Protein AF-A0A6J8CDI7-F1 (afdb_monomer)

Radius of gyration: 42.08 Å; Cα contacts (8 Å, |Δi|>4): 344; chains: 1; bounding box: 109×89×130 Å

Secondary structure (DSSP, 8-state):
--HHHHHHHHHHHHHHHHHHHHHHHHHHHHHHHHHHHHHHHHHHHHHHHHHHHHHHHHHHHHHHHHHHHHHHHHHHHHHHHHHHHHHHHHHHHS--EEEEE----TT--HHHHHHHHHHHHS---S---EEEEEE-S---TTS--PPEEEEEES-HHHHHHHHHTGGGGGG-TT-EEEE---HHHHHHHHHHHHHHHHHHHTT--EEEETTEEEETTEE--GGG--S---PPPP---HHHHHHHHHTEEEESS--TT-TTPPPSBTTTB----EEEEHHHHTTEEEEEEPPP-TTT-SSBPPEEEEE---------TT---------PPEEPPP-GGGHHHHHHTS-HHHHHHHHHHHHT--TTS--HHHHHHHHHHHHHHHHHHHHHHH-EE-TT-S------TTS-----TTS-HHHHHHHHHHHHHHHHHHHHS--S-S-----S----------------S--S---------------

Solvent-accessible surface area (backbone atoms only — not comparable to full-atom values): 29794 Å² total; per-residue (Å²): 129,72,74,71,54,57,63,52,52,54,51,52,52,54,49,52,53,51,51,53,54,50,51,54,51,49,53,55,48,52,57,49,49,55,52,49,55,54,49,53,52,53,50,53,51,52,52,54,49,52,60,51,50,53,54,50,52,53,52,51,53,54,52,53,57,51,51,53,51,51,52,52,51,52,53,51,54,51,54,50,52,53,48,51,51,48,52,50,47,51,60,62,46,62,40,42,34,35,36,35,40,47,86,76,63,87,94,63,60,56,62,60,52,49,53,49,44,39,36,69,68,54,63,45,93,62,94,77,63,63,60,68,57,44,70,51,76,81,90,58,90,84,69,87,62,58,52,35,33,39,40,27,38,70,46,64,69,58,47,50,56,55,58,72,36,47,71,66,40,71,86,38,84,79,48,46,79,42,77,52,63,54,70,72,45,50,52,49,37,59,71,44,46,62,60,52,54,50,42,49,72,71,71,45,58,72,47,73,57,88,68,44,44,28,50,74,87,39,76,63,69,81,88,79,65,74,91,83,78,76,70,80,76,75,79,71,68,61,65,62,57,48,25,68,76,69,57,38,42,77,44,37,23,49,63,85,90,45,85,80,45,53,49,19,21,79,87,75,40,66,82,52,67,46,80,35,44,66,75,54,54,76,32,48,77,44,51,40,45,47,76,73,39,81,90,83,28,95,54,45,22,52,76,47,73,41,70,59,76,79,79,73,78,69,88,51,93,85,65,68,78,82,76,78,79,67,83,72,69,38,65,49,77,90,54,81,94,46,48,68,61,31,61,71,46,48,56,61,68,58,51,53,51,50,51,56,52,54,75,67,53,50,90,93,67,76,45,73,65,60,52,52,49,52,54,46,54,56,48,49,41,54,52,50,14,45,36,71,64,56,32,66,46,49,87,86,69,61,66,88,69,69,83,66,93,77,74,76,82,76,77,50,82,91,63,45,72,64,55,51,49,50,54,51,48,52,55,51,50,53,52,50,46,63,69,70,69,61,69,98,78,86,79,83,89,76,86,87,80,91,80,94,79,78,98,75,89,89,87,84,86,83,88,78,84,86,81,87,77,92,83,80,94,76,85,85,77,81,77,84,82,78,131

Foldseek 3Di:
DPVVVVVVVVVVVVVVVVVVVVVVVVVVVVVVVVVVVVVVVVVVVVVVVVVVVVVVVVVVVVVVVVVVVVVVVVVVVVVVVVVVVVVVCVVVQVFLKKWKFDADDPPDDQVVVVVCCCCPQLVDPDDFDWDDWDFPDDDDPPPPGGTTIIIGGPDPVVSVSSVVSVVSCPVPVSMDMDRDGPPVQVVLVVVCVVVQVVLVVVVWDWDCDRNWIATNNRTDDPPPDDPPDDPDPDDDPVVVVVCVVVQKDWQQADDDPPPPADAQWPRPHSPDTDIHHPVQSVQWPGWHFADDDPLVDPTGTDIDIDGHDPPPPPPPPPDDPDDDPPQPWAFDDDDPVLVVQLVVQQPVVLVVVLVVVVVPDDPVRDDPVNVVVSVVSVVVSNVRSRCVRRNTDGPVPPDPPDPPVPDDPPPPVVCDPVVVVVVVVSVVVSVVCVVVPDDPPPPPPDDDDDDDDDPDDDDDDDPPPPDDDPDDDDDPDDDDDDD

Structure (mmCIF, N/CA/C/O backbone):
data_AF-A0A6J8CDI7-F1
#
_entry.id   AF-A0A6J8CDI7-F1
#
loop_
_atom_site.group_PDB
_atom_site.id
_atom_site.type_symbol
_atom_site.label_atom_id
_atom_site.label_alt_id
_atom_site.label_comp_id
_atom_site.label_asym_id
_atom_site.label_entity_id
_atom_site.label_seq_id
_atom_site.pdbx_PDB_ins_code
_atom_site.Cartn_x
_atom_site.Cartn_y
_atom_site.Cartn_z
_atom_site.occupancy
_atom_site.B_iso_or_equiv
_atom_site.auth_seq_id
_atom_site.auth_comp_id
_atom_site.auth_asym_id
_atom_site.auth_atom_id
_atom_site.pdbx_PDB_model_num
ATOM 1 N N . MET A 1 1 ? 77.351 10.343 -91.181 1.00 50.97 1 MET A N 1
ATOM 2 C CA . MET A 1 1 ? 76.082 9.613 -91.411 1.00 50.97 1 MET A CA 1
ATOM 3 C C . MET A 1 1 ? 75.791 8.520 -90.376 1.00 50.97 1 MET A C 1
ATOM 5 O O . MET A 1 1 ? 74.641 8.120 -90.310 1.00 50.97 1 MET A O 1
ATOM 9 N N . MET A 1 2 ? 76.751 8.050 -89.556 1.00 51.91 2 MET A N 1
ATOM 10 C CA . MET A 1 2 ? 76.480 6.999 -88.550 1.00 51.91 2 MET A CA 1
ATOM 11 C C . MET A 1 2 ? 76.106 7.506 -87.141 1.00 51.91 2 MET A C 1
ATOM 13 O O . MET A 1 2 ? 75.402 6.800 -86.432 1.00 51.91 2 MET A O 1
ATOM 17 N N . GLU A 1 3 ? 76.472 8.730 -86.744 1.00 52.03 3 GLU A N 1
ATOM 18 C CA . GLU A 1 3 ? 76.122 9.268 -85.409 1.00 52.03 3 GLU A CA 1
ATOM 19 C C . GLU A 1 3 ? 74.661 9.743 -85.290 1.00 52.03 3 GLU A C 1
ATOM 21 O O . GLU A 1 3 ? 74.098 9.758 -84.201 1.00 52.03 3 GLU A O 1
ATOM 26 N N . SER A 1 4 ? 74.002 10.060 -86.408 1.00 54.38 4 SER A N 1
ATOM 27 C CA . SER A 1 4 ? 72.602 10.512 -86.441 1.00 54.38 4 SER A CA 1
ATOM 28 C C . SER A 1 4 ? 71.570 9.387 -86.274 1.00 54.38 4 SER A C 1
ATOM 30 O O . SER A 1 4 ? 70.402 9.677 -86.047 1.00 54.38 4 SER A O 1
ATOM 32 N N . ASN A 1 5 ? 71.973 8.116 -86.392 1.00 56.28 5 ASN A N 1
ATOM 33 C CA . ASN A 1 5 ? 71.054 6.970 -86.336 1.00 56.28 5 ASN A CA 1
ATOM 34 C C . ASN A 1 5 ? 70.902 6.403 -84.910 1.00 56.28 5 ASN A C 1
ATOM 36 O O . ASN A 1 5 ? 69.813 5.999 -84.521 1.00 56.28 5 ASN A O 1
ATOM 40 N N . ALA A 1 6 ? 71.967 6.448 -84.100 1.00 58.56 6 ALA A N 1
ATOM 41 C CA . ALA A 1 6 ? 71.952 5.963 -82.715 1.00 58.56 6 ALA A CA 1
ATOM 42 C C . ALA A 1 6 ? 71.130 6.865 -81.772 1.00 58.56 6 ALA A C 1
ATOM 44 O O . ALA A 1 6 ? 70.426 6.371 -80.897 1.00 58.56 6 ALA A O 1
ATOM 45 N N . GLY A 1 7 ? 71.157 8.188 -81.982 1.00 61.22 7 GLY A N 1
ATOM 46 C CA . GLY A 1 7 ? 70.318 9.124 -81.222 1.00 61.22 7 GLY A CA 1
ATOM 47 C C . GLY A 1 7 ? 68.819 8.977 -81.512 1.00 61.22 7 GLY A C 1
ATOM 48 O O . GLY A 1 7 ? 68.003 9.245 -80.637 1.00 61.22 7 GLY A O 1
ATOM 49 N N . ASN A 1 8 ? 68.458 8.510 -82.713 1.00 60.94 8 ASN A N 1
ATOM 50 C CA . ASN A 1 8 ? 67.066 8.284 -83.103 1.00 60.94 8 ASN A CA 1
ATOM 51 C C . ASN A 1 8 ? 66.527 6.952 -82.545 1.00 60.94 8 ASN A C 1
ATOM 53 O O . ASN A 1 8 ? 65.378 6.892 -82.127 1.00 60.94 8 ASN A O 1
ATOM 57 N N . GLN A 1 9 ? 67.377 5.919 -82.456 1.00 63.31 9 GLN A N 1
ATOM 58 C CA . GLN A 1 9 ? 67.030 4.632 -81.834 1.00 63.31 9 GLN A CA 1
ATOM 59 C C . GLN A 1 9 ? 66.838 4.740 -80.312 1.00 63.31 9 GLN A C 1
ATOM 61 O O . GLN A 1 9 ? 65.856 4.219 -79.796 1.00 63.31 9 GLN A O 1
ATOM 66 N N . ASN A 1 10 ? 67.695 5.487 -79.602 1.00 73.44 10 ASN A N 1
ATOM 67 C CA . ASN A 1 10 ? 67.511 5.717 -78.161 1.00 73.44 10 ASN A CA 1
ATOM 68 C C . ASN A 1 10 ? 66.222 6.503 -77.854 1.00 73.44 10 ASN A C 1
ATOM 70 O O . ASN A 1 10 ? 65.548 6.230 -76.867 1.00 73.44 10 ASN A O 1
ATOM 74 N N . MET A 1 11 ? 65.850 7.460 -78.713 1.00 81.62 11 MET A N 1
ATOM 75 C CA . MET A 1 11 ? 64.615 8.231 -78.542 1.00 81.62 11 MET A CA 1
ATOM 76 C C . MET A 1 11 ? 63.361 7.374 -78.782 1.00 81.62 11 MET A C 1
ATOM 78 O O . MET A 1 11 ? 62.358 7.553 -78.094 1.00 81.62 11 MET A O 1
ATOM 82 N N . GLU A 1 12 ? 63.401 6.443 -79.739 1.00 82.31 12 GLU A N 1
ATOM 83 C CA . GLU A 1 12 ? 62.307 5.490 -79.969 1.00 82.31 12 GLU A CA 1
ATOM 84 C C . GLU A 1 12 ? 62.134 4.519 -78.790 1.00 82.31 12 GLU A C 1
ATOM 86 O O . GLU A 1 12 ? 60.999 4.280 -78.373 1.00 82.31 12 GLU A O 1
ATOM 91 N N . GLU A 1 13 ? 63.226 4.016 -78.204 1.00 83.69 13 GLU A N 1
ATOM 92 C CA . GLU A 1 13 ? 63.175 3.156 -77.011 1.00 83.69 13 GLU A CA 1
ATOM 93 C C . GLU A 1 13 ? 62.582 3.885 -75.792 1.00 83.69 13 GLU A C 1
ATOM 95 O O . GLU A 1 13 ? 61.677 3.351 -75.143 1.00 83.69 13 GLU A O 1
ATOM 100 N N . ASP A 1 14 ? 62.988 5.135 -75.540 1.00 88.75 14 ASP A N 1
ATOM 101 C CA . ASP A 1 14 ? 62.441 5.965 -74.455 1.00 88.75 14 ASP A CA 1
ATOM 102 C C . ASP A 1 14 ? 60.930 6.235 -74.628 1.00 88.75 14 ASP A C 1
ATOM 104 O O . ASP A 1 14 ? 60.162 6.234 -73.657 1.00 88.75 14 ASP A O 1
ATOM 108 N N . ILE A 1 15 ? 60.472 6.449 -75.870 1.00 90.50 15 ILE A N 1
ATOM 109 C CA . ILE A 1 15 ? 59.048 6.646 -76.188 1.00 90.50 15 ILE A CA 1
ATOM 110 C C . ILE A 1 15 ? 58.254 5.363 -75.929 1.00 90.50 15 ILE A C 1
ATOM 112 O O . ILE A 1 15 ? 57.169 5.424 -75.344 1.00 90.50 15 ILE A O 1
ATOM 116 N N . VAL A 1 16 ? 58.776 4.203 -76.332 1.00 90.19 16 VAL A N 1
ATOM 117 C CA . VAL A 1 16 ? 58.123 2.910 -76.083 1.00 90.19 16 VAL A CA 1
ATOM 118 C C . VAL A 1 16 ? 58.043 2.628 -74.581 1.00 90.19 16 VAL A C 1
ATOM 120 O O . VAL A 1 16 ? 56.983 2.233 -74.089 1.00 90.19 16 VAL A O 1
ATOM 123 N N . GLU A 1 17 ? 59.101 2.907 -73.816 1.00 91.62 17 GLU A N 1
ATOM 124 C CA . GLU A 1 17 ? 59.072 2.760 -72.358 1.00 91.62 17 GLU A CA 1
ATOM 125 C C . GLU A 1 17 ? 58.017 3.682 -71.716 1.00 91.62 17 GLU A C 1
ATOM 127 O O . GLU A 1 17 ? 57.247 3.254 -70.851 1.00 91.62 17 GLU A O 1
ATOM 132 N N . LEU A 1 18 ? 57.906 4.934 -72.167 1.00 93.88 18 LEU A N 1
ATOM 133 C CA . LEU A 1 18 ? 56.864 5.856 -71.705 1.00 93.88 18 LEU A CA 1
ATOM 134 C C . LEU A 1 18 ? 55.450 5.369 -72.049 1.00 93.88 18 LEU A C 1
ATOM 136 O O . LEU A 1 18 ? 54.564 5.450 -71.196 1.00 93.88 18 LEU A O 1
ATOM 140 N N . LEU A 1 19 ? 55.235 4.836 -73.254 1.00 92.88 19 LEU A N 1
ATOM 141 C CA . LEU A 1 19 ? 53.941 4.292 -73.673 1.00 92.88 19 LEU A CA 1
ATOM 142 C C . LEU A 1 19 ? 53.528 3.096 -72.811 1.00 92.88 19 LEU A C 1
ATOM 144 O O . LEU A 1 19 ? 52.390 3.055 -72.353 1.00 92.88 19 LEU A O 1
ATOM 148 N N . THR A 1 20 ? 54.451 2.182 -72.495 1.00 92.44 20 THR A N 1
ATOM 149 C CA . THR A 1 20 ? 54.148 1.047 -71.599 1.00 92.44 20 THR A CA 1
ATOM 150 C C . THR A 1 20 ? 53.803 1.498 -70.175 1.00 92.44 20 THR A C 1
ATOM 152 O O . THR A 1 20 ? 52.880 0.964 -69.559 1.00 92.44 20 THR A O 1
ATOM 155 N N . LYS A 1 21 ? 54.477 2.534 -69.651 1.00 95.12 21 LYS A N 1
ATOM 156 C CA . LYS A 1 21 ? 54.138 3.135 -68.348 1.00 95.12 21 LYS A CA 1
ATOM 157 C C . LYS A 1 21 ? 52.765 3.805 -68.362 1.00 95.12 21 LYS A C 1
ATOM 159 O O . LYS A 1 21 ? 52.055 3.743 -67.358 1.00 95.12 21 LYS A O 1
ATOM 164 N N . ILE A 1 22 ? 52.394 4.464 -69.461 1.00 95.56 22 ILE A N 1
ATOM 165 C CA . ILE A 1 22 ? 51.066 5.072 -69.623 1.00 95.56 22 ILE A CA 1
ATOM 166 C C . ILE A 1 22 ? 49.993 3.985 -69.673 1.00 95.56 22 ILE A C 1
ATOM 168 O O . ILE A 1 22 ? 49.009 4.099 -68.951 1.00 95.56 22 ILE A O 1
ATOM 172 N N . ASP A 1 23 ? 50.211 2.921 -70.441 1.00 94.75 23 ASP A N 1
ATOM 173 C CA . ASP A 1 23 ? 49.263 1.813 -70.590 1.00 94.75 23 ASP A CA 1
ATOM 174 C C . ASP A 1 23 ? 49.019 1.089 -69.256 1.00 94.75 23 ASP A C 1
ATOM 176 O O . ASP A 1 23 ? 47.881 0.892 -68.830 1.00 94.75 23 ASP A O 1
ATOM 180 N N . HIS A 1 24 ? 50.089 0.831 -68.493 1.00 94.44 24 HIS A N 1
ATOM 181 C CA . HIS A 1 24 ? 49.964 0.287 -67.141 1.00 94.44 24 HIS A CA 1
ATOM 182 C C . HIS A 1 24 ? 49.160 1.212 -66.213 1.00 94.44 24 HIS A C 1
ATOM 184 O O . HIS A 1 24 ? 48.306 0.756 -65.452 1.00 94.44 24 HIS A O 1
ATOM 190 N N . ARG A 1 25 ? 49.398 2.529 -66.278 1.00 96.06 25 ARG A N 1
ATOM 191 C CA . ARG A 1 25 ? 48.635 3.501 -65.481 1.00 96.06 25 ARG A CA 1
ATOM 192 C C . ARG A 1 25 ? 47.171 3.584 -65.907 1.00 96.06 25 ARG A C 1
ATOM 194 O O . ARG A 1 25 ? 46.335 3.784 -65.031 1.00 96.06 25 ARG A O 1
ATOM 201 N N . LEU A 1 26 ? 46.863 3.444 -67.198 1.00 95.75 26 LEU A N 1
ATOM 202 C CA . LEU A 1 26 ? 45.490 3.397 -67.704 1.00 95.75 26 LEU A CA 1
ATOM 203 C C . LEU A 1 26 ? 44.756 2.169 -67.164 1.00 95.75 26 LEU A C 1
ATOM 205 O O . LEU A 1 26 ? 43.685 2.327 -66.588 1.00 95.75 26 LEU A O 1
ATOM 209 N N . SER A 1 27 ? 45.388 0.994 -67.203 1.00 95.00 27 SER A N 1
ATOM 210 C CA . SER A 1 27 ? 44.822 -0.233 -66.629 1.00 95.00 27 SER A CA 1
ATOM 211 C C . SER A 1 27 ? 44.499 -0.091 -65.133 1.00 95.00 27 SER A C 1
ATOM 213 O O . SER A 1 27 ? 43.411 -0.454 -64.688 1.00 95.00 27 SER A O 1
ATOM 215 N N . VAL A 1 28 ? 45.393 0.522 -64.347 1.00 95.69 28 VAL A N 1
ATOM 216 C CA . VAL A 1 28 ? 45.138 0.784 -62.917 1.00 95.69 28 VAL A CA 1
ATOM 217 C C . VAL A 1 28 ? 43.999 1.796 -62.707 1.00 95.69 28 VAL A C 1
ATOM 219 O O . VAL A 1 28 ? 43.281 1.722 -61.709 1.00 95.69 28 VAL A O 1
ATOM 222 N N . ILE A 1 29 ? 43.831 2.772 -63.604 1.00 95.06 29 ILE A N 1
ATOM 223 C CA . ILE A 1 29 ? 42.730 3.747 -63.532 1.00 95.06 29 ILE A CA 1
ATOM 224 C C . ILE A 1 29 ? 41.390 3.078 -63.842 1.00 95.06 29 ILE A C 1
ATOM 226 O O . ILE A 1 29 ? 40.414 3.363 -63.148 1.00 95.06 29 ILE A O 1
ATOM 230 N N . GLU A 1 30 ? 41.341 2.179 -64.823 1.00 95.00 30 GLU A N 1
ATOM 231 C CA . GLU A 1 30 ? 40.136 1.411 -65.157 1.00 95.00 30 GLU A CA 1
ATOM 232 C C . GLU A 1 30 ? 39.682 0.565 -63.961 1.00 95.00 30 GLU A C 1
ATOM 234 O O . GLU A 1 30 ? 38.553 0.719 -63.499 1.00 95.00 30 GLU A O 1
ATOM 239 N N . GLU A 1 31 ? 40.594 -0.195 -63.342 1.00 95.50 31 GLU A N 1
ATOM 240 C CA . GLU A 1 31 ? 40.284 -0.993 -62.143 1.00 95.50 31 GLU A CA 1
ATOM 241 C C . GLU A 1 31 ? 39.768 -0.124 -60.981 1.00 95.50 31 GLU A C 1
ATOM 243 O O . GLU A 1 31 ? 38.843 -0.486 -60.248 1.00 95.50 31 GLU A O 1
ATOM 248 N N . ARG A 1 32 ? 40.354 1.062 -60.783 1.00 95.75 32 ARG A N 1
ATOM 249 C CA . ARG A 1 32 ? 39.883 1.999 -59.753 1.00 95.75 32 ARG A CA 1
ATOM 250 C C . ARG A 1 32 ? 38.505 2.567 -60.079 1.00 95.75 32 ARG A C 1
ATOM 252 O O . ARG A 1 32 ? 37.731 2.780 -59.150 1.00 95.75 32 ARG A O 1
ATOM 259 N N . THR A 1 33 ? 38.201 2.797 -61.352 1.00 95.44 33 THR A N 1
ATOM 260 C CA . THR A 1 33 ? 36.890 3.289 -61.802 1.00 95.44 33 THR A CA 1
ATOM 261 C C . THR A 1 33 ? 35.795 2.269 -61.495 1.00 95.44 33 THR A C 1
ATOM 263 O O . THR A 1 33 ? 34.798 2.627 -60.871 1.00 95.44 33 THR A O 1
ATOM 266 N N . ASP A 1 34 ? 36.031 0.988 -61.785 1.00 94.19 34 ASP A N 1
ATOM 267 C CA . ASP A 1 34 ? 35.085 -0.095 -61.472 1.00 94.19 34 ASP A CA 1
ATOM 268 C C . ASP A 1 34 ? 34.825 -0.222 -59.962 1.00 94.19 34 ASP A C 1
ATOM 270 O O . ASP A 1 34 ? 33.692 -0.410 -59.502 1.00 94.19 34 ASP A O 1
ATOM 274 N N . ASN A 1 35 ? 35.881 -0.073 -59.158 1.00 95.94 35 ASN A N 1
ATOM 275 C CA . ASN A 1 35 ? 35.759 -0.069 -57.704 1.00 95.94 35 ASN A CA 1
ATOM 276 C C . ASN A 1 35 ? 34.934 1.126 -57.196 1.00 95.94 35 ASN A C 1
ATOM 278 O O . ASN A 1 35 ? 34.130 0.958 -56.278 1.00 95.94 35 ASN A O 1
ATOM 282 N N . ILE A 1 36 ? 35.098 2.312 -57.792 1.00 96.00 36 ILE A N 1
ATOM 283 C CA . ILE A 1 36 ? 34.303 3.503 -57.460 1.00 96.00 36 ILE A CA 1
ATOM 284 C C . ILE A 1 36 ? 32.825 3.269 -57.791 1.00 96.00 36 ILE A C 1
ATOM 286 O O . ILE A 1 36 ? 31.976 3.523 -56.939 1.00 96.00 36 ILE A O 1
ATOM 290 N N . GLU A 1 37 ? 32.504 2.700 -58.956 1.00 95.44 37 GLU A N 1
ATOM 291 C CA . GLU A 1 37 ? 31.113 2.380 -59.310 1.00 95.44 37 GLU A CA 1
ATOM 292 C C . GLU A 1 37 ? 30.473 1.380 -58.335 1.00 95.44 37 GLU A C 1
ATOM 294 O O . GLU A 1 37 ? 29.302 1.505 -57.967 1.00 95.44 37 GLU A O 1
ATOM 299 N N . SER A 1 38 ? 31.241 0.384 -57.885 1.00 96.12 38 SER A N 1
ATOM 300 C CA . SER A 1 38 ? 30.793 -0.581 -56.874 1.00 96.12 38 SER A CA 1
ATOM 301 C C . SER A 1 38 ? 30.499 0.091 -55.527 1.00 96.12 38 SER A C 1
ATOM 303 O O . SER A 1 38 ? 29.491 -0.214 -54.881 1.00 96.12 38 SER A O 1
ATOM 305 N N . ILE A 1 39 ? 31.347 1.036 -55.110 1.00 95.50 39 ILE A N 1
ATOM 306 C CA . ILE A 1 39 ? 31.150 1.823 -53.887 1.00 95.50 39 ILE A CA 1
ATOM 307 C C . ILE A 1 39 ? 29.906 2.710 -54.007 1.00 95.50 39 ILE A C 1
ATOM 309 O O . ILE A 1 39 ? 29.101 2.729 -53.077 1.00 95.50 39 ILE A O 1
ATOM 313 N N . ASP A 1 40 ? 29.695 3.372 -55.145 1.00 95.62 40 ASP A N 1
ATOM 314 C CA . ASP A 1 40 ? 28.524 4.227 -55.377 1.00 95.62 40 ASP A CA 1
ATOM 315 C C . ASP A 1 40 ? 27.203 3.451 -55.279 1.00 95.62 40 ASP A C 1
ATOM 317 O O . ASP A 1 40 ? 26.233 3.936 -54.688 1.00 95.62 40 ASP A O 1
ATOM 321 N N . ARG A 1 41 ? 27.162 2.204 -55.771 1.00 95.50 41 ARG A N 1
ATOM 322 C CA . ARG A 1 41 ? 25.983 1.332 -55.610 1.00 95.50 41 ARG A CA 1
ATOM 323 C C . ARG A 1 41 ? 25.692 1.037 -54.140 1.00 95.50 41 ARG A C 1
ATOM 325 O O . ARG A 1 41 ? 24.551 1.190 -53.707 1.00 95.50 41 ARG A O 1
ATOM 332 N N . LYS A 1 42 ? 26.720 0.675 -53.366 1.00 96.38 42 LYS A N 1
ATOM 333 C CA . LYS A 1 42 ? 26.585 0.422 -51.920 1.00 96.38 42 LYS A CA 1
ATOM 334 C C . LYS A 1 42 ? 26.171 1.680 -51.157 1.00 96.38 42 LYS A C 1
ATOM 336 O O . LYS A 1 42 ? 25.357 1.599 -50.244 1.00 96.38 42 LYS A O 1
ATOM 341 N N . LEU A 1 43 ? 26.695 2.846 -51.537 1.00 95.50 43 LEU A N 1
ATOM 342 C CA . LEU A 1 43 ? 26.300 4.126 -50.947 1.00 95.50 43 LEU A CA 1
ATOM 343 C C . LEU A 1 43 ? 24.830 4.448 -51.221 1.00 95.50 43 LEU A C 1
ATOM 345 O O . LEU A 1 43 ? 24.132 4.911 -50.319 1.00 95.50 43 LEU A O 1
ATOM 349 N N . SER A 1 44 ? 24.336 4.177 -52.431 1.00 94.75 44 SER A N 1
ATOM 350 C CA . SER A 1 44 ? 22.922 4.368 -52.767 1.00 94.75 44 SER A CA 1
ATOM 351 C C . SER A 1 44 ? 22.004 3.457 -51.943 1.00 94.75 44 SER A C 1
ATOM 353 O O . SER A 1 44 ? 20.992 3.925 -51.416 1.00 94.75 44 SER A O 1
ATOM 355 N N . GLU A 1 45 ? 22.389 2.191 -51.761 1.00 96.44 45 GLU A N 1
ATOM 356 C CA . GLU A 1 45 ? 21.656 1.225 -50.935 1.00 96.44 45 GLU A CA 1
ATOM 357 C C . GLU A 1 45 ? 21.614 1.660 -49.464 1.00 96.44 45 GLU A C 1
ATOM 359 O O . GLU A 1 45 ? 20.524 1.831 -48.912 1.00 96.44 45 GLU A O 1
ATOM 364 N N . LEU A 1 46 ? 22.768 1.985 -48.870 1.00 95.00 46 LEU A N 1
ATOM 365 C CA . LEU A 1 46 ? 22.850 2.509 -47.501 1.00 95.00 46 LEU A CA 1
ATOM 366 C C . LEU A 1 46 ? 22.026 3.789 -47.322 1.00 95.00 46 LEU A C 1
ATOM 368 O O . LEU A 1 46 ? 21.349 3.960 -46.311 1.00 95.00 46 LEU A O 1
ATOM 372 N N . THR A 1 47 ? 22.034 4.684 -48.314 1.00 95.44 47 THR A N 1
ATOM 373 C CA . THR A 1 47 ? 21.216 5.906 -48.274 1.00 95.44 47 THR A CA 1
ATOM 374 C C . THR A 1 47 ? 19.728 5.560 -48.202 1.00 95.44 47 THR A C 1
ATOM 376 O O . THR A 1 47 ? 18.987 6.162 -47.425 1.00 95.44 47 THR A O 1
ATOM 379 N N . SER A 1 48 ? 19.278 4.560 -48.964 1.00 95.69 48 SER A N 1
ATOM 380 C CA . SER A 1 48 ? 17.883 4.119 -48.929 1.00 95.69 48 SER A CA 1
ATOM 381 C C . SER A 1 48 ? 17.492 3.523 -47.570 1.00 95.69 48 SER A C 1
ATOM 383 O O . SER A 1 48 ? 16.436 3.871 -47.033 1.00 95.69 48 SER A O 1
ATOM 385 N N . GLU A 1 49 ? 18.367 2.721 -46.959 1.00 97.00 49 GLU A N 1
ATOM 386 C CA . GLU A 1 49 ? 18.144 2.139 -45.633 1.00 97.00 49 GLU A CA 1
ATOM 387 C C . GLU A 1 49 ? 18.057 3.216 -44.549 1.00 97.00 49 GLU A C 1
ATOM 389 O O . GLU A 1 49 ? 17.114 3.211 -43.754 1.00 97.00 49 GLU A O 1
ATOM 394 N N . VAL A 1 50 ? 18.969 4.195 -44.563 1.00 96.75 50 VAL A N 1
ATOM 395 C CA . VAL A 1 50 ? 18.955 5.324 -43.620 1.00 96.75 50 VAL A CA 1
ATOM 396 C C . VAL A 1 50 ? 17.630 6.082 -43.701 1.00 96.75 50 VAL A C 1
ATOM 398 O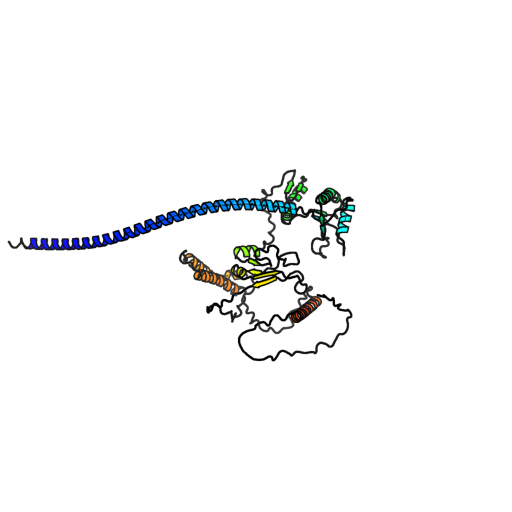 O . VAL A 1 50 ? 16.998 6.311 -42.670 1.00 96.75 50 VAL A O 1
ATOM 401 N N . THR A 1 51 ? 17.129 6.379 -44.906 1.00 95.94 51 THR A N 1
ATOM 402 C CA . THR A 1 51 ? 15.826 7.061 -45.049 1.00 95.94 51 THR A CA 1
ATOM 403 C C . THR A 1 51 ? 14.642 6.221 -44.557 1.00 95.94 51 THR A C 1
ATOM 405 O O . THR A 1 51 ? 13.613 6.769 -44.151 1.00 95.94 51 THR A O 1
ATOM 408 N N . SER A 1 52 ? 14.750 4.889 -44.595 1.00 96.81 52 SER A N 1
ATOM 409 C CA . SER A 1 52 ? 13.735 3.993 -44.033 1.00 96.81 52 SER A CA 1
ATOM 410 C C . SER A 1 52 ? 13.767 4.025 -42.505 1.00 96.81 52 SER A C 1
ATOM 412 O O . SER A 1 52 ? 12.724 4.205 -41.872 1.00 96.81 52 SER A O 1
ATOM 414 N N . ILE A 1 53 ? 14.961 3.941 -41.913 1.00 96.00 53 ILE A N 1
ATOM 415 C CA . ILE A 1 53 ? 15.165 4.015 -40.461 1.00 96.00 53 ILE A CA 1
ATOM 416 C C . ILE A 1 53 ? 14.671 5.358 -39.913 1.00 96.00 53 ILE A C 1
ATOM 418 O O . ILE A 1 53 ? 13.972 5.387 -38.902 1.00 96.00 53 ILE A O 1
ATOM 422 N N . GLU A 1 54 ? 14.946 6.471 -40.597 1.00 95.75 54 GLU A N 1
ATOM 423 C CA . GLU A 1 54 ? 14.456 7.799 -40.203 1.00 95.75 54 GLU A CA 1
ATOM 424 C C . GLU A 1 54 ? 12.922 7.845 -40.089 1.00 95.75 54 GLU A C 1
ATOM 426 O O . GLU A 1 54 ? 12.378 8.383 -39.119 1.00 95.75 54 GLU A O 1
ATOM 431 N N . LYS A 1 55 ? 12.203 7.210 -41.025 1.00 96.12 55 LYS A N 1
ATOM 432 C CA . LYS A 1 55 ? 10.733 7.114 -40.976 1.00 96.12 55 LYS A CA 1
ATOM 433 C C . LYS A 1 55 ? 10.246 6.268 -39.802 1.00 96.12 55 LYS A C 1
ATOM 435 O O . LYS A 1 55 ? 9.228 6.600 -39.186 1.00 96.12 55 LYS A O 1
ATOM 440 N N . GLU A 1 56 ? 10.938 5.176 -39.489 1.00 96.75 56 GLU A N 1
ATOM 441 C CA . GLU A 1 56 ? 10.603 4.340 -38.335 1.00 96.75 56 GLU A CA 1
ATOM 442 C C . GLU A 1 56 ? 10.832 5.082 -37.017 1.00 96.75 56 GLU A C 1
ATOM 444 O O . GLU A 1 56 ? 9.953 5.066 -36.151 1.00 96.75 56 GLU A O 1
ATOM 449 N N . VAL A 1 57 ? 11.946 5.807 -36.893 1.00 96.56 57 VAL A N 1
ATOM 450 C CA . VAL A 1 57 ? 12.254 6.652 -35.730 1.00 96.56 57 VAL A CA 1
ATOM 451 C C . VAL A 1 57 ? 11.165 7.706 -35.518 1.00 96.56 57 VAL A C 1
ATOM 453 O O . VAL A 1 57 ? 10.675 7.869 -34.396 1.00 96.56 57 VAL A O 1
ATOM 456 N N . ASP A 1 58 ? 10.707 8.367 -36.581 1.00 96.06 58 ASP A N 1
ATOM 457 C CA . ASP A 1 58 ? 9.609 9.336 -36.505 1.00 96.06 58 ASP A CA 1
ATOM 458 C C . ASP A 1 58 ? 8.286 8.703 -36.051 1.00 96.06 58 ASP A C 1
ATOM 460 O O . ASP A 1 58 ? 7.538 9.286 -35.254 1.00 96.06 58 ASP A O 1
ATOM 464 N N . ASN A 1 59 ? 7.984 7.490 -36.518 1.00 96.06 59 ASN A N 1
ATOM 465 C CA . ASN A 1 59 ? 6.802 6.750 -36.082 1.00 96.06 59 ASN A CA 1
ATOM 466 C C . ASN A 1 59 ? 6.892 6.326 -34.611 1.00 96.06 59 ASN A C 1
ATOM 468 O O . ASN A 1 59 ? 5.911 6.467 -33.872 1.00 96.06 59 ASN A O 1
ATOM 472 N N . VAL A 1 60 ? 8.054 5.846 -34.162 1.00 95.75 60 VAL A N 1
ATOM 473 C CA . VAL A 1 60 ? 8.298 5.507 -32.753 1.00 95.75 60 VAL A CA 1
ATOM 474 C C . VAL A 1 60 ? 8.130 6.749 -31.881 1.00 95.75 60 VAL A C 1
ATOM 476 O O . VAL A 1 60 ? 7.383 6.711 -30.906 1.00 95.75 60 VAL A O 1
ATOM 479 N N . LYS A 1 61 ? 8.706 7.886 -32.282 1.00 96.75 61 LYS A N 1
ATOM 480 C CA . LYS A 1 61 ? 8.597 9.160 -31.556 1.00 96.75 61 LYS A CA 1
ATOM 481 C C . LYS A 1 61 ? 7.146 9.615 -31.380 1.00 96.75 61 LYS A C 1
ATOM 483 O O . LYS A 1 61 ? 6.757 10.044 -30.292 1.00 96.75 61 LYS A O 1
ATOM 488 N N . LYS A 1 62 ? 6.311 9.474 -32.417 1.00 96.06 62 LYS A N 1
ATOM 489 C CA . LYS A 1 62 ? 4.866 9.764 -32.329 1.00 96.06 62 LYS A CA 1
ATOM 490 C C . LYS A 1 62 ? 4.163 8.863 -31.312 1.00 96.06 62 LYS A C 1
ATOM 492 O O . LYS A 1 62 ? 3.369 9.363 -30.518 1.00 96.06 62 LYS A O 1
ATOM 497 N N . ARG A 1 63 ? 4.463 7.559 -31.307 1.00 95.94 63 ARG A N 1
ATOM 498 C CA . ARG A 1 63 ? 3.875 6.598 -30.356 1.00 95.94 63 ARG A CA 1
ATOM 499 C C . ARG A 1 63 ? 4.287 6.900 -28.915 1.00 95.94 63 ARG A C 1
ATOM 501 O O . ARG A 1 63 ? 3.423 6.882 -28.042 1.00 95.94 63 ARG A O 1
ATOM 508 N N . THR A 1 64 ? 5.555 7.234 -28.676 1.00 93.50 64 THR A N 1
ATOM 509 C CA . THR A 1 64 ? 6.059 7.607 -27.344 1.00 93.50 64 THR A CA 1
ATOM 510 C C . THR A 1 64 ? 5.322 8.826 -26.790 1.00 93.50 64 THR A C 1
ATOM 512 O O . THR A 1 64 ? 4.816 8.775 -25.672 1.00 93.50 64 THR A O 1
ATOM 515 N N . ASN A 1 65 ? 5.138 9.874 -27.600 1.00 95.06 65 ASN A N 1
ATOM 516 C CA . ASN A 1 65 ? 4.402 11.073 -27.183 1.00 95.06 65 ASN A CA 1
ATOM 517 C C . ASN A 1 65 ? 2.935 10.787 -26.813 1.00 95.06 65 ASN A C 1
ATOM 519 O O . ASN A 1 65 ? 2.386 11.424 -25.914 1.00 95.06 65 ASN A O 1
ATOM 523 N N . THR A 1 66 ? 2.273 9.857 -27.507 1.00 95.38 66 THR A N 1
ATOM 524 C CA . THR A 1 66 ? 0.901 9.451 -27.161 1.00 95.38 66 THR A CA 1
ATOM 525 C C . THR A 1 66 ? 0.870 8.681 -25.842 1.00 95.38 66 THR A C 1
ATOM 527 O O . THR A 1 66 ? 0.074 9.010 -24.967 1.00 95.38 66 THR A O 1
ATOM 530 N N . LEU A 1 67 ? 1.787 7.727 -25.652 1.00 93.00 67 LEU A N 1
ATOM 531 C CA . LEU A 1 67 ? 1.883 6.957 -24.408 1.00 93.00 67 LEU A CA 1
ATOM 532 C C . LEU A 1 67 ? 2.170 7.844 -23.190 1.00 93.00 67 LEU A C 1
ATOM 534 O O . LEU A 1 67 ? 1.614 7.613 -22.117 1.00 93.00 67 LEU A O 1
ATOM 538 N N . GLU A 1 68 ? 2.993 8.883 -23.343 1.00 95.69 68 GLU A N 1
ATOM 539 C CA . GLU A 1 68 ? 3.254 9.854 -22.274 1.00 95.69 68 GLU A CA 1
ATOM 540 C C . GLU A 1 68 ? 1.994 10.629 -21.864 1.00 95.69 68 GLU A C 1
ATOM 542 O O . GLU A 1 68 ? 1.760 10.853 -20.670 1.00 95.69 68 GLU A O 1
ATOM 547 N N . LYS A 1 69 ? 1.146 11.005 -22.832 1.00 94.75 69 LYS A N 1
ATOM 548 C CA . LYS A 1 69 ? -0.144 11.656 -22.552 1.00 94.75 69 LYS A CA 1
ATOM 549 C C . LYS A 1 69 ? -1.079 10.721 -21.790 1.00 94.75 69 LYS A C 1
ATOM 551 O O . LYS A 1 69 ? -1.601 11.119 -20.746 1.00 94.75 69 LYS A O 1
ATOM 556 N N . ASP A 1 70 ? -1.216 9.481 -22.252 1.00 94.44 70 ASP A N 1
ATOM 557 C CA . ASP A 1 70 ? -2.069 8.473 -21.616 1.00 94.44 70 ASP A CA 1
ATOM 558 C C . ASP A 1 70 ? -1.601 8.174 -20.184 1.00 94.44 70 ASP A C 1
ATOM 560 O O . ASP A 1 70 ? -2.401 8.150 -19.245 1.00 94.44 70 ASP A O 1
ATOM 564 N N . ALA A 1 71 ? -0.289 8.034 -19.972 1.00 92.75 71 ALA A N 1
ATOM 565 C CA . ALA A 1 71 ? 0.294 7.864 -18.643 1.00 92.75 71 ALA A CA 1
ATOM 566 C C . ALA A 1 71 ? -0.027 9.051 -17.715 1.00 92.75 71 ALA A C 1
ATOM 568 O O . ALA A 1 71 ? -0.338 8.862 -16.532 1.00 92.75 71 ALA A O 1
ATOM 569 N N . GLY A 1 72 ? -0.006 10.277 -18.247 1.00 93.31 72 GLY A N 1
ATOM 570 C CA . GLY A 1 72 ? -0.423 11.483 -17.534 1.00 93.31 72 GLY A CA 1
ATOM 571 C C . GLY A 1 72 ? -1.896 11.453 -17.113 1.00 93.31 72 GLY A C 1
ATOM 572 O O . GLY A 1 72 ? -2.221 11.789 -15.969 1.00 93.31 72 GLY A O 1
ATOM 573 N N . GLU A 1 73 ? -2.791 11.011 -17.996 1.00 95.31 73 GLU A N 1
ATOM 574 C CA . GLU A 1 73 ? -4.217 10.861 -17.690 1.00 95.31 73 GLU A CA 1
ATOM 575 C C . GLU A 1 73 ? -4.485 9.759 -16.662 1.00 95.31 73 GLU A C 1
ATOM 577 O O . GLU A 1 73 ? -5.224 9.980 -15.696 1.00 95.31 73 GLU A O 1
ATOM 582 N N . PHE A 1 74 ? -3.842 8.597 -16.802 1.00 92.75 74 PHE A N 1
ATOM 583 C CA . PHE A 1 74 ? -3.959 7.513 -15.827 1.00 92.75 74 PHE A CA 1
ATOM 584 C C . PHE A 1 74 ? -3.475 7.941 -14.443 1.00 92.75 74 PHE A C 1
ATOM 586 O O . PHE A 1 74 ? -4.108 7.608 -13.439 1.00 92.75 74 PHE A O 1
ATOM 593 N N . LYS A 1 75 ? -2.406 8.742 -14.365 1.00 94.06 75 LYS A N 1
ATOM 594 C CA . LYS A 1 75 ? -1.920 9.290 -13.094 1.00 94.06 75 LYS A CA 1
ATOM 595 C C . LYS A 1 75 ? -2.961 10.191 -12.421 1.00 94.06 75 LYS A C 1
ATOM 597 O O . LYS A 1 75 ? -3.147 10.074 -11.209 1.00 94.06 75 LYS A O 1
ATOM 602 N N . LYS A 1 76 ? -3.668 11.037 -13.182 1.00 94.12 76 LYS A N 1
ATOM 603 C CA . LYS A 1 76 ? -4.763 11.878 -12.656 1.00 94.12 76 LYS A CA 1
ATOM 604 C C . LYS A 1 76 ? -5.921 11.027 -12.132 1.00 94.12 76 LYS A C 1
ATOM 606 O O . LYS A 1 76 ? -6.280 11.151 -10.959 1.00 94.12 76 LYS A O 1
ATOM 611 N N . LYS A 1 77 ? -6.406 10.075 -12.937 1.00 94.06 77 LYS A N 1
ATOM 612 C CA . LYS A 1 77 ? -7.471 9.139 -12.529 1.00 94.06 77 LYS A CA 1
ATOM 613 C C . LYS A 1 77 ? -7.087 8.344 -11.278 1.00 94.06 77 LYS A C 1
ATOM 615 O O . LYS A 1 77 ? -7.904 8.158 -10.383 1.00 94.06 77 LYS A O 1
ATOM 620 N N . LEU A 1 78 ? -5.823 7.929 -11.159 1.00 88.56 78 LEU A N 1
ATOM 621 C CA . LEU A 1 78 ? -5.325 7.229 -9.974 1.00 88.56 78 LEU A CA 1
ATOM 622 C C . LEU A 1 78 ? -5.356 8.115 -8.720 1.00 88.56 78 LEU A C 1
ATOM 624 O O . LEU A 1 78 ? -5.661 7.626 -7.631 1.00 88.56 78 LEU A O 1
ATOM 628 N N . THR A 1 79 ? -5.024 9.403 -8.839 1.00 89.25 79 THR A N 1
ATOM 629 C CA . THR A 1 79 ? -5.110 10.334 -7.703 1.00 89.25 79 THR A CA 1
ATOM 630 C C . THR A 1 79 ? -6.549 10.600 -7.272 1.00 89.25 79 THR A C 1
ATOM 632 O O . THR A 1 79 ? -6.817 10.634 -6.071 1.00 89.25 79 THR A O 1
ATOM 635 N N . GLU A 1 80 ? -7.473 10.704 -8.226 1.00 91.94 80 GLU A N 1
ATOM 636 C CA . GLU A 1 80 ? -8.907 10.866 -7.967 1.00 91.94 80 GLU A CA 1
ATOM 637 C C . GLU A 1 80 ? -9.487 9.620 -7.296 1.00 91.94 80 GLU A C 1
ATOM 639 O O . GLU A 1 80 ? -10.026 9.717 -6.197 1.00 91.94 80 GLU A O 1
ATOM 644 N N . ALA A 1 81 ? -9.242 8.430 -7.850 1.00 84.81 81 ALA A N 1
ATOM 645 C CA . ALA A 1 81 ? -9.694 7.172 -7.257 1.00 84.81 81 ALA A CA 1
ATOM 646 C C . ALA A 1 81 ? -9.134 6.955 -5.840 1.00 84.81 81 ALA A C 1
ATOM 648 O O . ALA A 1 81 ? -9.837 6.484 -4.948 1.00 84.81 81 ALA A O 1
ATOM 649 N N . LYS A 1 82 ? -7.871 7.333 -5.583 1.00 85.88 82 LYS A N 1
ATOM 650 C CA . LYS A 1 82 ? -7.290 7.292 -4.227 1.00 85.88 82 LYS A CA 1
ATOM 651 C C . LYS A 1 82 ? -8.000 8.241 -3.263 1.00 85.88 82 LYS A C 1
ATOM 653 O O . LYS A 1 82 ? -8.161 7.894 -2.091 1.00 85.88 82 LYS A O 1
ATOM 658 N N . ARG A 1 83 ? -8.394 9.429 -3.727 1.00 81.75 83 ARG A N 1
ATOM 659 C CA . ARG A 1 83 ? -9.172 10.385 -2.933 1.00 81.75 83 ARG A CA 1
ATOM 660 C C . ARG A 1 83 ? -10.549 9.808 -2.615 1.00 81.75 83 ARG A C 1
ATOM 662 O O . ARG A 1 83 ? -10.901 9.761 -1.443 1.00 81.75 83 ARG A O 1
ATOM 669 N N . ASP A 1 84 ? -11.248 9.271 -3.608 1.00 78.00 84 ASP A N 1
ATOM 670 C CA . ASP A 1 84 ? -12.589 8.707 -3.440 1.00 78.00 84 ASP A CA 1
ATOM 671 C C . ASP A 1 84 ? -12.574 7.472 -2.522 1.00 78.00 84 ASP A C 1
ATOM 673 O O . ASP A 1 84 ? -13.401 7.355 -1.621 1.00 78.00 84 ASP A O 1
ATOM 677 N N . ILE A 1 85 ? -11.570 6.591 -2.645 1.00 76.06 85 ILE A N 1
ATOM 678 C CA . ILE A 1 85 ? -11.363 5.472 -1.710 1.00 76.06 85 ILE A CA 1
ATOM 679 C C . ILE A 1 85 ? -11.148 5.985 -0.286 1.00 76.06 85 ILE A C 1
ATOM 681 O O . ILE A 1 85 ? -11.667 5.391 0.657 1.00 76.06 85 ILE A O 1
ATOM 685 N N . ASN A 1 86 ? -10.379 7.060 -0.099 1.00 70.62 86 ASN A N 1
ATOM 686 C CA . ASN A 1 86 ? -10.184 7.642 1.225 1.00 70.62 86 ASN A CA 1
ATOM 687 C C . ASN A 1 86 ? -11.472 8.266 1.762 1.00 70.62 86 ASN A C 1
ATOM 689 O O . ASN A 1 86 ? -11.772 8.050 2.928 1.00 70.62 86 ASN A O 1
ATOM 693 N N . GLU A 1 87 ? -12.253 8.960 0.935 1.00 72.12 87 GLU A N 1
ATOM 694 C CA . GLU A 1 87 ? -13.558 9.517 1.312 1.00 72.12 87 GLU A CA 1
ATOM 695 C C . GLU A 1 87 ? -14.557 8.405 1.684 1.00 72.12 87 GLU A C 1
ATOM 697 O O . GLU A 1 87 ? -15.200 8.471 2.734 1.00 72.12 87 GLU A O 1
ATOM 702 N N . MET A 1 88 ? -14.621 7.322 0.903 1.00 68.44 88 MET A N 1
ATOM 703 C CA . MET A 1 88 ? -15.441 6.143 1.200 1.00 68.44 88 MET A CA 1
ATOM 704 C C . MET A 1 88 ? -14.974 5.414 2.459 1.00 68.44 88 MET A C 1
ATOM 706 O O . MET A 1 88 ? -15.790 5.057 3.307 1.00 68.44 88 MET A O 1
ATOM 710 N N . LYS A 1 89 ? -13.661 5.214 2.626 1.00 64.75 89 LYS A N 1
ATOM 711 C CA . LYS A 1 89 ? -13.088 4.665 3.862 1.00 64.75 89 LYS A CA 1
ATOM 712 C C . LYS A 1 89 ? -13.403 5.565 5.037 1.00 64.75 89 LYS A C 1
ATOM 714 O O . LYS A 1 89 ? -13.702 5.060 6.104 1.00 64.75 89 LYS A O 1
ATOM 719 N N . ASP A 1 90 ? -13.361 6.873 4.862 1.00 59.56 90 ASP A N 1
ATOM 720 C CA . ASP A 1 90 ? -13.672 7.843 5.896 1.00 59.56 90 ASP A CA 1
ATOM 721 C C . ASP A 1 90 ? -15.158 7.840 6.272 1.00 59.56 90 ASP A C 1
ATOM 723 O O . ASP A 1 90 ? -15.468 8.036 7.448 1.00 59.56 90 ASP A O 1
ATOM 727 N N . ALA A 1 91 ? -16.055 7.563 5.322 1.00 59.56 91 ALA A N 1
ATOM 728 C CA . ALA A 1 91 ? -17.484 7.368 5.552 1.00 59.56 91 ALA A CA 1
ATOM 729 C C . ALA A 1 91 ? -17.796 6.006 6.206 1.00 59.56 91 ALA A C 1
ATOM 731 O O . ALA A 1 91 ? -18.578 5.941 7.151 1.00 59.56 91 ALA A O 1
ATOM 732 N N . CYS A 1 92 ? -17.142 4.922 5.776 1.00 53.06 92 CYS A N 1
ATOM 733 C CA . CYS A 1 92 ? -17.289 3.589 6.374 1.00 53.06 92 CYS A CA 1
ATOM 734 C C . CYS A 1 92 ? -16.617 3.470 7.750 1.00 53.06 92 CYS A C 1
ATOM 736 O O . CYS A 1 92 ? -17.131 2.784 8.635 1.00 53.06 92 CYS A O 1
ATOM 738 N N . ASN A 1 93 ? -15.469 4.129 7.931 1.00 52.66 93 ASN A N 1
ATOM 739 C CA . ASN A 1 93 ? -14.683 4.153 9.165 1.00 52.66 93 ASN A CA 1
ATOM 740 C C . ASN A 1 93 ? -15.026 5.318 10.092 1.00 52.66 93 ASN A C 1
ATOM 742 O O . ASN A 1 93 ? -14.578 5.306 11.238 1.00 52.66 93 ASN A O 1
ATOM 746 N N . ALA A 1 94 ? -15.970 6.185 9.718 1.00 54.34 94 ALA A N 1
ATOM 747 C CA . ALA A 1 94 ? -16.949 6.711 10.674 1.00 54.34 94 ALA A CA 1
ATOM 748 C C . ALA A 1 94 ? -17.844 5.570 11.218 1.00 54.34 94 ALA A C 1
ATOM 750 O O . ALA A 1 94 ? -19.039 5.727 11.456 1.00 54.34 94 ALA A O 1
ATOM 751 N N . ALA A 1 95 ? -17.243 4.390 11.399 1.00 57.41 95 ALA A N 1
ATOM 752 C CA . ALA A 1 95 ? -17.786 3.239 12.047 1.00 57.41 95 ALA A CA 1
ATOM 753 C C . ALA A 1 95 ? -18.169 3.731 13.421 1.00 57.41 95 ALA A C 1
ATOM 755 O O . ALA A 1 95 ? -17.347 4.292 14.142 1.00 57.41 95 ALA A O 1
ATOM 756 N N . ASN A 1 96 ? -19.439 3.538 13.725 1.00 66.81 96 ASN A N 1
ATOM 757 C CA . ASN A 1 96 ? -20.077 3.962 14.940 1.00 66.81 96 ASN A CA 1
ATOM 758 C C . ASN A 1 96 ? -19.474 3.260 16.173 1.00 66.81 96 ASN A C 1
ATOM 760 O O . ASN A 1 96 ? -20.171 2.514 16.841 1.00 66.81 96 ASN A O 1
ATOM 764 N N . LYS A 1 97 ? -18.174 3.358 16.431 1.00 80.31 97 LYS A N 1
ATOM 765 C CA . LYS A 1 97 ? -17.442 2.538 17.386 1.00 80.31 97 LYS A CA 1
ATOM 766 C C . LYS A 1 97 ? -16.798 3.423 18.428 1.00 80.31 97 LYS A C 1
ATOM 768 O O . LYS A 1 97 ? -16.093 4.383 18.112 1.00 80.31 97 LYS A O 1
ATOM 773 N N . VAL A 1 98 ? -17.034 3.061 19.677 1.00 82.25 98 VAL A N 1
ATOM 774 C CA . VAL A 1 98 ? -16.470 3.745 20.833 1.00 82.25 98 VAL A CA 1
ATOM 775 C C . VAL A 1 98 ? -15.710 2.742 21.669 1.00 82.25 98 VAL A C 1
ATOM 777 O O . VAL A 1 98 ? -16.215 1.657 21.953 1.00 82.25 98 VAL A O 1
ATOM 780 N N . ASN A 1 99 ? -14.512 3.147 22.069 1.00 81.69 99 ASN A N 1
ATOM 781 C CA . ASN A 1 99 ? -13.711 2.475 23.070 1.00 81.69 99 ASN A CA 1
ATOM 782 C C . ASN A 1 99 ? -14.068 3.050 24.438 1.00 81.69 99 ASN A C 1
ATOM 784 O O . ASN A 1 99 ? -13.888 4.251 24.656 1.00 81.69 99 ASN A O 1
ATOM 788 N N . VAL A 1 100 ? -14.538 2.198 25.346 1.00 84.44 100 VAL A N 1
ATOM 789 C CA . VAL A 1 100 ? -14.851 2.565 26.730 1.00 84.44 100 VAL A CA 1
ATOM 790 C C . VAL A 1 100 ? -13.945 1.794 27.687 1.00 84.44 100 VAL A C 1
ATOM 792 O O . VAL A 1 100 ? -13.843 0.570 27.611 1.00 84.44 100 VAL A O 1
ATOM 795 N N . GLY A 1 101 ? -13.263 2.505 28.580 1.00 84.50 101 GLY A N 1
ATOM 796 C CA . GLY A 1 101 ? -12.509 1.912 29.683 1.00 84.50 101 GLY A CA 1
ATOM 797 C C . GLY A 1 101 ? -13.432 1.632 30.861 1.00 84.50 101 GLY A C 1
ATOM 798 O O . GLY A 1 101 ? -13.860 2.574 31.516 1.00 84.50 101 GLY A O 1
ATOM 799 N N . ILE A 1 102 ? -13.743 0.358 31.104 1.00 85.94 102 ILE A N 1
ATOM 800 C CA . ILE A 1 102 ? -14.532 -0.131 32.247 1.00 85.94 102 ILE A CA 1
ATOM 801 C C . ILE A 1 102 ? -13.760 -1.294 32.871 1.00 85.94 102 ILE A C 1
ATOM 803 O O . ILE A 1 102 ? -13.069 -2.009 32.148 1.00 85.94 102 ILE A O 1
ATOM 807 N N . GLU A 1 103 ? -13.854 -1.509 34.181 1.00 85.56 103 GLU A N 1
ATOM 808 C CA . GLU A 1 103 ? -13.244 -2.673 34.837 1.00 85.56 103 GLU A CA 1
ATOM 809 C C . GLU A 1 103 ? -13.752 -3.998 34.255 1.00 85.56 103 GLU A C 1
ATOM 811 O O . GLU A 1 103 ? -14.889 -4.091 33.790 1.00 85.56 103 GLU A O 1
ATOM 816 N N . GLU A 1 104 ? -12.886 -5.010 34.224 1.00 85.75 104 GLU A N 1
ATOM 817 C CA . GLU A 1 104 ? -13.160 -6.313 33.612 1.00 85.75 104 GLU A CA 1
ATOM 818 C C . GLU A 1 104 ? -13.565 -7.330 34.678 1.00 85.75 104 GLU A C 1
ATOM 820 O O . GLU A 1 104 ? -12.854 -7.506 35.668 1.00 85.75 104 GLU A O 1
ATOM 825 N N . LYS A 1 105 ? -14.700 -8.002 34.467 1.00 82.62 105 LYS A N 1
ATOM 826 C CA . LYS A 1 105 ? -15.183 -9.083 35.331 1.00 82.62 105 LYS A CA 1
ATOM 827 C C . LYS A 1 105 ? -15.141 -10.424 34.583 1.00 82.62 105 LYS A C 1
ATOM 829 O O . LYS A 1 105 ? -15.335 -10.444 33.367 1.00 82.62 105 LYS A O 1
ATOM 834 N N . PRO A 1 106 ? -14.882 -11.550 35.273 1.00 78.12 106 PRO A N 1
ATOM 835 C CA . PRO A 1 106 ? -15.038 -12.875 34.678 1.00 78.12 106 PRO A CA 1
ATOM 836 C C . PRO A 1 106 ? -16.477 -13.073 34.182 1.00 78.12 106 PRO A C 1
ATOM 838 O O . PRO A 1 106 ? -17.408 -12.661 34.868 1.00 78.12 106 PRO A O 1
ATOM 841 N N . GLU A 1 107 ? -16.636 -13.689 33.006 1.00 81.50 107 GLU A N 1
ATOM 842 C CA . GLU A 1 107 ? -17.945 -14.059 32.425 1.00 81.50 107 GLU A CA 1
ATOM 843 C C . GLU A 1 107 ? -18.953 -12.902 32.332 1.00 81.50 107 GLU A C 1
ATOM 845 O O . GLU A 1 107 ? -20.145 -13.037 32.592 1.00 81.50 107 GLU A O 1
ATOM 850 N N . GLU A 1 108 ? -18.465 -11.726 31.953 1.00 85.25 108 GLU A N 1
ATOM 851 C CA . GLU A 1 108 ? -19.301 -10.541 31.843 1.00 85.25 108 GLU A CA 1
ATOM 852 C C . GLU A 1 108 ? -20.110 -10.458 30.541 1.00 85.25 108 GLU A C 1
ATOM 854 O O . GLU A 1 108 ? -19.624 -10.749 29.444 1.00 85.25 108 GLU A O 1
ATOM 859 N N . ASP A 1 109 ? -21.326 -9.922 30.649 1.00 89.81 109 ASP A N 1
ATOM 860 C CA . ASP A 1 109 ? -22.075 -9.446 29.492 1.00 89.81 109 ASP A CA 1
ATOM 861 C C . ASP A 1 109 ? -21.716 -7.982 29.198 1.00 89.81 109 ASP A C 1
ATOM 863 O O . ASP A 1 109 ? -22.208 -7.031 29.820 1.00 89.81 109 ASP A O 1
ATOM 867 N N . THR A 1 110 ? -20.848 -7.801 28.202 1.00 90.81 110 THR A N 1
ATOM 868 C CA . THR A 1 110 ? -20.405 -6.474 27.751 1.00 90.81 110 THR A CA 1
ATOM 869 C C . THR A 1 110 ? -21.551 -5.570 27.286 1.00 90.81 110 THR A C 1
ATOM 871 O O . THR A 1 110 ? -21.430 -4.346 27.395 1.00 90.81 110 THR A O 1
ATOM 874 N N . LYS A 1 111 ? -22.670 -6.130 26.802 1.00 90.81 111 LYS A N 1
ATOM 875 C CA . LYS A 1 111 ? -23.829 -5.351 26.350 1.00 90.81 111 LYS A CA 1
ATOM 876 C C . LYS A 1 111 ? -24.531 -4.699 27.532 1.00 90.81 111 LYS A C 1
ATOM 878 O O . LYS A 1 111 ? -24.746 -3.487 27.508 1.00 90.81 111 LYS A O 1
ATOM 883 N N . ILE A 1 112 ? -24.812 -5.477 28.576 1.00 90.75 112 ILE A N 1
ATOM 884 C CA . ILE A 1 112 ? -25.440 -4.983 29.808 1.00 90.75 112 ILE A CA 1
ATOM 885 C C . ILE A 1 112 ? -24.543 -3.934 30.469 1.00 90.75 112 ILE A C 1
ATOM 887 O O . ILE A 1 112 ? -25.016 -2.872 30.870 1.00 90.75 112 ILE A O 1
ATOM 891 N N . ILE A 1 113 ? -23.232 -4.186 30.524 1.00 92.06 113 ILE A N 1
ATOM 892 C CA . ILE A 1 113 ? -22.263 -3.237 31.087 1.00 92.06 113 ILE A CA 1
ATOM 893 C C . ILE A 1 113 ? -22.316 -1.890 30.359 1.00 92.06 113 ILE A C 1
ATOM 895 O O . ILE A 1 113 ? -22.393 -0.848 31.010 1.00 92.06 113 ILE A O 1
ATOM 899 N N . ILE A 1 114 ? -22.303 -1.891 29.023 1.00 91.50 114 ILE A N 1
ATOM 900 C CA . ILE A 1 114 ? -22.354 -0.654 28.232 1.00 91.50 114 ILE A CA 1
ATOM 901 C C . ILE A 1 114 ? -23.702 0.059 28.370 1.00 91.50 114 ILE A C 1
ATOM 903 O O . ILE A 1 114 ? -23.725 1.284 28.493 1.00 91.50 114 ILE A O 1
ATOM 907 N N . GLN A 1 115 ? -24.817 -0.673 28.393 1.00 92.00 115 GLN A N 1
ATOM 908 C CA . GLN A 1 115 ? -26.144 -0.085 28.599 1.00 92.00 115 GLN A CA 1
ATOM 909 C C . GLN A 1 115 ? -26.268 0.572 29.980 1.00 92.00 115 GLN A C 1
ATOM 911 O O . GLN A 1 115 ? -26.744 1.707 30.082 1.00 92.00 115 GLN A O 1
ATOM 916 N N . ASN A 1 116 ? -25.770 -0.089 31.027 1.00 91.31 116 ASN A N 1
ATOM 917 C CA . ASN A 1 116 ? -25.736 0.459 32.382 1.00 91.31 116 ASN A CA 1
ATOM 918 C C . ASN A 1 116 ? -24.821 1.679 32.464 1.00 91.31 116 ASN A C 1
ATOM 920 O O . ASN A 1 116 ? -25.199 2.692 33.043 1.00 91.31 116 ASN A O 1
ATOM 924 N N . PHE A 1 117 ? -23.645 1.616 31.839 1.00 91.62 117 PHE A N 1
ATOM 925 C CA . PHE A 1 117 ? -22.721 2.741 31.770 1.00 91.62 117 PHE A CA 1
ATOM 926 C C . PHE A 1 117 ? -23.369 3.967 31.107 1.00 91.62 117 PHE A C 1
ATOM 928 O O . PHE A 1 117 ? -23.336 5.062 31.659 1.00 91.62 117 PHE A O 1
ATOM 935 N N . ILE A 1 118 ? -24.023 3.799 29.956 1.00 91.31 118 ILE A N 1
ATOM 936 C CA . ILE A 1 118 ? -24.687 4.908 29.254 1.00 91.31 118 ILE A CA 1
ATOM 937 C C . ILE A 1 118 ? -25.865 5.468 30.070 1.00 91.31 118 ILE A C 1
ATOM 939 O O . ILE A 1 118 ? -26.042 6.686 30.155 1.00 91.31 118 ILE A O 1
ATOM 943 N N . SER A 1 119 ? -26.647 4.600 30.708 1.00 92.44 119 SER A N 1
ATOM 944 C CA . SER A 1 119 ? -27.798 5.015 31.516 1.00 92.44 119 SER A CA 1
ATOM 945 C C . SER A 1 119 ? -27.372 5.760 32.783 1.00 92.44 119 SER A C 1
ATOM 947 O O . SER A 1 119 ? -27.898 6.835 33.069 1.00 92.44 119 SER A O 1
ATOM 949 N N . ASN A 1 120 ? -26.393 5.221 33.513 1.00 90.25 120 ASN A N 1
ATOM 950 C CA . ASN A 1 120 ? -26.001 5.703 34.838 1.00 90.25 120 ASN A CA 1
ATOM 951 C C . ASN A 1 120 ? -24.963 6.825 34.758 1.00 90.25 120 ASN A C 1
ATOM 953 O O . ASN A 1 120 ? -25.114 7.861 35.404 1.00 90.25 120 ASN A O 1
ATOM 957 N N . GLU A 1 121 ? -23.926 6.653 33.936 1.00 89.81 121 GLU A N 1
ATOM 958 C CA . GLU A 1 121 ? -22.798 7.588 33.886 1.00 89.81 121 GLU A CA 1
ATOM 959 C C . GLU A 1 121 ? -23.057 8.766 32.944 1.00 89.81 121 GLU A C 1
ATOM 961 O O . GLU A 1 121 ? -22.619 9.881 33.227 1.00 89.81 121 GLU A O 1
ATOM 966 N N . LEU A 1 122 ? -23.793 8.548 31.846 1.00 88.94 122 LEU A N 1
ATOM 967 C CA . LEU A 1 122 ? -24.107 9.600 30.866 1.00 88.94 122 LEU A CA 1
ATOM 968 C C . LEU A 1 122 ? -25.521 10.177 31.021 1.00 88.94 122 LEU A C 1
ATOM 970 O O . LEU A 1 122 ? -25.830 11.211 30.416 1.00 88.94 122 LEU A O 1
ATOM 974 N N . SER A 1 123 ? -26.363 9.561 31.859 1.00 89.94 123 SER A N 1
ATOM 975 C CA . SER A 1 123 ? -27.767 9.937 32.088 1.00 89.94 123 SER A CA 1
ATOM 976 C C . SER A 1 123 ? -28.643 9.856 30.829 1.00 89.94 123 SER A C 1
ATOM 978 O O . SER A 1 123 ? -29.587 10.633 30.676 1.00 89.94 123 SER A O 1
ATOM 980 N N . ILE A 1 124 ? -28.331 8.947 29.902 1.00 89.88 124 ILE A N 1
ATOM 981 C CA . ILE A 1 124 ? -29.092 8.773 28.659 1.00 89.88 124 ILE A CA 1
ATOM 982 C C . ILE A 1 124 ? -30.077 7.618 28.856 1.00 89.88 124 ILE A C 1
ATOM 984 O O . ILE A 1 124 ? -29.732 6.455 28.678 1.00 89.88 124 ILE A O 1
ATOM 988 N N . LYS A 1 125 ? -31.328 7.944 29.204 1.00 84.88 125 LYS A N 1
ATOM 989 C CA . LYS A 1 125 ? -32.432 6.977 29.366 1.00 84.88 125 LYS A CA 1
ATOM 990 C C . LYS A 1 125 ? -33.087 6.624 28.024 1.00 84.88 125 LYS A C 1
ATOM 992 O O . LYS A 1 125 ? -34.298 6.742 27.863 1.00 84.88 125 LYS A O 1
ATOM 997 N N . LYS A 1 126 ? -32.276 6.275 27.027 1.00 85.50 126 LYS A N 1
ATOM 998 C CA . LYS A 1 126 ? -32.740 5.834 25.707 1.00 85.50 126 LYS A CA 1
ATOM 999 C C . LYS A 1 126 ? -32.279 4.399 25.492 1.00 85.50 126 LYS A C 1
ATOM 1001 O O . LYS A 1 126 ? -31.118 4.101 25.753 1.00 85.50 126 LYS A O 1
ATOM 1006 N N . ASP A 1 127 ? -33.156 3.550 24.962 1.00 87.00 127 ASP A N 1
ATOM 1007 C CA . ASP A 1 127 ? -32.735 2.243 24.465 1.00 87.00 127 ASP A CA 1
ATOM 1008 C C . ASP A 1 127 ? -31.921 2.422 23.175 1.00 87.00 127 ASP A C 1
ATOM 1010 O O . ASP A 1 127 ? -32.423 2.905 22.153 1.00 87.00 127 ASP A O 1
ATOM 1014 N N . ILE A 1 128 ? -30.626 2.125 23.262 1.00 90.31 128 ILE A N 1
ATOM 1015 C CA . ILE A 1 128 ? -29.680 2.268 22.159 1.00 90.31 128 ILE A CA 1
ATOM 1016 C C . ILE A 1 128 ? -29.441 0.897 21.544 1.00 90.31 128 ILE A C 1
ATOM 1018 O O . ILE A 1 128 ? -29.053 -0.054 22.223 1.00 90.31 128 ILE A O 1
ATOM 1022 N N . GLN A 1 129 ? -29.608 0.831 20.225 1.00 89.00 129 GLN A N 1
ATOM 1023 C CA . GLN A 1 129 ? -29.338 -0.372 19.453 1.00 89.00 129 GLN A CA 1
ATOM 1024 C C . GLN A 1 129 ? -27.851 -0.474 19.116 1.00 89.00 129 GLN A C 1
ATOM 1026 O O . GLN A 1 129 ? -27.251 0.422 18.505 1.00 89.00 129 GLN A O 1
ATOM 1031 N N . PHE A 1 130 ? -27.271 -1.611 19.477 1.00 89.94 130 PHE A N 1
ATOM 1032 C CA . PHE A 1 130 ? -25.880 -1.939 19.205 1.00 89.94 130 PHE A CA 1
ATOM 1033 C C . PHE A 1 130 ? -25.786 -3.091 18.209 1.00 89.94 130 PHE A C 1
ATOM 1035 O O . PHE A 1 130 ? -26.613 -3.997 18.207 1.00 89.94 130 PHE A O 1
ATOM 1042 N N . GLY A 1 131 ? -24.754 -3.052 17.371 1.00 87.06 131 GLY A N 1
ATOM 1043 C CA . GLY A 1 131 ? -24.259 -4.229 16.671 1.00 87.06 131 GLY A CA 1
ATOM 1044 C C . GLY A 1 131 ? -23.337 -5.020 17.600 1.00 87.06 131 GLY A C 1
ATOM 1045 O O . GLY A 1 131 ? -23.695 -5.351 18.725 1.00 87.06 131 GLY A O 1
ATOM 1046 N N . ASN A 1 132 ? -22.109 -5.282 17.153 1.00 87.69 132 ASN A N 1
ATOM 1047 C CA . ASN A 1 132 ? -21.150 -6.048 17.949 1.00 87.69 132 ASN A CA 1
ATOM 1048 C C . ASN A 1 132 ? -20.577 -5.211 19.104 1.00 87.69 132 ASN A C 1
ATOM 1050 O O . ASN A 1 132 ? -20.033 -4.123 18.880 1.00 87.69 132 ASN A O 1
ATOM 1054 N N . ILE A 1 133 ? -20.621 -5.776 20.312 1.00 90.81 133 ILE A N 1
ATOM 1055 C CA . ILE A 1 133 ? -19.956 -5.270 21.517 1.00 90.81 133 ILE A CA 1
ATOM 1056 C C . ILE A 1 133 ? -19.034 -6.369 22.038 1.00 90.81 133 ILE A C 1
ATOM 1058 O O . ILE A 1 133 ? -19.437 -7.526 22.108 1.00 90.81 133 ILE A O 1
ATOM 1062 N N . HIS A 1 134 ? -17.782 -6.030 22.327 1.00 90.00 134 HIS A N 1
ATOM 1063 C CA . HIS A 1 134 ? -16.808 -6.986 22.854 1.00 90.00 134 HIS A CA 1
ATOM 1064 C C . HIS A 1 134 ? -15.633 -6.273 23.529 1.00 90.00 134 HIS A C 1
ATOM 1066 O O . HIS A 1 134 ? -15.356 -5.103 23.258 1.00 90.00 134 HIS A O 1
ATOM 1072 N N . ARG A 1 135 ? -14.896 -6.999 24.377 1.00 88.88 135 ARG A N 1
ATOM 1073 C CA . ARG A 1 135 ? -13.587 -6.559 24.882 1.00 88.88 135 ARG A CA 1
ATOM 1074 C C . ARG A 1 135 ? -12.544 -6.611 23.768 1.00 88.88 135 ARG A C 1
ATOM 1076 O O . ARG A 1 135 ? -12.427 -7.607 23.057 1.00 88.88 135 ARG A O 1
ATOM 1083 N N . PHE A 1 136 ? -11.760 -5.550 23.643 1.00 84.75 136 PHE A N 1
ATOM 1084 C CA . PHE A 1 136 ? -10.715 -5.409 22.638 1.00 84.75 136 PHE A CA 1
ATOM 1085 C C . PHE A 1 136 ? -9.378 -5.968 23.134 1.00 84.75 136 PHE A C 1
ATOM 1087 O O . PHE A 1 136 ? -8.861 -5.554 24.172 1.00 84.75 136 PHE A O 1
ATOM 1094 N N . GLY A 1 137 ? -8.794 -6.885 22.358 1.00 81.88 137 GLY A N 1
ATOM 1095 C CA . GLY A 1 137 ? -7.489 -7.491 22.634 1.00 81.88 137 GLY A CA 1
ATOM 1096 C C . GLY A 1 137 ? -7.528 -8.733 23.536 1.00 81.88 137 GLY A C 1
ATOM 1097 O O . GLY A 1 137 ? -8.572 -9.137 24.054 1.00 81.88 137 GLY A O 1
ATOM 1098 N N . ARG A 1 138 ? -6.360 -9.369 23.707 1.00 78.31 138 ARG A N 1
ATOM 1099 C CA . ARG A 1 138 ? -6.175 -10.550 24.572 1.00 78.31 138 ARG A CA 1
ATOM 1100 C C . ARG A 1 138 ? -6.094 -10.131 26.042 1.00 78.31 138 ARG A C 1
ATOM 1102 O O . ARG A 1 138 ? -5.524 -9.085 26.343 1.00 78.31 138 ARG A O 1
ATOM 1109 N N . ALA A 1 139 ? -6.651 -10.944 26.940 1.00 74.81 139 ALA A N 1
ATOM 1110 C CA . ALA A 1 139 ? -6.558 -10.709 28.378 1.00 74.81 139 ALA A CA 1
ATOM 1111 C C . ALA A 1 139 ? -5.095 -10.830 28.830 1.00 74.81 139 ALA A C 1
ATOM 1113 O O . ALA A 1 139 ? -4.474 -11.880 28.666 1.00 74.81 139 ALA A O 1
ATOM 1114 N N . ASP A 1 140 ? -4.544 -9.749 29.375 1.00 70.06 140 ASP A N 1
ATOM 1115 C CA . ASP A 1 140 ? -3.175 -9.703 29.882 1.00 70.06 140 ASP A CA 1
ATOM 1116 C C . ASP A 1 140 ? -3.224 -9.694 31.413 1.00 70.06 140 ASP A C 1
ATOM 1118 O O . ASP A 1 140 ? -3.419 -8.650 32.037 1.00 70.06 140 ASP A O 1
ATOM 1122 N N . LYS A 1 141 ? -3.068 -10.879 32.018 1.00 67.56 141 LYS A N 1
ATOM 1123 C CA . LYS A 1 141 ? -3.124 -11.062 33.479 1.00 67.56 141 LYS A CA 1
ATOM 1124 C C . LYS A 1 141 ? -2.036 -10.272 34.223 1.00 67.56 141 LYS A C 1
ATOM 1126 O O . LYS A 1 141 ? -2.165 -10.060 35.421 1.00 67.56 141 LYS A O 1
ATOM 1131 N N . ASN A 1 142 ? -0.998 -9.812 33.520 1.00 63.66 142 ASN A N 1
ATOM 1132 C CA . ASN A 1 142 ? 0.186 -9.204 34.123 1.00 63.66 142 ASN A CA 1
ATOM 1133 C C . ASN A 1 142 ? 0.164 -7.666 34.112 1.00 63.66 142 ASN A C 1
ATOM 1135 O O . ASN A 1 142 ? 0.968 -7.048 34.802 1.00 63.66 142 ASN A O 1
ATOM 1139 N N . LYS A 1 143 ? -0.721 -7.021 33.332 1.00 64.00 143 LYS A N 1
ATOM 1140 C CA . LYS A 1 143 ? -0.700 -5.553 33.142 1.00 64.00 143 LYS A CA 1
ATOM 1141 C C . LYS A 1 143 ? -1.594 -4.751 34.083 1.00 64.00 143 LYS A C 1
ATOM 1143 O O . LYS A 1 143 ? -1.509 -3.524 34.055 1.00 64.00 143 LYS A O 1
ATOM 1148 N N . GLY A 1 144 ? -2.455 -5.399 34.870 1.00 70.00 144 GLY A N 1
ATOM 1149 C CA . GLY A 1 144 ? -3.335 -4.742 35.851 1.00 70.00 144 GLY A CA 1
ATOM 1150 C C . GLY A 1 144 ? -4.307 -3.694 35.280 1.00 70.00 144 GLY A C 1
ATOM 1151 O O . GLY A 1 144 ? -5.001 -3.034 36.044 1.00 70.00 144 GLY A O 1
ATOM 1152 N N . LYS A 1 145 ? -4.365 -3.512 33.952 1.00 75.56 145 LYS A N 1
ATOM 1153 C CA . LYS A 1 145 ? -5.248 -2.558 33.271 1.00 75.56 145 LYS A CA 1
ATOM 1154 C C . LYS A 1 145 ? -6.357 -3.315 32.543 1.00 75.56 145 LYS A C 1
ATOM 1156 O O . LYS A 1 145 ? -6.033 -4.230 31.782 1.00 75.56 145 LYS A O 1
ATOM 1161 N N . PRO A 1 146 ? -7.630 -2.930 32.725 1.00 83.00 146 PRO A N 1
ATOM 1162 C CA . PRO A 1 146 ? -8.737 -3.605 32.065 1.00 83.00 146 PRO A CA 1
ATOM 1163 C C . PRO A 1 146 ? -8.704 -3.374 30.550 1.00 83.00 146 PRO A C 1
ATOM 1165 O O . PRO A 1 146 ? -8.274 -2.316 30.074 1.00 83.00 146 PRO A O 1
ATOM 1168 N N . ARG A 1 147 ? -9.177 -4.358 29.776 1.00 86.88 147 ARG A N 1
ATOM 1169 C CA . ARG A 1 147 ? -9.320 -4.213 28.321 1.00 86.88 147 ARG A CA 1
ATOM 1170 C C . ARG A 1 147 ? -10.426 -3.217 27.988 1.00 86.88 147 ARG A C 1
ATOM 1172 O O . ARG A 1 147 ? -11.457 -3.183 28.651 1.00 86.88 147 ARG A O 1
ATOM 1179 N N . LEU A 1 148 ? -10.255 -2.441 26.921 1.00 88.50 148 LEU A N 1
ATOM 1180 C CA . LEU A 1 148 ? -11.300 -1.525 26.453 1.00 88.50 148 LEU A CA 1
ATOM 1181 C C . LEU A 1 148 ? -12.490 -2.321 25.899 1.00 88.50 148 LEU A C 1
ATOM 1183 O O . LEU A 1 148 ? -12.291 -3.342 25.245 1.00 88.50 148 LEU A O 1
ATOM 1187 N N . ILE A 1 149 ? -13.715 -1.852 26.121 1.00 91.25 149 ILE A N 1
ATOM 1188 C CA . ILE A 1 149 ? -14.902 -2.360 25.425 1.00 91.25 149 ILE A CA 1
ATOM 1189 C C . ILE A 1 149 ? -15.068 -1.569 24.132 1.00 91.25 149 ILE A C 1
ATOM 1191 O O . ILE A 1 149 ? -15.118 -0.341 24.166 1.00 91.25 149 ILE A O 1
ATOM 1195 N N . VAL A 1 150 ? -15.177 -2.269 23.006 1.00 89.75 150 VAL A N 1
ATOM 1196 C CA . VAL A 1 150 ? -15.558 -1.693 21.713 1.00 89.75 150 VAL A CA 1
ATOM 1197 C C . VAL A 1 150 ? -17.051 -1.904 21.534 1.00 89.75 150 VAL A C 1
ATOM 1199 O O . VAL A 1 150 ? -17.499 -3.046 21.431 1.00 89.75 150 VAL A O 1
ATOM 1202 N N . ALA A 1 151 ? -17.816 -0.817 21.456 1.00 91.25 151 ALA A N 1
ATOM 1203 C CA . ALA A 1 151 ? -19.251 -0.860 21.187 1.00 91.25 151 ALA A CA 1
ATOM 1204 C C . ALA A 1 151 ? -19.561 -0.263 19.811 1.00 91.25 151 ALA A C 1
ATOM 1206 O O . ALA A 1 151 ? -19.277 0.913 19.583 1.00 91.25 151 ALA A O 1
ATOM 1207 N N . LYS A 1 152 ? -20.147 -1.058 18.901 1.00 89.19 152 LYS A N 1
ATOM 1208 C CA . LYS A 1 152 ? -20.645 -0.583 17.600 1.00 89.19 152 LYS A CA 1
ATOM 1209 C C . LYS A 1 152 ? -22.110 -0.145 17.720 1.00 89.19 152 LYS A C 1
ATOM 1211 O O . LYS A 1 152 ? -22.967 -0.990 17.944 1.00 89.19 152 LYS A O 1
ATOM 1216 N N . PHE A 1 153 ? -22.423 1.129 17.511 1.00 89.31 153 PHE A N 1
ATOM 1217 C CA . PHE A 1 153 ? -23.797 1.630 17.442 1.00 89.31 153 PHE A CA 1
ATOM 1218 C C . PHE A 1 153 ? -24.385 1.357 16.056 1.00 89.31 153 PHE A C 1
ATOM 1220 O O . PHE A 1 153 ? -23.707 1.487 15.033 1.00 89.31 153 PHE A O 1
ATOM 1227 N N . VAL A 1 154 ? -25.662 0.989 16.003 1.00 86.19 154 VAL A N 1
ATOM 1228 C CA . VAL A 1 154 ? -26.370 0.842 14.723 1.00 86.19 154 VAL A CA 1
ATOM 1229 C C . VAL A 1 154 ? -26.605 2.220 14.102 1.00 86.19 154 VAL A C 1
ATOM 1231 O O . VAL A 1 154 ? -26.310 2.430 12.928 1.00 86.19 154 VAL A O 1
ATOM 1234 N N . TYR A 1 155 ? -27.032 3.190 14.915 1.00 84.19 155 TYR A N 1
ATOM 1235 C CA . TYR A 1 155 ? -27.376 4.537 14.466 1.00 84.19 155 TYR A CA 1
ATOM 1236 C C . TYR A 1 155 ? -26.317 5.571 14.862 1.00 84.19 155 TYR A C 1
ATOM 1238 O O . TYR A 1 155 ? -25.986 5.733 16.038 1.00 84.19 155 TYR A O 1
ATOM 1246 N N . PHE A 1 156 ? -25.847 6.350 13.882 1.00 82.12 156 PHE A N 1
ATOM 1247 C CA . PHE A 1 156 ? -24.878 7.432 14.111 1.00 82.12 156 PHE A CA 1
ATOM 1248 C C . PHE A 1 156 ? -25.425 8.522 15.050 1.00 82.12 156 PHE A C 1
ATOM 1250 O O . PHE A 1 156 ? -24.682 9.109 15.834 1.00 82.12 156 PHE A O 1
ATOM 1257 N N . ALA A 1 157 ? -26.737 8.776 15.012 1.00 82.69 157 ALA A N 1
ATOM 1258 C CA . ALA A 1 157 ? -27.386 9.750 15.889 1.00 82.69 157 ALA A CA 1
ATOM 1259 C C . ALA A 1 157 ? -27.243 9.391 17.379 1.00 82.69 157 ALA A C 1
ATOM 1261 O O . ALA A 1 157 ? -27.069 10.283 18.209 1.00 82.69 157 ALA A O 1
ATOM 1262 N N . ASP A 1 158 ? -27.273 8.100 17.715 1.00 89.62 158 ASP A N 1
ATOM 1263 C CA . ASP A 1 158 ? -27.124 7.634 19.096 1.00 89.62 158 ASP A CA 1
ATOM 1264 C C . ASP A 1 158 ? -25.679 7.732 19.565 1.00 89.62 158 ASP A C 1
ATOM 1266 O O . ASP A 1 158 ? -25.420 8.214 20.668 1.00 89.62 158 ASP A O 1
ATOM 1270 N N . LEU A 1 159 ? -24.734 7.383 18.688 1.00 87.12 159 LEU A N 1
ATOM 1271 C CA . LEU A 1 159 ? -23.319 7.623 18.936 1.00 87.12 159 LEU A CA 1
ATOM 1272 C C . LEU A 1 159 ? -23.049 9.109 19.216 1.00 87.12 159 LEU A C 1
ATOM 1274 O O . LEU A 1 159 ? -22.374 9.440 20.188 1.00 87.12 159 LEU A O 1
ATOM 1278 N N . ARG A 1 160 ? -23.588 10.012 18.389 1.00 85.62 160 ARG A N 1
ATOM 1279 C CA . ARG A 1 160 ? -23.388 11.457 18.556 1.00 85.62 160 ARG A CA 1
ATOM 1280 C C . ARG A 1 160 ? -23.870 11.933 19.930 1.00 85.62 160 ARG A C 1
ATOM 1282 O O . ARG A 1 160 ? -23.110 12.597 20.626 1.00 85.62 160 ARG A O 1
ATOM 1289 N N . LYS A 1 161 ? -25.064 11.510 20.359 1.00 88.94 161 LYS A N 1
ATOM 1290 C CA . LYS A 1 161 ? -25.608 11.826 21.693 1.00 88.94 161 LYS A CA 1
ATOM 1291 C C . LYS A 1 161 ? -24.718 11.314 22.829 1.00 88.94 161 LYS A C 1
ATOM 1293 O O . LYS A 1 161 ? -24.493 12.026 23.804 1.00 88.94 161 LYS A O 1
ATOM 1298 N N . VAL A 1 162 ? -24.191 10.095 22.702 1.00 90.06 162 VAL A N 1
ATOM 1299 C CA . VAL A 1 162 ? -23.261 9.518 23.687 1.00 90.06 162 VAL A CA 1
ATOM 1300 C C . VAL A 1 162 ? -21.961 10.323 23.769 1.00 90.06 162 VAL A C 1
ATOM 1302 O O . VAL A 1 162 ? -21.489 10.608 24.869 1.00 90.06 162 VAL A O 1
ATOM 1305 N N . LEU A 1 163 ? -21.407 10.748 22.631 1.00 86.88 163 LEU A N 1
ATOM 1306 C CA . LEU A 1 163 ? -20.189 11.565 22.590 1.00 86.88 163 LEU A CA 1
ATOM 1307 C C . LEU A 1 163 ? -20.404 12.979 23.143 1.00 86.88 163 LEU A C 1
ATOM 1309 O O . LEU A 1 163 ? -19.540 13.489 23.854 1.00 86.88 163 LEU A O 1
ATOM 1313 N N . GLU A 1 164 ? -21.552 13.596 22.858 1.00 87.50 164 GLU A N 1
ATOM 1314 C CA . GLU A 1 164 ? -21.944 14.906 23.399 1.00 87.50 164 GLU A CA 1
ATOM 1315 C C . GLU A 1 164 ? -22.088 14.883 24.927 1.00 87.50 164 GLU A C 1
ATOM 1317 O O . GLU A 1 164 ? -21.785 15.875 25.587 1.00 87.50 164 GLU A O 1
ATOM 1322 N N . ALA A 1 165 ? -22.476 13.742 25.506 1.00 88.88 165 ALA A N 1
ATOM 1323 C CA . ALA A 1 165 ? -22.510 13.538 26.953 1.00 88.88 165 ALA A CA 1
ATOM 1324 C C . ALA A 1 165 ? -21.126 13.248 27.570 1.00 88.88 165 ALA A C 1
ATOM 1326 O O . ALA A 1 165 ? -20.971 13.321 28.790 1.00 88.88 165 ALA A O 1
ATOM 1327 N N . GLY A 1 166 ? -20.104 12.972 26.752 1.00 84.94 166 GLY A N 1
ATOM 1328 C CA . GLY A 1 166 ? -18.741 12.648 27.180 1.00 84.94 166 GLY A CA 1
ATOM 1329 C C . GLY A 1 166 ? -18.079 13.639 28.155 1.00 84.94 166 GLY A C 1
ATOM 1330 O O . GLY A 1 166 ? -17.372 13.181 29.052 1.00 84.94 166 GLY A O 1
ATOM 1331 N N . PRO A 1 167 ? -18.303 14.970 28.080 1.00 85.56 167 PRO A N 1
ATOM 1332 C CA . PRO A 1 167 ? -17.774 15.916 29.063 1.00 85.56 167 PRO A CA 1
ATOM 1333 C C . PRO A 1 167 ? -18.157 15.609 30.517 1.00 85.56 167 PRO A C 1
ATOM 1335 O O . PRO A 1 167 ? -17.377 15.948 31.404 1.00 85.56 167 PRO A O 1
ATOM 1338 N N . LYS A 1 168 ? -19.280 14.917 30.768 1.00 86.31 168 LYS A N 1
ATOM 1339 C CA . LYS A 1 168 ? -19.689 14.467 32.114 1.00 86.31 168 LYS A CA 1
ATOM 1340 C C . LYS A 1 168 ? -18.699 13.481 32.745 1.00 86.31 168 LYS A C 1
ATOM 1342 O O . LYS A 1 168 ? -18.658 13.337 33.960 1.00 86.31 168 LYS A O 1
ATOM 1347 N N . LEU A 1 169 ? -17.884 12.810 31.930 1.00 84.62 169 LEU A N 1
ATOM 1348 C CA . LEU A 1 169 ? -16.870 11.865 32.395 1.00 84.62 169 LEU A CA 1
ATOM 1349 C C . LEU A 1 169 ? -15.569 12.547 32.835 1.00 84.62 169 LEU A C 1
ATOM 1351 O O . LEU A 1 169 ? -14.709 11.881 33.399 1.00 84.62 169 LEU A O 1
ATOM 1355 N N . LYS A 1 170 ? -15.394 13.860 32.613 1.00 79.69 170 LYS A N 1
ATOM 1356 C CA . LYS A 1 170 ? -14.166 14.572 33.020 1.00 79.69 170 LYS A CA 1
ATOM 1357 C C . LYS A 1 170 ? -13.909 14.509 34.526 1.00 79.69 170 LYS A C 1
ATOM 1359 O O . LYS A 1 170 ? -12.754 14.497 34.933 1.00 79.69 170 LYS A O 1
ATOM 1364 N N . GLU A 1 171 ? -14.971 14.455 35.322 1.00 79.00 171 GLU A N 1
ATOM 1365 C CA . GLU A 1 171 ? -14.911 14.355 36.785 1.00 79.00 171 GLU A CA 1
ATOM 1366 C C . GLU A 1 171 ? -14.711 12.909 37.272 1.00 79.00 171 GLU A C 1
ATOM 1368 O O . GLU A 1 171 ? -14.506 12.677 38.460 1.00 79.00 171 GLU A O 1
ATOM 1373 N N . LYS A 1 172 ? -14.747 11.926 36.359 1.00 83.81 172 LYS A N 1
ATOM 1374 C CA . LYS A 1 172 ? -14.700 10.489 36.651 1.00 83.81 172 LYS A CA 1
ATOM 1375 C C . LYS A 1 172 ? -13.486 9.842 35.970 1.00 83.81 172 LYS A C 1
ATOM 1377 O O . LYS A 1 172 ? -13.630 9.226 34.911 1.00 83.81 172 LYS A O 1
ATOM 1382 N N . PRO A 1 173 ? -12.277 9.959 36.553 1.00 76.56 173 PRO A N 1
ATOM 1383 C CA . PRO A 1 173 ? -11.028 9.524 35.920 1.00 76.56 173 PRO A CA 1
ATOM 1384 C C . PRO A 1 173 ? -10.946 8.011 35.664 1.00 76.56 173 PRO A C 1
ATOM 1386 O O . PRO A 1 173 ? -10.114 7.572 34.872 1.00 76.56 173 PRO A O 1
ATOM 1389 N N . GLN A 1 174 ? -11.805 7.214 36.305 1.00 79.38 174 GLN A N 1
ATOM 1390 C CA . GLN A 1 174 ? -11.917 5.774 36.084 1.00 79.38 174 GLN A CA 1
ATOM 1391 C C . GLN A 1 174 ? -12.469 5.414 34.696 1.00 79.38 174 GLN A C 1
ATOM 1393 O O . GLN A 1 174 ? -12.236 4.304 34.218 1.00 79.38 174 GLN A O 1
ATOM 1398 N N . PHE A 1 175 ? -13.172 6.339 34.034 1.00 82.94 175 PHE A N 1
ATOM 1399 C CA . PHE A 1 175 ? -13.789 6.099 32.735 1.00 82.94 175 PHE A CA 1
ATOM 1400 C C . PHE A 1 175 ? -13.083 6.884 31.631 1.00 82.94 175 PHE A C 1
ATOM 1402 O O . PHE A 1 175 ? -12.890 8.095 31.705 1.00 82.94 175 PHE A O 1
ATOM 1409 N N . GLY A 1 176 ? -12.739 6.186 30.552 1.00 80.94 176 GLY A N 1
ATOM 1410 C CA . GLY A 1 176 ? -12.228 6.795 29.327 1.00 80.94 176 GLY A CA 1
ATOM 1411 C C . GLY A 1 176 ? -13.121 6.432 28.155 1.00 80.94 176 GLY A C 1
ATOM 1412 O O . GLY A 1 176 ? -13.377 5.252 27.943 1.00 80.94 176 GLY A O 1
ATOM 1413 N N . MET A 1 177 ? -13.570 7.423 27.385 1.00 85.81 177 MET A N 1
ATOM 1414 C CA . MET A 1 177 ? -14.380 7.204 26.187 1.00 85.81 177 MET A CA 1
ATOM 1415 C C . MET A 1 177 ? -13.723 7.871 24.983 1.00 85.81 177 MET A C 1
ATOM 1417 O O . MET A 1 177 ? -13.508 9.080 24.990 1.00 85.81 177 MET A O 1
ATOM 1421 N N . ASN A 1 178 ? -13.417 7.094 23.944 1.00 83.25 178 ASN A N 1
ATOM 1422 C CA . ASN A 1 178 ? -12.826 7.615 22.715 1.00 83.25 178 ASN A CA 1
ATOM 1423 C C . ASN A 1 178 ? -13.459 6.978 21.478 1.00 83.25 178 ASN A C 1
ATOM 1425 O O . ASN A 1 178 ? -13.709 5.776 21.446 1.00 83.25 178 ASN A O 1
ATOM 1429 N N . LEU A 1 179 ? -13.653 7.785 20.436 1.00 83.25 179 LEU A N 1
ATOM 1430 C CA . LEU A 1 179 ? -13.960 7.292 19.094 1.00 83.25 179 LEU A CA 1
ATOM 1431 C C . LEU A 1 179 ? -12.827 6.399 18.586 1.00 83.25 179 LEU A C 1
ATOM 1433 O O . LEU A 1 179 ? -11.653 6.760 18.713 1.00 83.25 179 LEU A O 1
ATOM 1437 N N . GLN A 1 180 ? -13.187 5.267 17.988 1.00 79.31 180 GLN A N 1
ATOM 1438 C CA . GLN A 1 180 ? -12.227 4.406 17.313 1.00 79.31 180 GLN A CA 1
ATOM 1439 C C . GLN A 1 180 ? -11.983 4.917 15.892 1.00 79.31 180 GLN A C 1
ATOM 1441 O O . GLN A 1 180 ? -12.929 5.165 15.148 1.00 79.31 180 GLN A O 1
ATOM 1446 N N . PHE A 1 181 ? -10.713 5.062 15.519 1.00 75.12 181 PHE A N 1
ATOM 1447 C CA . PHE A 1 181 ? -10.312 5.488 14.181 1.00 75.12 181 PHE A CA 1
ATOM 1448 C C . PHE A 1 181 ? -9.524 4.375 13.473 1.00 75.12 181 PHE A C 1
ATOM 1450 O O . PHE A 1 181 ? -8.952 3.513 14.142 1.00 75.12 181 PHE A O 1
ATOM 1457 N N . PRO A 1 182 ? -9.465 4.378 12.128 1.00 72.69 182 PRO A N 1
ATOM 1458 C CA . PRO A 1 182 ? -8.503 3.581 11.370 1.00 72.69 182 PRO A CA 1
ATOM 1459 C C . PRO A 1 182 ? -7.078 3.787 11.865 1.00 72.69 182 PRO A C 1
ATOM 1461 O O . PRO A 1 182 ? -6.721 4.885 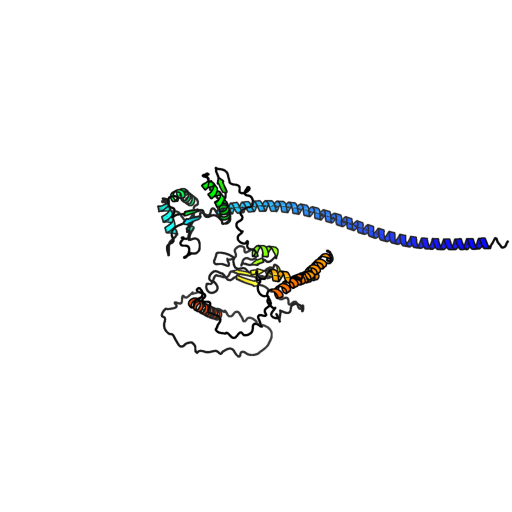12.308 1.00 72.69 182 PRO A O 1
ATOM 1464 N N . ILE A 1 183 ? -6.258 2.745 11.731 1.00 73.56 183 ILE A N 1
ATOM 1465 C CA . ILE A 1 183 ? -4.876 2.752 12.211 1.00 73.56 183 ILE A CA 1
ATOM 1466 C C . ILE A 1 183 ? -4.074 3.907 11.601 1.00 73.56 183 ILE A C 1
ATOM 1468 O O . ILE A 1 183 ? -3.317 4.567 12.307 1.00 73.56 183 ILE A O 1
ATOM 1472 N N . GLU A 1 184 ? -4.333 4.255 10.340 1.00 75.62 184 GLU A N 1
ATOM 1473 C CA . GLU A 1 184 ? -3.667 5.349 9.636 1.00 75.62 184 GLU A CA 1
ATOM 1474 C C . GLU A 1 184 ? -3.994 6.714 10.260 1.00 75.62 184 GLU A C 1
ATOM 1476 O O . GLU A 1 184 ? -3.142 7.602 10.314 1.00 75.62 184 GLU A O 1
ATOM 1481 N N . ILE A 1 185 ? -5.227 6.902 10.745 1.00 78.19 185 ILE A N 1
ATOM 1482 C CA . ILE A 1 185 ? -5.642 8.125 11.446 1.00 78.19 185 ILE A CA 1
ATOM 1483 C C . ILE A 1 185 ? -5.041 8.150 12.854 1.00 78.19 185 ILE A C 1
ATOM 1485 O O . ILE A 1 185 ? -4.543 9.192 13.287 1.00 78.19 185 ILE A O 1
ATOM 1489 N N . GLU A 1 186 ? -5.051 7.024 13.571 1.00 81.19 186 GLU A N 1
ATOM 1490 C CA . GLU A 1 186 ? -4.437 6.935 14.900 1.00 81.19 186 GLU A CA 1
ATOM 1491 C C . GLU A 1 186 ? -2.930 7.207 14.859 1.00 81.19 186 GLU A C 1
ATOM 1493 O O . GLU A 1 186 ? -2.405 7.905 15.727 1.00 81.19 186 GLU A O 1
ATOM 1498 N N . GLU A 1 187 ? -2.230 6.723 13.835 1.00 82.19 187 GLU A N 1
ATOM 1499 C CA . GLU A 1 187 ? -0.811 6.999 13.617 1.00 82.19 187 GLU A CA 1
ATOM 1500 C C . GLU A 1 187 ? -0.540 8.477 13.346 1.00 82.19 187 GLU A C 1
ATOM 1502 O O . GLU A 1 187 ? 0.381 9.048 13.937 1.00 82.19 187 GLU A O 1
ATOM 1507 N N . ARG A 1 188 ? -1.367 9.132 12.520 1.00 83.44 188 ARG A N 1
ATOM 1508 C CA . ARG A 1 188 ? -1.273 10.586 12.311 1.00 83.44 188 ARG A CA 1
ATOM 1509 C C . ARG A 1 188 ? -1.517 11.352 13.610 1.00 83.44 188 ARG A C 1
ATOM 1511 O O . ARG A 1 188 ? -0.721 12.219 13.962 1.00 83.44 188 ARG A O 1
ATOM 1518 N N . ARG A 1 189 ? -2.542 10.983 14.386 1.00 86.56 189 ARG A N 1
ATOM 1519 C CA . ARG A 1 189 ? -2.808 11.570 15.714 1.00 86.56 189 ARG A CA 1
ATOM 1520 C C . ARG A 1 189 ? -1.654 11.362 16.690 1.00 86.56 189 ARG A C 1
ATOM 1522 O O . ARG A 1 189 ? -1.333 12.277 17.446 1.00 86.56 189 ARG A O 1
ATOM 1529 N N . ARG A 1 190 ? -1.001 10.196 16.650 1.00 86.50 190 ARG A N 1
ATOM 1530 C CA . ARG A 1 190 ? 0.142 9.865 17.513 1.00 86.50 190 ARG A CA 1
ATOM 1531 C C . ARG A 1 190 ? 1.282 10.865 17.356 1.00 86.50 190 ARG A C 1
ATOM 1533 O O . ARG A 1 190 ? 1.842 11.289 18.362 1.00 86.50 190 ARG A O 1
ATOM 1540 N N . LYS A 1 191 ? 1.556 11.288 16.118 1.00 88.44 191 LYS A N 1
ATOM 1541 C CA . LYS A 1 191 ? 2.560 12.318 15.799 1.00 88.44 191 LYS A CA 1
ATOM 1542 C C . LYS A 1 191 ? 2.176 13.707 16.320 1.00 88.44 191 LYS A C 1
ATOM 1544 O O . LYS A 1 191 ? 3.048 14.505 16.632 1.00 88.44 191 LYS A O 1
ATOM 1549 N N . LEU A 1 192 ? 0.880 13.991 16.456 1.00 89.19 192 LEU A N 1
ATOM 1550 C CA . LEU A 1 192 ? 0.367 15.284 16.922 1.00 89.19 192 LEU A CA 1
ATOM 1551 C C . LEU A 1 192 ? 0.274 15.388 18.452 1.00 89.19 192 LEU A C 1
ATOM 1553 O O . LEU A 1 192 ? 0.202 16.495 18.983 1.00 89.19 192 LEU A O 1
ATOM 1557 N N . TYR A 1 193 ? 0.274 14.269 19.186 1.00 88.69 193 TYR A N 1
ATOM 1558 C CA . TYR A 1 193 ? 0.154 14.290 20.648 1.00 88.69 193 TYR A CA 1
ATOM 1559 C C . TYR A 1 193 ? 1.272 15.047 21.381 1.00 88.69 193 TYR A C 1
ATOM 1561 O O . TYR A 1 193 ? 0.928 15.748 22.336 1.00 88.69 193 TYR A O 1
ATOM 1569 N N . PRO A 1 194 ? 2.563 14.953 21.000 1.00 91.62 194 PRO A N 1
ATOM 1570 C CA . PRO A 1 194 ? 3.622 15.742 21.632 1.00 91.62 194 PRO A CA 1
ATOM 1571 C C . PRO A 1 194 ? 3.358 17.248 21.517 1.00 91.62 194 PRO A C 1
ATOM 1573 O O . PRO A 1 194 ? 3.259 17.929 22.538 1.00 91.62 194 PRO A O 1
ATOM 1576 N N . VAL A 1 195 ? 3.095 17.723 20.295 1.00 89.81 195 VAL A N 1
ATOM 1577 C CA . VAL A 1 195 ? 2.785 19.130 19.991 1.00 89.81 195 VAL A CA 1
ATOM 1578 C C . VAL A 1 195 ? 1.525 19.588 20.727 1.00 89.81 195 VAL A C 1
ATOM 1580 O O . VAL A 1 195 ? 1.488 20.656 21.332 1.00 89.81 195 VAL A O 1
ATOM 1583 N N . MET A 1 196 ? 0.484 18.752 20.749 1.00 90.62 196 MET A N 1
ATOM 1584 C CA . MET A 1 196 ? -0.753 19.032 21.480 1.00 90.62 196 MET A CA 1
ATOM 1585 C C . MET A 1 196 ? -0.506 19.189 22.988 1.00 90.62 196 MET A C 1
ATOM 1587 O O . MET A 1 196 ? -1.074 20.084 23.613 1.00 90.62 196 MET A O 1
ATOM 1591 N N . LYS A 1 197 ? 0.310 18.313 23.593 1.00 91.06 197 LYS A N 1
ATOM 1592 C CA . LYS A 1 197 ? 0.647 18.369 25.026 1.00 91.06 197 LYS A CA 1
ATOM 1593 C C . LYS A 1 197 ? 1.472 19.606 25.363 1.00 91.06 197 LYS A C 1
ATOM 1595 O O . LYS A 1 197 ? 1.285 20.183 26.427 1.00 91.06 197 LYS A O 1
ATOM 1600 N N . GLU A 1 198 ? 2.392 19.993 24.491 1.00 89.88 198 GLU A N 1
ATOM 1601 C CA . GLU A 1 198 ? 3.186 21.212 24.636 1.00 89.88 198 GLU A CA 1
ATOM 1602 C C . GLU A 1 198 ? 2.321 22.473 24.532 1.00 89.88 198 GLU A C 1
ATOM 1604 O O . GLU A 1 198 ? 2.322 23.294 25.443 1.00 89.88 198 GLU A O 1
ATOM 1609 N N . ALA A 1 199 ? 1.476 22.576 23.505 1.00 89.38 199 ALA A N 1
ATOM 1610 C CA . ALA A 1 199 ? 0.565 23.706 23.347 1.00 89.38 199 ALA A CA 1
ATOM 1611 C C . ALA A 1 199 ? -0.409 23.847 24.534 1.00 89.38 199 ALA A C 1
ATOM 1613 O O . ALA A 1 199 ? -0.674 24.962 24.978 1.00 89.38 199 ALA A O 1
ATOM 1614 N N . LYS A 1 200 ? -0.885 22.727 25.100 1.00 90.50 200 LYS A N 1
ATOM 1615 C CA . LYS A 1 200 ? -1.683 22.729 26.339 1.00 90.50 200 LYS A CA 1
ATOM 1616 C C . LYS A 1 200 ? -0.889 23.201 27.560 1.00 90.50 200 LYS A C 1
ATOM 1618 O O . LYS A 1 200 ? -1.438 23.951 28.359 1.00 90.50 200 LYS A O 1
ATOM 1623 N N . ARG A 1 201 ? 0.374 22.776 27.711 1.00 91.81 201 ARG A N 1
ATOM 1624 C CA . ARG A 1 201 ? 1.265 23.251 28.791 1.00 91.81 201 ARG A CA 1
ATOM 1625 C C . ARG A 1 201 ? 1.484 24.761 28.712 1.00 91.81 201 ARG A C 1
ATOM 1627 O O . ARG A 1 201 ? 1.495 25.420 29.741 1.00 91.81 201 ARG A O 1
ATOM 1634 N N . ASN A 1 202 ? 1.537 25.301 27.499 1.00 90.12 202 ASN A N 1
ATOM 1635 C CA . ASN A 1 202 ? 1.667 26.734 27.239 1.00 90.12 202 ASN A CA 1
ATOM 1636 C C . ASN A 1 202 ? 0.330 27.500 27.334 1.00 90.12 202 ASN A C 1
ATOM 1638 O O . ASN A 1 202 ? 0.235 28.622 26.845 1.00 90.12 202 ASN A O 1
ATOM 1642 N N . GLY A 1 203 ? -0.728 26.897 27.893 1.00 89.88 203 GLY A N 1
ATOM 1643 C CA . GLY A 1 203 ? -2.027 2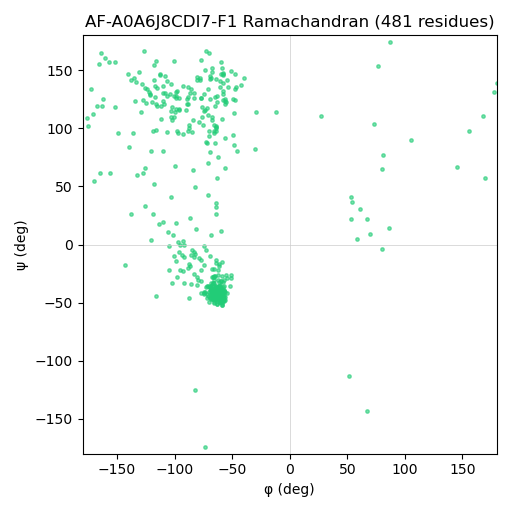7.548 28.098 1.00 89.88 203 GLY A CA 1
ATOM 1644 C C . GLY A 1 203 ? -2.832 27.830 26.823 1.00 89.88 203 GLY A C 1
ATOM 1645 O O . GLY A 1 203 ? -3.865 28.497 26.887 1.00 89.88 203 GLY A O 1
ATOM 1646 N N . LYS A 1 204 ? -2.408 27.326 25.656 1.00 90.94 204 LYS A N 1
ATOM 1647 C CA . LYS A 1 204 ? -3.094 27.591 24.385 1.00 90.94 204 LYS A CA 1
ATOM 1648 C C . LYS A 1 204 ? -4.405 26.816 24.282 1.00 90.94 204 LYS A C 1
ATOM 1650 O O . LYS A 1 204 ? -4.541 25.693 24.776 1.00 90.94 204 LYS A O 1
ATOM 1655 N N . ARG A 1 205 ? -5.374 27.375 23.549 1.00 87.69 205 ARG A N 1
ATOM 1656 C CA . ARG A 1 205 ? -6.607 26.659 23.180 1.00 87.69 205 ARG A CA 1
ATOM 1657 C C . ARG A 1 205 ? -6.290 25.637 22.093 1.00 87.69 205 ARG A C 1
ATOM 1659 O O . ARG A 1 205 ? -5.919 26.017 20.986 1.00 87.69 205 ARG A O 1
ATOM 1666 N N . VAL A 1 206 ? -6.457 24.351 22.398 1.00 91.00 206 VAL A N 1
ATOM 1667 C CA . VAL A 1 206 ? -6.102 23.252 21.488 1.00 91.00 206 VAL A CA 1
ATOM 1668 C C . VAL A 1 206 ? -7.286 22.314 21.264 1.00 91.00 206 VAL A C 1
ATOM 1670 O O . VAL A 1 206 ? -7.933 21.893 22.222 1.00 91.00 206 VAL A O 1
ATOM 1673 N N . SER A 1 207 ? -7.532 21.938 20.009 1.00 85.75 207 SER A N 1
ATOM 1674 C CA . SER A 1 207 ? -8.524 20.934 19.607 1.00 85.75 207 SER A CA 1
ATOM 1675 C C . SER A 1 207 ? -7.922 19.963 18.589 1.00 85.75 207 SER A C 1
ATOM 1677 O O . SER A 1 207 ? -7.170 20.379 17.718 1.00 85.75 207 SER A O 1
ATOM 1679 N N . LEU A 1 208 ? -8.231 18.668 18.688 1.00 85.62 208 LEU A N 1
ATOM 1680 C CA . LEU A 1 208 ? -7.773 17.643 17.742 1.00 85.62 208 LEU A CA 1
ATOM 1681 C C . LEU A 1 208 ? -8.989 16.998 17.074 1.00 85.62 208 LEU A C 1
ATOM 1683 O O . LEU A 1 208 ? -9.610 16.092 17.636 1.00 85.62 208 LEU A O 1
ATOM 1687 N N . ILE A 1 209 ? -9.320 17.455 15.870 1.00 81.38 209 ILE A N 1
ATOM 1688 C CA . ILE A 1 209 ? -10.494 17.001 15.118 1.00 81.38 209 ILE A CA 1
ATOM 1689 C C . ILE A 1 209 ? -10.027 16.023 14.045 1.00 81.38 209 ILE A C 1
ATOM 1691 O O . ILE A 1 209 ? -9.245 16.395 13.173 1.00 81.38 209 ILE A O 1
ATOM 1695 N N . ARG A 1 210 ? -10.501 14.770 14.110 1.00 76.19 210 ARG A N 1
ATOM 1696 C CA . ARG A 1 210 ? -10.029 13.672 13.248 1.00 76.19 210 ARG A CA 1
ATOM 1697 C C . ARG A 1 210 ? -8.496 13.588 13.313 1.00 76.19 210 ARG A C 1
ATOM 1699 O O . ARG A 1 210 ? -7.968 13.319 14.382 1.00 76.19 210 ARG A O 1
ATOM 1706 N N . ASP A 1 211 ? -7.775 13.878 12.245 1.00 79.94 211 ASP A N 1
ATOM 1707 C CA . ASP A 1 211 ? -6.314 13.890 12.156 1.00 79.94 211 ASP A CA 1
ATOM 1708 C C . ASP A 1 211 ? -5.696 15.299 12.105 1.00 79.94 211 ASP A C 1
ATOM 1710 O O . ASP A 1 211 ? -4.500 15.430 11.860 1.00 79.94 211 ASP A O 1
ATOM 1714 N N . LYS A 1 212 ? -6.477 16.355 12.357 1.00 86.44 212 LYS A N 1
ATOM 1715 C CA . LYS A 1 212 ? -6.023 17.751 12.295 1.00 86.44 212 LYS A CA 1
ATOM 1716 C C . LYS A 1 212 ? -5.955 18.368 13.685 1.00 86.44 212 LYS A C 1
ATOM 1718 O O . LYS A 1 212 ? -6.950 18.413 14.413 1.00 86.44 212 LYS A O 1
ATOM 1723 N N . LEU A 1 213 ? -4.776 18.866 14.048 1.00 90.38 213 LEU A N 1
ATOM 1724 C CA . LEU A 1 213 ? -4.566 19.630 15.274 1.00 90.38 213 LEU A CA 1
ATOM 1725 C C . LEU A 1 213 ? -4.873 21.107 15.002 1.00 90.38 213 LEU A C 1
ATOM 1727 O O . LEU A 1 213 ? -4.395 21.669 14.024 1.00 90.38 213 LEU A O 1
ATOM 1731 N N . ILE A 1 214 ? -5.678 21.731 15.853 1.00 90.81 214 ILE A N 1
ATOM 1732 C CA . ILE A 1 214 ? -6.047 23.145 15.802 1.00 90.81 214 ILE A CA 1
ATOM 1733 C C . ILE A 1 214 ? -5.505 23.800 17.070 1.00 90.81 214 ILE A C 1
ATOM 1735 O O . ILE A 1 214 ? -5.867 23.390 18.173 1.00 90.81 214 ILE A O 1
ATOM 1739 N N . ILE A 1 215 ? -4.652 24.810 16.917 1.00 90.31 215 ILE A N 1
ATOM 1740 C CA . ILE A 1 215 ? -4.064 25.590 18.012 1.00 90.31 215 ILE A CA 1
ATOM 1741 C C . ILE A 1 215 ? -4.489 27.043 17.804 1.00 90.31 215 ILE A C 1
ATOM 1743 O O . ILE A 1 215 ? -4.268 27.599 16.733 1.00 90.31 215 ILE A O 1
ATOM 1747 N N . GLU A 1 216 ? -5.151 27.640 18.797 1.00 88.31 216 GLU A N 1
ATOM 1748 C CA . GLU A 1 216 ? -5.634 29.034 18.751 1.00 88.31 216 GLU A CA 1
ATOM 1749 C C . GLU A 1 216 ? -6.507 29.329 17.515 1.00 88.31 216 GLU A C 1
ATOM 1751 O O . GLU A 1 216 ? -6.448 30.396 16.914 1.00 88.31 216 GLU A O 1
ATOM 1756 N N . GLY A 1 217 ? -7.314 28.345 17.106 1.00 85.44 217 GLY A N 1
ATOM 1757 C CA . GLY A 1 217 ? -8.196 28.452 15.938 1.00 85.44 217 GLY A CA 1
ATOM 1758 C C . GLY A 1 217 ? -7.510 28.234 14.584 1.00 85.44 217 GLY A C 1
ATOM 1759 O O . GLY A 1 217 ? -8.203 28.184 13.573 1.00 85.44 217 GLY A O 1
ATOM 1760 N N . LYS A 1 218 ? -6.185 28.037 14.537 1.00 86.00 218 LYS A N 1
ATOM 1761 C CA . LYS A 1 218 ? -5.434 27.764 13.301 1.00 86.00 218 LYS A CA 1
ATOM 1762 C C . LYS A 1 218 ? -5.075 26.285 13.182 1.00 86.00 218 LYS A C 1
ATOM 1764 O O . LYS A 1 218 ? -4.669 25.656 14.158 1.00 86.00 218 LYS A O 1
ATOM 1769 N N . VAL A 1 219 ? -5.212 25.727 11.977 1.00 87.31 219 VAL A N 1
ATOM 1770 C CA . VAL A 1 219 ? -4.792 24.347 11.687 1.00 87.31 219 VAL A CA 1
ATOM 1771 C C . VAL A 1 219 ? -3.269 24.273 11.737 1.00 87.31 219 VAL A C 1
ATOM 1773 O O . VAL A 1 219 ? -2.570 25.014 11.050 1.00 87.31 219 VAL A O 1
ATOM 1776 N N . TYR A 1 220 ? -2.762 23.365 12.557 1.00 84.62 220 TYR A N 1
ATOM 1777 C CA . TYR A 1 220 ? -1.348 23.071 12.670 1.00 84.62 220 TYR A CA 1
ATOM 1778 C C . TYR A 1 220 ? -0.890 22.270 11.445 1.00 84.62 220 TYR A C 1
ATOM 1780 O O . TYR A 1 220 ? -1.310 21.129 11.242 1.00 84.62 220 TYR A O 1
ATOM 1788 N N . ASN A 1 221 ? -0.017 22.872 10.637 1.00 80.38 221 ASN A N 1
ATOM 1789 C CA . ASN A 1 221 ? 0.642 22.218 9.513 1.00 80.38 221 ASN A CA 1
ATOM 1790 C C . ASN A 1 221 ? 2.044 21.782 9.944 1.00 80.38 221 ASN A C 1
ATOM 1792 O O . ASN A 1 221 ? 2.903 22.617 10.211 1.00 80.38 221 ASN A O 1
ATOM 1796 N N . SER A 1 222 ? 2.303 20.475 9.944 1.00 64.69 222 SER A N 1
ATOM 1797 C CA . SER A 1 222 ? 3.599 19.880 10.306 1.00 64.69 222 SER A CA 1
ATOM 1798 C C . SER A 1 222 ? 4.735 20.171 9.311 1.00 64.69 222 SER A C 1
ATOM 1800 O O . SER A 1 222 ? 5.798 19.578 9.426 1.00 64.69 222 SER A O 1
ATOM 1802 N N . LYS A 1 223 ? 4.527 21.048 8.319 1.00 56.88 223 LYS A N 1
ATOM 1803 C CA . LYS A 1 223 ? 5.523 21.373 7.284 1.00 56.88 223 LYS A CA 1
ATOM 1804 C C . LYS A 1 223 ? 6.697 22.227 7.796 1.00 56.88 223 LYS A C 1
ATOM 1806 O O . LYS A 1 223 ? 7.631 22.437 7.040 1.00 56.88 223 LYS A O 1
ATOM 1811 N N . ASN A 1 224 ? 6.668 22.670 9.057 1.00 42.91 224 ASN A N 1
ATOM 1812 C CA . ASN A 1 224 ? 7.685 23.549 9.651 1.00 42.91 224 ASN A CA 1
ATOM 1813 C C . ASN A 1 224 ? 8.417 22.933 10.861 1.00 42.91 224 ASN A C 1
ATOM 1815 O O . ASN A 1 224 ? 8.876 23.674 11.724 1.00 42.91 224 ASN A O 1
ATOM 1819 N N . ILE A 1 225 ? 8.512 21.604 10.968 1.00 42.78 225 ILE A N 1
ATOM 1820 C CA . ILE A 1 225 ? 9.442 20.977 11.921 1.00 42.78 225 ILE A CA 1
ATOM 1821 C C . ILE A 1 225 ? 10.539 20.281 11.121 1.00 42.78 225 ILE A C 1
ATOM 1823 O O . ILE A 1 225 ? 10.294 19.273 10.462 1.00 42.78 225 ILE A O 1
ATOM 1827 N N . THR A 1 226 ? 11.720 20.893 11.180 1.00 36.94 226 THR A N 1
ATOM 1828 C CA . THR A 1 226 ? 13.028 20.378 10.780 1.00 36.94 226 THR A CA 1
ATOM 1829 C C . THR A 1 226 ? 13.245 18.973 11.338 1.00 36.94 226 THR A C 1
ATOM 1831 O O . THR A 1 226 ? 12.762 18.642 12.419 1.00 36.94 226 THR A O 1
ATOM 1834 N N . GLU A 1 227 ? 13.964 18.152 10.583 1.00 36.88 227 GLU A N 1
ATOM 1835 C CA . GLU A 1 227 ? 14.117 16.696 10.694 1.00 36.88 227 GLU A CA 1
ATOM 1836 C C . GLU A 1 227 ? 14.799 16.158 11.972 1.00 36.88 227 GLU A C 1
ATOM 1838 O O . GLU A 1 227 ? 15.310 15.043 11.981 1.00 36.88 227 GLU A O 1
ATOM 1843 N N . GLU A 1 228 ? 14.757 16.865 13.097 1.00 35.00 228 GLU A N 1
ATOM 1844 C CA . GLU A 1 228 ? 15.401 16.447 14.343 1.00 35.00 228 GLU A CA 1
ATOM 1845 C C . GLU A 1 228 ? 14.372 16.050 15.405 1.00 35.00 228 GLU A C 1
ATOM 1847 O O . GLU A 1 228 ? 13.975 16.816 16.279 1.00 35.00 228 GLU A O 1
ATOM 1852 N N . SER A 1 229 ? 13.881 14.818 15.280 1.00 38.97 229 SER A N 1
ATOM 1853 C CA . SER A 1 229 ? 13.505 13.914 16.387 1.00 38.97 229 SER A CA 1
ATOM 1854 C C . SER A 1 229 ? 12.756 12.703 15.828 1.00 38.97 229 SER A C 1
ATOM 1856 O O . SER A 1 229 ? 11.623 12.387 16.201 1.00 38.97 229 SER A O 1
ATOM 1858 N N . GLN A 1 230 ? 13.397 11.984 14.906 1.00 35.31 230 GLN A N 1
ATOM 1859 C CA . GLN A 1 230 ? 12.967 10.627 14.602 1.00 35.31 230 GLN A CA 1
ATOM 1860 C C . GLN A 1 230 ? 13.431 9.716 15.743 1.00 35.31 230 GLN A C 1
ATOM 1862 O O . GLN A 1 230 ? 14.597 9.346 15.840 1.00 35.31 230 GLN A O 1
ATOM 1867 N N . ALA A 1 231 ? 12.498 9.338 16.620 1.00 36.09 231 ALA A N 1
ATOM 1868 C CA . ALA A 1 231 ? 12.615 8.054 17.302 1.00 36.09 231 ALA A CA 1
ATOM 1869 C C . ALA A 1 231 ? 12.774 6.965 16.222 1.00 36.09 231 ALA A C 1
ATOM 1871 O O . ALA A 1 231 ? 12.120 7.085 15.177 1.00 36.09 231 ALA A O 1
ATOM 1872 N N . PRO A 1 232 ? 13.617 5.937 16.439 1.00 31.05 232 PRO A N 1
ATOM 1873 C CA . PRO A 1 232 ? 13.969 4.989 15.393 1.00 31.05 232 PRO A CA 1
ATOM 1874 C C . PRO A 1 232 ? 12.697 4.392 14.777 1.00 31.05 232 PRO A C 1
ATOM 1876 O O . PRO A 1 232 ? 11.761 4.051 15.520 1.00 31.05 232 PRO A O 1
ATOM 1879 N N . PRO A 1 233 ? 12.620 4.295 13.436 1.00 35.09 233 PRO A N 1
ATOM 1880 C CA . PRO A 1 233 ? 11.496 3.647 12.794 1.00 35.09 233 PRO A CA 1
ATOM 1881 C C . PRO A 1 233 ? 11.430 2.224 13.338 1.00 35.09 233 PRO A C 1
ATOM 1883 O O . PRO A 1 233 ? 12.430 1.509 13.348 1.00 35.09 233 PRO A O 1
ATOM 1886 N N . LYS A 1 234 ? 10.251 1.802 13.801 1.00 43.50 234 LYS A N 1
ATOM 1887 C CA . LYS A 1 234 ? 9.997 0.369 13.941 1.00 43.50 234 LYS A CA 1
ATOM 1888 C C . LYS A 1 234 ? 10.229 -0.248 12.566 1.00 43.50 234 LYS A C 1
ATOM 1890 O O . LYS A 1 234 ? 9.650 0.260 11.604 1.00 43.50 234 LYS A O 1
ATOM 1895 N N . GLU A 1 235 ? 11.098 -1.256 12.525 1.00 40.38 235 GLU A N 1
ATOM 1896 C CA . GLU A 1 235 ? 11.497 -2.033 11.349 1.00 40.38 235 GLU A CA 1
ATOM 1897 C C . GLU A 1 235 ? 10.358 -2.090 10.325 1.00 40.38 235 GLU A C 1
ATOM 1899 O O . GLU A 1 235 ? 9.269 -2.609 10.594 1.00 40.38 235 GLU A O 1
ATOM 1904 N N . LYS A 1 236 ? 10.588 -1.475 9.159 1.00 46.19 236 LYS A N 1
ATOM 1905 C CA . LYS A 1 236 ? 9.778 -1.757 7.976 1.00 46.19 236 LYS A CA 1
ATOM 1906 C C . LYS A 1 236 ? 9.901 -3.258 7.710 1.00 46.19 236 LYS A C 1
ATOM 1908 O O . LYS A 1 236 ? 10.941 -3.846 7.967 1.00 46.19 236 LYS A O 1
ATOM 1913 N N . ASN A 1 237 ? 8.833 -3.884 7.220 1.00 55.12 237 ASN A N 1
ATOM 1914 C CA . ASN A 1 237 ? 8.865 -5.291 6.825 1.00 55.12 237 ASN A CA 1
ATOM 1915 C C . ASN A 1 237 ? 9.819 -5.469 5.630 1.00 55.12 237 ASN A C 1
ATOM 1917 O O . ASN A 1 237 ? 9.368 -5.457 4.482 1.00 55.12 237 ASN A O 1
ATOM 1921 N N . ASP A 1 238 ? 11.108 -5.667 5.912 1.00 64.00 238 ASP A N 1
ATOM 1922 C CA . ASP A 1 238 ? 12.185 -5.867 4.935 1.00 64.00 238 ASP A CA 1
ATOM 1923 C C . ASP A 1 238 ? 11.843 -6.958 3.915 1.00 64.00 238 ASP A C 1
ATOM 1925 O O . ASP A 1 238 ? 12.229 -6.884 2.756 1.00 64.00 238 ASP A O 1
ATOM 1929 N N . THR A 1 239 ? 11.033 -7.945 4.305 1.00 66.06 239 THR A N 1
ATOM 1930 C CA . THR A 1 239 ? 10.585 -9.038 3.436 1.00 66.06 239 THR A CA 1
ATOM 1931 C C . THR A 1 239 ? 9.711 -8.573 2.272 1.00 66.06 239 THR A C 1
ATOM 1933 O O . THR A 1 239 ? 9.833 -9.107 1.174 1.00 66.06 239 THR A O 1
ATOM 1936 N N . VAL A 1 240 ? 8.826 -7.590 2.477 1.00 73.31 240 VAL A N 1
ATOM 1937 C CA . VAL A 1 240 ? 7.929 -7.111 1.407 1.00 73.31 240 VAL A CA 1
ATOM 1938 C C . VAL A 1 240 ? 8.714 -6.289 0.393 1.00 73.31 240 VAL A C 1
ATOM 1940 O O . VAL A 1 240 ? 8.505 -6.436 -0.811 1.00 73.31 240 VAL A O 1
ATOM 1943 N N . ASP A 1 241 ? 9.630 -5.451 0.873 1.00 72.06 241 ASP A N 1
ATOM 1944 C CA . ASP A 1 241 ? 10.503 -4.672 0.001 1.00 72.06 241 ASP A CA 1
ATOM 1945 C C . ASP A 1 241 ? 11.506 -5.591 -0.722 1.00 72.06 241 ASP A C 1
ATOM 1947 O O . ASP A 1 241 ? 11.666 -5.466 -1.933 1.00 72.06 241 ASP A O 1
ATOM 1951 N N . LEU A 1 242 ? 12.056 -6.613 -0.055 1.00 75.50 242 LEU A N 1
ATOM 1952 C CA . LEU A 1 242 ? 12.872 -7.655 -0.690 1.00 75.50 242 LEU A CA 1
ATOM 1953 C C . LEU A 1 242 ? 12.113 -8.370 -1.817 1.00 75.50 242 LEU A C 1
ATOM 1955 O O . LEU A 1 242 ? 12.646 -8.521 -2.913 1.00 75.50 242 LEU A O 1
ATOM 1959 N N . CYS A 1 243 ? 10.863 -8.774 -1.579 1.00 78.06 243 CYS A N 1
ATOM 1960 C CA . CYS A 1 243 ? 10.019 -9.414 -2.594 1.00 78.06 243 CYS A CA 1
ATOM 1961 C C . CYS A 1 243 ? 9.809 -8.505 -3.818 1.00 78.06 243 CYS A C 1
ATOM 1963 O O . CYS A 1 243 ? 9.901 -8.967 -4.954 1.00 78.06 243 CYS A O 1
ATOM 1965 N N . ARG A 1 244 ? 9.611 -7.194 -3.603 1.00 70.62 244 ARG A N 1
ATOM 1966 C CA . ARG A 1 244 ? 9.477 -6.212 -4.694 1.00 70.62 244 ARG A CA 1
ATOM 1967 C C . ARG A 1 244 ? 10.733 -6.086 -5.548 1.00 70.62 244 ARG A C 1
ATOM 1969 O O . ARG A 1 244 ? 10.605 -5.967 -6.760 1.00 70.62 244 ARG A O 1
ATOM 1976 N N . TYR A 1 245 ? 11.915 -6.095 -4.936 1.00 75.06 245 TYR A N 1
ATOM 1977 C CA . TYR A 1 245 ? 13.176 -5.935 -5.668 1.00 75.06 245 TYR A CA 1
ATOM 1978 C C . TYR A 1 245 ? 13.661 -7.227 -6.332 1.00 75.06 245 TYR A C 1
ATOM 1980 O O . TYR A 1 245 ? 14.346 -7.167 -7.345 1.00 75.06 245 TYR A O 1
ATOM 1988 N N . THR A 1 246 ? 13.303 -8.390 -5.783 1.00 76.62 246 THR A N 1
ATOM 1989 C CA . THR A 1 246 ? 13.776 -9.699 -6.268 1.00 76.62 246 THR A CA 1
ATOM 1990 C C . THR A 1 246 ? 12.809 -10.394 -7.225 1.00 76.62 246 THR A C 1
ATOM 1992 O O . THR A 1 246 ? 13.145 -11.446 -7.761 1.00 76.62 246 THR A O 1
ATOM 1995 N N . GLY A 1 247 ? 11.601 -9.854 -7.434 1.00 75.25 247 GLY A N 1
ATOM 1996 C CA . GLY A 1 247 ? 10.576 -10.511 -8.256 1.00 75.25 247 GLY A CA 1
ATOM 1997 C C . GLY A 1 247 ? 10.032 -11.804 -7.634 1.00 75.25 247 GLY A C 1
ATOM 1998 O O . GLY A 1 247 ? 9.520 -12.674 -8.338 1.00 75.25 247 GLY A O 1
ATOM 1999 N N . VAL A 1 248 ? 10.162 -11.946 -6.312 1.00 82.75 248 VAL A N 1
ATOM 2000 C CA . VAL A 1 248 ? 9.590 -13.047 -5.530 1.00 82.75 248 VAL A CA 1
ATOM 2001 C C . VAL A 1 248 ? 8.216 -12.622 -5.018 1.00 82.75 248 VAL A C 1
ATOM 2003 O O . VAL A 1 248 ? 8.024 -11.509 -4.538 1.00 82.75 248 VAL A O 1
ATOM 2006 N N . TYR A 1 249 ? 7.246 -13.520 -5.102 1.00 84.06 249 TYR A N 1
ATOM 2007 C CA . TYR A 1 249 ? 5.852 -13.278 -4.769 1.00 84.06 249 TYR A CA 1
ATOM 2008 C C . TYR A 1 249 ? 5.457 -13.993 -3.482 1.00 84.06 249 TYR A C 1
ATOM 2010 O O . TYR A 1 249 ? 5.901 -15.105 -3.197 1.00 84.06 249 TYR A O 1
ATOM 2018 N N . ILE A 1 250 ? 4.579 -13.351 -2.714 1.00 85.38 250 ILE A N 1
ATOM 2019 C CA . ILE A 1 250 ? 4.032 -13.882 -1.466 1.00 85.38 250 ILE A CA 1
ATOM 2020 C C . ILE A 1 250 ? 2.682 -14.538 -1.767 1.00 85.38 250 ILE A C 1
ATOM 2022 O O . ILE A 1 250 ? 1.724 -13.858 -2.127 1.00 85.38 250 ILE A O 1
ATOM 2026 N N . VAL A 1 251 ? 2.601 -15.850 -1.569 1.00 84.44 251 VAL A N 1
ATOM 2027 C CA . VAL A 1 251 ? 1.395 -16.670 -1.722 1.00 84.44 251 VAL A CA 1
ATOM 2028 C C . VAL A 1 251 ? 0.841 -16.996 -0.341 1.00 84.44 251 VAL A C 1
ATOM 2030 O O . VAL A 1 251 ? 1.432 -17.763 0.408 1.00 84.44 251 VAL A O 1
ATOM 2033 N N . ASN A 1 252 ? -0.298 -16.418 0.024 1.00 80.94 252 ASN A N 1
ATOM 2034 C CA . ASN A 1 252 ? -0.880 -16.540 1.367 1.00 80.94 252 ASN A CA 1
ATOM 2035 C C . ASN A 1 252 ? -2.334 -17.041 1.345 1.00 80.94 252 ASN A C 1
ATOM 2037 O O . ASN A 1 252 ? -3.151 -16.625 2.168 1.00 80.94 252 ASN A O 1
ATOM 2041 N N . GLY A 1 253 ? -2.666 -17.904 0.379 1.00 70.69 253 GLY A N 1
ATOM 2042 C CA . GLY A 1 253 ? -4.029 -18.416 0.195 1.00 70.69 253 GLY A CA 1
ATOM 2043 C C . GLY A 1 253 ? -4.918 -17.508 -0.657 1.00 70.69 253 GLY A C 1
ATOM 2044 O O . GLY A 1 253 ? -6.140 -17.631 -0.631 1.00 70.69 253 GLY A O 1
ATOM 2045 N N . ARG A 1 254 ? -4.310 -16.545 -1.360 1.00 72.00 254 ARG A N 1
ATOM 2046 C CA . ARG A 1 254 ? -4.965 -15.586 -2.257 1.00 72.00 254 ARG A CA 1
ATOM 2047 C C . ARG A 1 254 ? -4.129 -15.469 -3.527 1.00 72.00 254 ARG A C 1
ATOM 2049 O O . ARG A 1 254 ? -3.139 -14.743 -3.545 1.00 72.00 254 ARG A O 1
ATOM 2056 N N . ILE A 1 255 ? -4.504 -16.215 -4.559 1.00 66.94 255 ILE A N 1
ATOM 2057 C CA . ILE A 1 255 ? -3.877 -16.180 -5.886 1.00 66.94 255 ILE A CA 1
ATOM 2058 C C . ILE A 1 255 ? -4.918 -15.720 -6.916 1.00 66.94 255 ILE A C 1
ATOM 2060 O O . ILE A 1 255 ? -6.087 -16.097 -6.830 1.00 66.94 255 ILE A O 1
ATOM 2064 N N . GLY A 1 256 ? -4.485 -14.904 -7.883 1.00 63.59 256 GLY A N 1
ATOM 2065 C CA . GLY A 1 256 ? -5.320 -14.418 -8.989 1.00 63.59 256 GLY A CA 1
ATOM 2066 C C . GLY A 1 256 ? -6.448 -13.476 -8.548 1.00 63.59 256 GLY A C 1
ATOM 2067 O O . GLY A 1 256 ? -6.288 -12.685 -7.618 1.00 63.59 256 GLY A O 1
ATOM 2068 N N . ASP A 1 257 ? -7.607 -13.587 -9.201 1.00 53.75 257 ASP A N 1
ATOM 2069 C CA . ASP A 1 257 ? -8.781 -12.723 -8.979 1.00 53.75 257 ASP A CA 1
ATOM 2070 C C . ASP A 1 257 ? -9.542 -13.024 -7.673 1.00 53.75 257 ASP A C 1
ATOM 2072 O O . ASP A 1 257 ? -10.516 -12.350 -7.327 1.00 53.75 257 ASP A O 1
ATOM 2076 N N . ASN A 1 258 ? -9.103 -14.023 -6.900 1.00 54.88 258 ASN A N 1
ATOM 2077 C CA . ASN A 1 258 ? -9.764 -14.444 -5.668 1.00 54.88 258 ASN A CA 1
ATOM 2078 C C . ASN A 1 258 ? -9.341 -13.578 -4.462 1.00 54.88 258 ASN A C 1
ATOM 2080 O O . ASN A 1 258 ? -8.727 -14.032 -3.492 1.00 54.88 258 ASN A O 1
ATOM 2084 N N . ILE A 1 259 ? -9.686 -12.287 -4.520 1.00 55.16 259 ILE A N 1
ATOM 2085 C CA . ILE A 1 259 ? -9.330 -11.248 -3.529 1.00 55.16 259 ILE A CA 1
ATOM 2086 C C . ILE A 1 259 ? -9.953 -11.530 -2.137 1.00 55.16 259 ILE A C 1
ATOM 2088 O O . ILE A 1 259 ? -9.535 -10.962 -1.123 1.00 55.16 259 ILE A O 1
ATOM 2092 N N . ALA A 1 260 ? -10.918 -12.453 -2.057 1.00 57.06 260 ALA A N 1
ATOM 2093 C CA . ALA A 1 260 ? -11.655 -12.819 -0.847 1.00 57.06 260 ALA A CA 1
ATOM 2094 C C . ALA A 1 260 ? -11.149 -14.098 -0.141 1.00 57.06 260 ALA A C 1
ATOM 2096 O O . ALA A 1 260 ? -11.877 -14.669 0.672 1.00 57.06 260 ALA A O 1
ATOM 2097 N N . GLY A 1 261 ? -9.923 -14.564 -0.413 1.00 62.03 261 GLY A N 1
ATOM 2098 C CA . GLY A 1 261 ? -9.396 -15.783 0.216 1.00 62.03 261 GLY A CA 1
ATOM 2099 C C . GLY A 1 261 ? -9.347 -15.734 1.754 1.00 62.03 261 GLY A C 1
ATOM 2100 O O . GLY A 1 261 ? -9.220 -14.671 2.383 1.00 62.03 261 GLY A O 1
ATOM 2101 N N . LYS A 1 262 ? -9.457 -16.913 2.376 1.00 68.38 262 LYS A N 1
ATOM 2102 C CA . LYS A 1 262 ? -9.460 -17.115 3.836 1.00 68.38 262 LYS A CA 1
ATOM 2103 C C . LYS A 1 262 ? -8.161 -16.601 4.487 1.00 68.38 262 LYS A C 1
ATOM 2105 O O . LYS A 1 262 ? -7.135 -16.433 3.840 1.00 68.38 262 LYS A O 1
ATOM 2110 N N . LEU A 1 263 ? -8.217 -16.295 5.784 1.00 79.00 263 LEU A N 1
ATOM 2111 C CA . LEU A 1 263 ? -7.067 -15.804 6.556 1.00 79.00 263 LEU A CA 1
ATOM 2112 C C . LEU A 1 263 ? -6.277 -16.981 7.142 1.00 79.00 263 LEU A C 1
ATOM 2114 O O . LEU A 1 263 ? -6.885 -17.888 7.712 1.00 79.00 263 LEU A O 1
ATOM 2118 N N . THR A 1 264 ? -4.944 -16.940 7.052 1.00 77.06 264 THR A N 1
ATOM 2119 C CA . THR A 1 264 ? -4.066 -18.010 7.564 1.00 77.06 264 THR A CA 1
ATOM 2120 C C . THR A 1 264 ? -3.936 -18.013 9.082 1.00 77.06 264 THR A C 1
ATOM 2122 O O . THR A 1 264 ? -3.554 -19.013 9.662 1.00 77.06 264 THR A O 1
ATOM 2125 N N . SER A 1 265 ? -4.288 -16.925 9.762 1.00 75.12 265 SER A N 1
ATOM 2126 C CA . SER A 1 265 ? -4.402 -16.882 11.218 1.00 75.12 265 SER A CA 1
ATOM 2127 C C . SER A 1 265 ? -5.849 -16.621 11.600 1.00 75.12 265 SER A C 1
ATOM 2129 O O . SER A 1 265 ? -6.466 -15.736 11.007 1.00 75.12 265 SER A O 1
ATOM 2131 N N . LYS A 1 266 ? -6.370 -1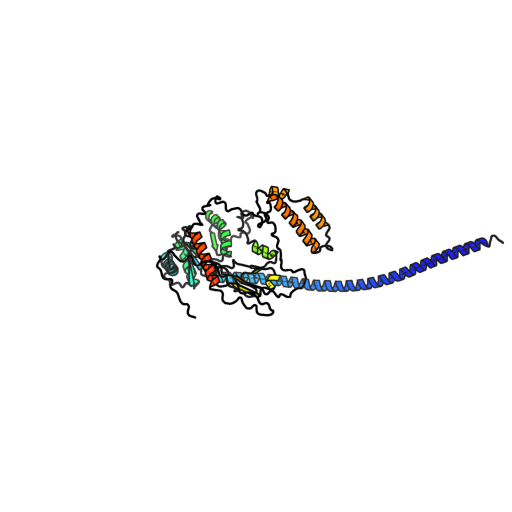7.373 12.584 1.00 65.69 266 LYS A N 1
ATOM 2132 C CA . LYS A 1 266 ? -7.765 -17.413 13.080 1.00 65.69 266 LYS A CA 1
ATOM 2133 C C . LYS A 1 266 ? -8.512 -16.072 12.950 1.00 65.69 266 LYS A C 1
ATOM 2135 O O . LYS A 1 266 ? -8.606 -15.295 13.898 1.00 65.69 266 LYS A O 1
ATOM 2140 N N . HIS A 1 267 ? -9.040 -15.824 11.751 1.00 57.28 267 HIS A N 1
ATOM 2141 C CA . HIS A 1 267 ? -9.769 -14.622 11.327 1.00 57.28 267 HIS A CA 1
ATOM 2142 C C . HIS A 1 267 ? -9.067 -13.269 11.563 1.00 57.28 267 HIS A C 1
ATOM 2144 O O . HIS A 1 267 ? -9.738 -12.240 11.630 1.00 57.28 267 HIS A O 1
ATOM 2150 N N . ALA A 1 268 ? -7.738 -13.253 11.691 1.00 62.34 268 ALA A N 1
ATOM 2151 C CA . ALA A 1 268 ? -6.988 -12.069 12.112 1.00 62.34 268 ALA A CA 1
ATOM 2152 C C . ALA A 1 268 ? -6.031 -11.521 11.044 1.00 62.34 268 ALA A C 1
ATOM 2154 O O . ALA A 1 268 ? -5.968 -10.307 10.863 1.00 62.34 268 ALA A O 1
ATOM 2155 N N . ALA A 1 269 ? -5.274 -12.384 10.357 1.00 71.12 269 ALA A N 1
ATOM 2156 C CA . ALA A 1 269 ? -4.215 -11.951 9.444 1.00 71.12 269 ALA A CA 1
ATOM 2157 C C . ALA A 1 269 ? -3.760 -13.067 8.486 1.00 71.12 269 ALA A C 1
ATOM 2159 O O . ALA A 1 269 ? -4.036 -14.244 8.709 1.00 71.12 269 ALA A O 1
ATOM 2160 N N . THR A 1 270 ? -3.036 -12.679 7.436 1.00 71.44 270 THR A N 1
ATOM 2161 C CA . THR A 1 270 ? -2.319 -13.558 6.497 1.00 71.44 270 THR A CA 1
ATOM 2162 C C . THR A 1 270 ? -0.834 -13.596 6.865 1.00 71.44 270 THR A C 1
ATOM 2164 O O . THR A 1 270 ? -0.001 -12.992 6.189 1.00 71.44 270 THR A O 1
ATOM 2167 N N . VAL A 1 271 ? -0.520 -14.179 8.021 1.00 73.19 271 VAL A N 1
ATOM 2168 C CA . VAL A 1 271 ? 0.855 -14.193 8.561 1.00 73.19 271 VAL A CA 1
ATOM 2169 C C . VAL A 1 271 ? 1.676 -15.326 7.953 1.00 73.19 271 VAL A C 1
ATOM 2171 O O . VAL A 1 271 ? 2.895 -15.222 7.868 1.00 73.19 271 VAL A O 1
ATOM 2174 N N . ASP A 1 272 ? 1.001 -16.380 7.507 1.00 82.12 272 ASP A N 1
ATOM 2175 C CA . ASP A 1 272 ? 1.620 -17.554 6.914 1.00 82.12 272 ASP A CA 1
ATOM 2176 C C . ASP A 1 272 ? 1.558 -17.414 5.401 1.00 82.12 272 ASP A C 1
ATOM 2178 O O . ASP A 1 272 ? 0.531 -17.047 4.825 1.00 82.12 272 ASP A O 1
ATOM 2182 N N . TYR A 1 273 ? 2.689 -17.657 4.760 1.00 85.06 273 TYR A N 1
ATOM 2183 C CA . TYR A 1 273 ? 2.836 -17.487 3.332 1.00 85.06 273 TYR A CA 1
ATOM 2184 C C . TYR A 1 273 ? 3.899 -18.432 2.795 1.00 85.06 273 TYR A C 1
ATOM 2186 O O . TYR A 1 273 ? 4.806 -18.871 3.502 1.00 85.06 273 TYR A O 1
ATOM 2194 N N . PHE A 1 274 ? 3.783 -18.706 1.510 1.00 82.75 274 PHE A N 1
ATOM 2195 C CA . PHE A 1 274 ? 4.775 -19.357 0.690 1.00 82.75 274 PHE A CA 1
ATOM 2196 C C . PHE A 1 274 ? 5.412 -18.306 -0.223 1.00 82.75 274 PHE A C 1
ATOM 2198 O O . PHE A 1 274 ? 4.729 -17.399 -0.696 1.00 82.75 274 PHE A O 1
ATOM 2205 N N . LEU A 1 275 ? 6.721 -18.390 -0.441 1.00 85.88 275 LEU A N 1
ATOM 2206 C CA . LEU A 1 275 ? 7.421 -17.512 -1.376 1.00 85.88 275 LEU A CA 1
ATOM 2207 C C . LEU A 1 275 ? 7.601 -18.251 -2.698 1.00 85.88 275 LEU A C 1
ATOM 2209 O O . LEU A 1 275 ? 8.137 -19.356 -2.714 1.00 85.88 275 LEU A O 1
ATOM 2213 N N . ALA A 1 276 ? 7.160 -17.641 -3.792 1.00 82.38 276 ALA A N 1
ATOM 2214 C CA . ALA A 1 276 ? 7.218 -18.223 -5.125 1.00 82.38 276 ALA A CA 1
ATOM 2215 C C . ALA A 1 276 ? 7.865 -17.248 -6.109 1.00 82.38 276 ALA A C 1
ATOM 2217 O O . ALA A 1 276 ? 7.570 -16.058 -6.094 1.00 82.38 276 ALA A O 1
ATOM 2218 N N . THR A 1 277 ? 8.737 -17.740 -6.984 1.00 82.56 277 THR A N 1
ATOM 2219 C CA . THR A 1 277 ? 9.188 -16.969 -8.151 1.00 82.56 277 THR A CA 1
ATOM 2220 C C . THR A 1 277 ? 8.067 -16.881 -9.188 1.00 82.56 277 THR A C 1
ATOM 2222 O O . THR A 1 277 ? 7.086 -17.626 -9.114 1.00 82.56 277 THR A O 1
ATOM 2225 N N . SER A 1 278 ? 8.209 -15.989 -10.173 1.00 78.19 278 SER A N 1
ATOM 2226 C CA . SER A 1 278 ? 7.236 -15.864 -11.268 1.00 78.19 278 SER A CA 1
ATOM 2227 C C . SER A 1 278 ? 6.995 -17.197 -11.994 1.00 78.19 278 SER A C 1
ATOM 2229 O O . SER A 1 278 ? 5.846 -17.569 -12.216 1.00 78.19 278 SER A O 1
ATOM 2231 N N . ASP A 1 279 ? 8.054 -17.968 -12.258 1.00 77.81 279 ASP A N 1
ATOM 2232 C CA . ASP A 1 279 ? 7.944 -19.280 -12.912 1.00 77.81 279 ASP A CA 1
ATOM 2233 C C . ASP A 1 279 ? 7.138 -20.280 -12.081 1.00 77.81 279 ASP A C 1
ATOM 2235 O O . ASP A 1 279 ? 6.336 -21.047 -12.612 1.00 77.81 279 ASP A O 1
ATOM 2239 N N . LEU A 1 280 ? 7.327 -20.255 -10.758 1.00 79.06 280 LEU A N 1
ATOM 2240 C CA . LEU A 1 280 ? 6.638 -21.164 -9.853 1.00 79.06 280 LEU A CA 1
ATOM 2241 C C . LEU A 1 280 ? 5.155 -20.801 -9.715 1.00 79.06 280 LEU A C 1
ATOM 2243 O O . LEU A 1 280 ? 4.321 -21.696 -9.629 1.00 79.06 280 LEU A O 1
ATOM 2247 N N . LEU A 1 281 ? 4.814 -19.508 -9.742 1.00 79.56 281 LEU A N 1
ATOM 2248 C CA . LEU A 1 281 ? 3.418 -19.061 -9.750 1.00 79.56 281 LEU A CA 1
ATOM 2249 C C . LEU A 1 281 ? 2.639 -19.611 -10.948 1.00 79.56 281 LEU A C 1
ATOM 2251 O O . LEU A 1 281 ? 1.483 -19.988 -10.781 1.00 79.56 281 LEU A O 1
ATOM 2255 N N . ASN A 1 282 ? 3.270 -19.701 -12.122 1.00 77.50 282 ASN A N 1
ATOM 2256 C CA . ASN A 1 282 ? 2.616 -20.189 -13.340 1.00 77.50 282 ASN A CA 1
ATOM 2257 C C . ASN A 1 282 ? 2.215 -21.667 -13.265 1.00 77.50 282 ASN A C 1
ATOM 2259 O O . ASN A 1 282 ? 1.339 -22.101 -14.010 1.00 77.50 282 ASN A O 1
ATOM 2263 N N . ILE A 1 283 ? 2.846 -22.440 -12.377 1.00 82.75 283 ILE A N 1
ATOM 2264 C CA . ILE A 1 283 ? 2.549 -23.862 -12.191 1.00 82.75 283 ILE A CA 1
ATOM 2265 C C . ILE A 1 283 ? 1.745 -24.152 -10.919 1.00 82.75 283 ILE A C 1
ATOM 2267 O O . ILE A 1 283 ? 1.390 -25.305 -10.675 1.00 82.75 283 ILE A O 1
ATOM 2271 N N . ILE A 1 284 ? 1.425 -23.140 -10.106 1.00 82.81 284 ILE A N 1
ATOM 2272 C CA . ILE A 1 284 ? 0.512 -23.308 -8.971 1.00 82.81 284 ILE A CA 1
ATOM 2273 C C . ILE A 1 284 ? -0.920 -23.371 -9.501 1.00 82.81 284 ILE A C 1
ATOM 2275 O O . ILE A 1 284 ? -1.427 -22.419 -10.087 1.00 82.81 284 ILE A O 1
ATOM 2279 N N . SER A 1 285 ? -1.580 -24.504 -9.273 1.00 78.88 285 SER A N 1
ATOM 2280 C CA . SER A 1 285 ? -2.951 -24.762 -9.717 1.00 78.88 285 SER A CA 1
ATOM 2281 C C . SER A 1 285 ? -3.988 -24.523 -8.625 1.00 78.88 285 SER A C 1
ATOM 2283 O O . SER A 1 285 ? -5.122 -24.167 -8.937 1.00 78.88 285 SER A O 1
ATOM 2285 N N . ASN A 1 286 ? -3.604 -24.678 -7.353 1.00 79.69 286 ASN A N 1
ATOM 2286 C CA . ASN A 1 286 ? -4.457 -24.360 -6.213 1.00 79.69 286 ASN A CA 1
ATOM 2287 C C . ASN A 1 286 ? -3.666 -23.699 -5.080 1.00 79.69 286 ASN A C 1
ATOM 2289 O O . ASN A 1 286 ? -2.503 -24.026 -4.851 1.00 79.69 286 ASN A O 1
ATOM 2293 N N . SER A 1 287 ? -4.313 -22.794 -4.349 1.00 82.31 287 SER A N 1
ATOM 2294 C CA . SER A 1 287 ? -3.770 -22.158 -3.149 1.00 82.31 287 SER A CA 1
ATOM 2295 C C . SER A 1 287 ? -4.915 -21.822 -2.197 1.00 82.31 287 SER A C 1
ATOM 2297 O O . SER A 1 287 ? -5.505 -20.743 -2.290 1.00 82.31 287 SER A O 1
ATOM 2299 N N . ASP A 1 288 ? -5.168 -22.704 -1.238 1.00 81.31 288 ASP A N 1
ATOM 2300 C CA . ASP A 1 288 ? -6.252 -22.594 -0.272 1.00 81.31 288 ASP A CA 1
ATOM 2301 C C . ASP A 1 288 ? -5.749 -22.498 1.165 1.00 81.31 288 ASP A C 1
ATOM 2303 O O . ASP A 1 288 ? -4.686 -22.990 1.534 1.00 81.31 288 ASP A O 1
ATOM 2307 N N . VAL A 1 289 ? -6.563 -21.885 2.021 1.00 83.19 289 VAL A N 1
ATOM 2308 C CA . VAL A 1 289 ? -6.367 -21.950 3.471 1.00 83.19 289 VAL A CA 1
ATOM 2309 C C . VAL A 1 289 ? -7.381 -22.930 4.047 1.00 83.19 289 VAL A C 1
ATOM 2311 O O . VAL A 1 289 ? -8.595 -22.690 4.006 1.00 83.19 289 VAL A O 1
ATOM 2314 N N . LEU A 1 290 ? -6.879 -24.030 4.602 1.00 80.81 290 LEU A N 1
ATOM 2315 C CA . LEU A 1 290 ? -7.696 -25.066 5.222 1.00 80.81 290 LEU A CA 1
ATOM 2316 C C . LEU A 1 290 ? -8.326 -24.571 6.528 1.00 80.81 290 LEU A C 1
ATOM 2318 O O . LEU A 1 290 ? -7.949 -23.545 7.098 1.00 80.81 290 LEU A O 1
ATOM 2322 N N . TYR A 1 291 ? -9.325 -25.303 7.017 1.00 78.56 291 TYR A N 1
ATOM 2323 C CA . TYR A 1 291 ? -9.970 -24.958 8.277 1.00 78.56 291 TYR A CA 1
ATOM 2324 C C . TYR A 1 291 ? -8.999 -25.072 9.451 1.00 78.56 291 TYR A C 1
ATOM 2326 O O . TYR A 1 291 ? -8.159 -25.969 9.529 1.00 78.56 291 TYR A O 1
ATOM 2334 N N . PHE A 1 292 ? -9.145 -24.142 10.391 1.00 78.12 292 PHE A N 1
ATOM 2335 C CA . PHE A 1 292 ? -8.406 -24.167 11.639 1.00 78.12 292 PHE A CA 1
ATOM 2336 C C . PHE A 1 292 ? -8.667 -25.475 12.398 1.00 78.12 292 PHE A C 1
ATOM 2338 O O . PHE A 1 292 ? -9.818 -25.861 12.606 1.00 78.12 292 PHE A O 1
ATOM 2345 N N . SER A 1 293 ? -7.596 -26.112 12.869 1.00 76.12 293 SER A N 1
ATOM 2346 C CA . SER A 1 293 ? -7.669 -27.315 13.693 1.00 76.12 293 SER A CA 1
ATOM 2347 C C . SER A 1 293 ? -6.721 -27.205 14.881 1.00 76.12 293 SER A C 1
ATOM 2349 O O . SER A 1 293 ? -5.505 -27.074 14.716 1.00 76.12 293 SER A O 1
ATOM 2351 N N . ASN A 1 294 ? -7.289 -27.346 16.084 1.00 72.44 294 ASN A N 1
ATOM 2352 C CA . ASN A 1 294 ? -6.562 -27.347 17.360 1.00 72.44 294 ASN A CA 1
ATOM 2353 C C . ASN A 1 294 ? -5.500 -28.465 17.456 1.00 72.44 294 ASN A C 1
ATOM 2355 O O . ASN A 1 294 ? -4.661 -28.439 18.355 1.00 72.44 294 ASN A O 1
ATOM 2359 N N . LEU A 1 295 ? -5.541 -29.465 16.566 1.00 70.06 295 LEU A N 1
ATOM 2360 C CA . LEU A 1 295 ? -4.550 -30.545 16.504 1.00 70.06 295 LEU A CA 1
ATOM 2361 C C . LEU A 1 295 ? -3.234 -30.103 15.847 1.00 70.06 295 LEU A C 1
ATOM 2363 O O . LEU A 1 295 ? -2.166 -30.625 16.192 1.00 70.06 295 LEU A O 1
ATOM 2367 N N . PHE A 1 296 ? -3.316 -29.165 14.900 1.00 66.19 296 PHE A N 1
ATOM 2368 C CA . PHE A 1 296 ? -2.186 -28.720 14.084 1.00 66.19 296 PHE A CA 1
ATOM 2369 C C . PHE A 1 296 ? -1.618 -27.379 14.543 1.00 66.19 296 PHE A C 1
ATOM 2371 O O . PHE A 1 296 ? -0.407 -27.179 14.470 1.00 66.19 296 PHE A O 1
ATOM 2378 N N . SER A 1 297 ? -2.462 -26.482 15.053 1.00 75.88 297 SER A N 1
ATOM 2379 C CA . SER A 1 297 ? -2.031 -25.182 15.560 1.00 75.88 297 SER A CA 1
ATOM 2380 C C . SER A 1 297 ? -3.031 -24.612 16.564 1.00 75.88 297 SER A C 1
ATOM 2382 O O . SER A 1 297 ? -4.211 -24.944 16.551 1.00 75.88 297 SER A O 1
ATOM 2384 N N . ASP A 1 298 ? -2.557 -23.721 17.427 1.00 69.94 298 ASP A N 1
ATOM 2385 C CA . ASP A 1 298 ? -3.363 -22.930 18.357 1.00 69.94 298 ASP A CA 1
ATOM 2386 C C . ASP A 1 298 ? -3.877 -21.614 17.740 1.00 69.94 298 ASP A C 1
ATOM 2388 O O . ASP A 1 298 ? -4.820 -21.012 18.263 1.00 69.94 298 ASP A O 1
ATOM 2392 N N . ALA A 1 299 ? -3.289 -21.171 16.621 1.00 71.88 299 ALA A N 1
ATOM 2393 C CA . ALA A 1 299 ? -3.622 -19.892 15.992 1.00 71.88 299 ALA A CA 1
ATOM 2394 C C . ALA A 1 299 ? -3.614 -19.883 14.453 1.00 71.88 299 ALA A C 1
ATOM 2396 O O . ALA A 1 299 ? -4.194 -18.961 13.868 1.00 71.88 299 ALA A O 1
ATOM 2397 N N . HIS A 1 300 ? -2.985 -20.867 13.808 1.00 82.50 300 HIS A N 1
ATOM 2398 C CA . HIS A 1 300 ? -2.737 -20.871 12.367 1.00 82.50 300 HIS A CA 1
ATOM 2399 C C . HIS A 1 300 ? -3.584 -21.920 11.638 1.00 82.50 300 HIS A C 1
ATOM 2401 O O . HIS A 1 300 ? -3.743 -23.059 12.076 1.00 82.50 300 HIS A O 1
ATOM 2407 N N . CYS A 1 301 ? -4.148 -21.516 10.514 1.00 80.81 301 CYS A N 1
ATOM 2408 C CA . CYS A 1 301 ? -4.810 -22.363 9.545 1.00 80.81 301 CYS A CA 1
ATOM 2409 C C . CYS A 1 301 ? -3.748 -22.919 8.581 1.00 80.81 301 CYS A C 1
ATOM 2411 O O . CYS A 1 301 ? -2.912 -22.145 8.108 1.00 80.81 301 CYS A O 1
ATOM 2413 N N . PRO A 1 302 ? -3.761 -24.224 8.267 1.00 82.31 302 PRO A N 1
ATOM 2414 C CA . PRO A 1 302 ? -2.846 -24.780 7.277 1.00 82.31 302 PRO A CA 1
ATOM 2415 C C . PRO A 1 302 ? -3.053 -24.138 5.900 1.00 82.31 302 PRO A C 1
ATOM 2417 O O . PRO A 1 302 ? -4.190 -23.902 5.490 1.00 82.31 302 PRO A O 1
ATOM 2420 N N . LEU A 1 303 ? -1.954 -23.881 5.194 1.00 84.50 303 LEU A N 1
ATOM 2421 C CA . LEU A 1 303 ? -1.964 -23.445 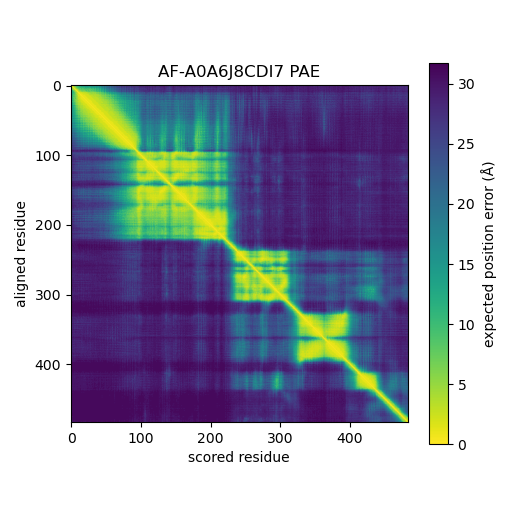3.802 1.00 84.50 303 LEU A CA 1
ATOM 2422 C C . LEU A 1 303 ? -1.770 -24.675 2.909 1.00 84.50 303 LEU A C 1
ATOM 2424 O O . LEU A 1 303 ? -0.815 -25.426 3.109 1.00 84.50 303 LEU A O 1
ATOM 2428 N N . ASP A 1 304 ? -2.679 -24.875 1.964 1.00 83.88 304 ASP A N 1
ATOM 2429 C CA . ASP A 1 304 ? -2.651 -25.952 0.980 1.00 83.88 304 ASP A CA 1
ATOM 2430 C C . ASP A 1 304 ? -2.333 -25.367 -0.395 1.00 83.88 304 ASP A C 1
ATOM 2432 O O . ASP A 1 304 ? -3.032 -24.478 -0.878 1.00 83.88 304 ASP A O 1
ATOM 2436 N N . ILE A 1 305 ? -1.243 -25.824 -1.005 1.00 83.38 305 ILE A N 1
ATOM 2437 C CA . ILE A 1 305 ? -0.784 -25.352 -2.311 1.00 83.38 305 ILE A CA 1
ATOM 2438 C C . ILE A 1 305 ? -0.575 -26.571 -3.193 1.00 83.38 305 ILE A C 1
ATOM 2440 O O . ILE A 1 305 ? 0.203 -27.463 -2.858 1.00 83.38 305 ILE A O 1
ATOM 2444 N N . THR A 1 306 ? -1.235 -26.580 -4.347 1.00 83.94 306 THR A N 1
ATOM 2445 C CA . THR A 1 306 ? -1.051 -27.611 -5.369 1.00 83.94 306 THR A CA 1
ATOM 2446 C C . THR A 1 306 ? -0.212 -27.053 -6.508 1.00 83.94 306 THR A C 1
ATOM 2448 O O . THR A 1 306 ? -0.498 -25.979 -7.035 1.00 83.94 306 THR A O 1
ATOM 2451 N N . ILE A 1 307 ? 0.832 -27.790 -6.879 1.00 85.00 307 ILE A N 1
ATOM 2452 C CA . ILE A 1 307 ? 1.756 -27.436 -7.955 1.00 85.00 307 ILE A CA 1
ATOM 2453 C C . ILE A 1 307 ? 1.618 -28.488 -9.054 1.00 85.00 307 ILE A C 1
ATOM 2455 O O . ILE A 1 307 ? 1.885 -29.668 -8.823 1.00 85.00 307 ILE A O 1
ATOM 2459 N N . ASN A 1 308 ? 1.222 -28.062 -10.251 1.00 80.38 308 ASN A N 1
ATOM 2460 C CA . ASN A 1 308 ? 1.117 -28.919 -11.424 1.00 80.38 308 ASN A CA 1
ATOM 2461 C C . ASN A 1 308 ? 2.456 -28.944 -12.156 1.00 80.38 308 ASN A C 1
ATOM 2463 O O . ASN A 1 308 ? 2.773 -28.062 -12.953 1.00 80.38 308 ASN A O 1
ATOM 2467 N N . ILE A 1 309 ? 3.247 -29.978 -11.898 1.00 77.75 309 ILE A N 1
ATOM 2468 C CA . ILE A 1 309 ? 4.485 -30.202 -12.637 1.00 77.75 309 ILE A CA 1
ATOM 2469 C C . ILE A 1 309 ? 4.133 -31.016 -13.881 1.00 77.75 309 ILE A C 1
ATOM 2471 O O . ILE A 1 309 ? 3.938 -32.227 -13.797 1.00 77.75 309 ILE A O 1
ATOM 2475 N N . ASN A 1 310 ? 4.068 -30.364 -15.043 1.00 61.94 310 ASN A N 1
ATOM 2476 C CA . ASN A 1 310 ? 4.089 -31.089 -16.308 1.00 61.94 310 ASN A CA 1
ATOM 2477 C C . ASN A 1 310 ? 5.494 -31.663 -16.486 1.00 61.94 310 ASN A C 1
ATOM 2479 O O . ASN A 1 310 ? 6.414 -30.973 -16.924 1.00 61.94 310 ASN A O 1
ATOM 2483 N N . THR A 1 311 ? 5.675 -32.933 -16.137 1.00 50.38 311 THR A N 1
ATOM 2484 C CA . THR A 1 311 ? 6.858 -33.702 -16.518 1.00 50.38 311 THR A CA 1
ATOM 2485 C C . THR A 1 311 ? 6.801 -34.000 -18.013 1.00 50.38 311 THR A C 1
ATOM 2487 O O . THR A 1 311 ? 6.638 -35.142 -18.430 1.00 50.38 311 THR A O 1
ATOM 2490 N N . THR A 1 312 ? 6.984 -32.983 -18.857 1.00 44.66 312 THR A N 1
ATOM 2491 C CA . THR A 1 312 ? 7.700 -33.229 -20.107 1.00 44.66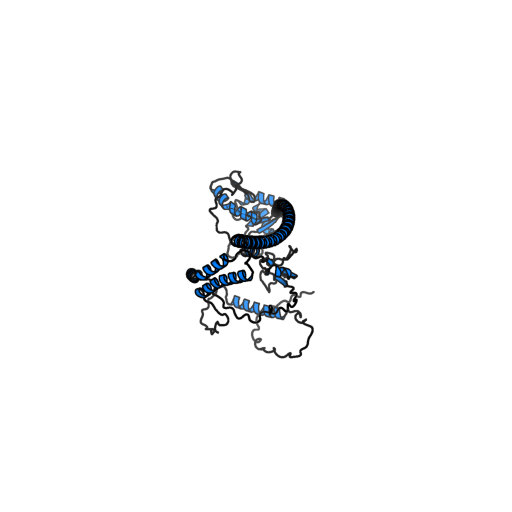 312 THR A CA 1
ATOM 2492 C C . THR A 1 312 ? 9.103 -33.612 -19.683 1.00 44.66 312 THR A C 1
ATOM 2494 O O . THR A 1 312 ? 9.880 -32.768 -19.240 1.00 44.66 312 THR A O 1
ATOM 2497 N N . THR A 1 313 ? 9.388 -34.909 -19.712 1.00 38.72 313 THR A N 1
ATOM 2498 C CA . THR A 1 313 ? 10.726 -35.456 -19.531 1.00 38.72 313 THR A CA 1
ATOM 2499 C C . THR A 1 313 ? 11.639 -34.814 -20.568 1.00 38.72 313 THR A C 1
ATOM 2501 O O . THR A 1 313 ? 11.750 -35.293 -21.694 1.00 38.72 313 THR A O 1
ATOM 2504 N N . CYS A 1 314 ? 12.280 -33.708 -20.200 1.00 31.94 314 CYS A N 1
ATOM 2505 C CA . CYS A 1 314 ? 13.470 -33.251 -20.882 1.00 31.94 314 CYS A CA 1
ATOM 2506 C C . CYS A 1 314 ? 14.522 -34.332 -20.656 1.00 31.94 314 CYS A C 1
ATOM 2508 O O . CYS A 1 314 ? 15.149 -34.404 -19.603 1.00 31.94 314 CYS A O 1
ATOM 2510 N N . THR A 1 315 ? 14.722 -35.174 -21.663 1.00 36.72 315 THR A N 1
ATOM 2511 C CA . THR A 1 315 ? 15.896 -36.037 -21.814 1.00 36.72 315 THR A CA 1
ATOM 2512 C C . THR A 1 315 ? 17.132 -35.200 -22.156 1.00 36.72 315 THR A C 1
ATOM 2514 O O . THR A 1 315 ? 17.915 -35.558 -23.032 1.00 36.72 315 THR A O 1
ATOM 2517 N N . CYS A 1 316 ? 17.314 -34.050 -21.502 1.00 34.62 316 CYS A N 1
ATOM 2518 C CA . CYS A 1 316 ? 18.617 -33.423 -21.451 1.00 34.62 316 CYS A CA 1
ATOM 2519 C C . CYS A 1 316 ? 19.324 -34.007 -20.229 1.00 34.62 316 CYS A C 1
ATOM 2521 O O . CYS A 1 316 ? 18.867 -33.890 -19.092 1.00 34.62 316 CYS A O 1
ATOM 2523 N N . ASN A 1 317 ? 20.472 -34.636 -20.460 1.00 43.94 317 ASN A N 1
ATOM 2524 C CA . ASN A 1 317 ? 21.344 -35.209 -19.430 1.00 43.94 317 ASN A CA 1
ATOM 2525 C C . ASN A 1 317 ? 21.870 -34.171 -18.401 1.00 43.94 317 ASN A C 1
ATOM 2527 O O . ASN A 1 317 ? 22.760 -34.478 -17.615 1.00 43.94 317 ASN A O 1
ATOM 2531 N N . ALA A 1 318 ? 21.330 -32.947 -18.389 1.00 41.81 318 ALA A N 1
ATOM 2532 C CA . ALA A 1 318 ? 21.596 -31.885 -17.424 1.00 41.81 318 ALA A CA 1
ATOM 2533 C C . ALA A 1 318 ? 20.623 -31.886 -16.226 1.00 41.81 318 ALA A C 1
ATOM 2535 O O . ALA A 1 318 ? 20.864 -31.187 -15.243 1.00 41.81 318 ALA A O 1
ATOM 2536 N N . CYS A 1 319 ? 19.540 -32.671 -16.275 1.00 32.97 319 CYS A N 1
ATOM 2537 C CA . CYS A 1 319 ? 18.513 -32.716 -15.232 1.00 32.97 319 CYS A CA 1
ATOM 2538 C C . CYS A 1 319 ? 18.413 -34.103 -14.588 1.00 32.97 319 CYS A C 1
ATOM 2540 O O . CYS A 1 319 ? 17.326 -34.665 -14.482 1.00 32.97 319 CYS A O 1
ATOM 2542 N N . ASN A 1 320 ? 19.534 -34.663 -14.126 1.00 33.69 320 ASN A N 1
ATOM 2543 C CA . ASN A 1 320 ? 19.431 -35.738 -13.143 1.00 33.69 320 ASN A CA 1
ATOM 2544 C C . ASN A 1 320 ? 18.829 -35.147 -11.854 1.00 33.69 320 ASN A C 1
ATOM 2546 O O . ASN A 1 320 ? 19.354 -34.142 -11.353 1.00 33.69 320 ASN A O 1
ATOM 2550 N N . PRO A 1 321 ? 17.748 -35.723 -11.289 1.00 38.09 321 PRO A N 1
ATOM 2551 C CA . PRO A 1 321 ? 17.330 -35.377 -9.938 1.00 38.09 321 PRO A CA 1
ATOM 2552 C C . PRO A 1 321 ? 18.541 -35.616 -9.044 1.00 38.09 321 PRO A C 1
ATOM 2554 O O . PRO A 1 321 ? 19.100 -36.705 -9.081 1.00 38.09 321 PRO A O 1
ATOM 2557 N N . ARG A 1 322 ? 18.988 -34.573 -8.331 1.00 39.41 322 ARG A N 1
ATOM 2558 C CA . ARG A 1 322 ? 20.202 -34.552 -7.498 1.00 39.41 322 ARG A CA 1
ATOM 2559 C C . ARG A 1 322 ? 20.282 -35.776 -6.576 1.00 39.41 322 ARG A C 1
ATOM 2561 O O . ARG A 1 322 ? 19.901 -35.714 -5.411 1.00 39.41 322 ARG A O 1
ATOM 2568 N N . THR A 1 323 ? 20.818 -36.871 -7.088 1.00 39.81 323 THR A N 1
ATOM 2569 C CA . THR A 1 323 ? 21.493 -37.900 -6.319 1.00 39.81 323 THR A CA 1
ATOM 2570 C C . THR A 1 323 ? 22.869 -37.325 -6.006 1.00 39.81 323 THR A C 1
ATOM 2572 O O . THR A 1 323 ? 23.551 -36.843 -6.905 1.00 39.81 323 THR A O 1
ATOM 2575 N N . ASP A 1 324 ? 23.216 -37.304 -4.721 1.00 38.69 324 ASP A N 1
ATOM 2576 C CA . ASP A 1 324 ? 24.435 -36.733 -4.132 1.00 38.69 324 ASP A CA 1
ATOM 2577 C C . ASP A 1 324 ? 24.462 -35.210 -3.922 1.00 38.69 324 ASP A C 1
ATOM 2579 O O . ASP A 1 324 ? 25.341 -34.487 -4.393 1.00 38.69 324 ASP A O 1
ATOM 2583 N N . ILE A 1 325 ? 23.585 -34.711 -3.040 1.00 41.41 325 ILE A N 1
ATOM 2584 C CA . ILE A 1 325 ? 24.009 -33.604 -2.167 1.00 41.41 325 ILE A CA 1
ATOM 2585 C C . ILE A 1 325 ? 24.988 -34.204 -1.153 1.00 41.41 325 ILE A C 1
ATOM 2587 O O . ILE A 1 325 ? 24.606 -34.616 -0.057 1.00 41.41 325 ILE A O 1
ATOM 2591 N N . GLN A 1 326 ? 26.268 -34.251 -1.528 1.00 44.59 326 GLN A N 1
ATOM 2592 C CA . GLN A 1 326 ? 27.355 -34.300 -0.553 1.00 44.59 326 GLN A CA 1
ATOM 2593 C C . GLN A 1 326 ? 27.080 -33.208 0.499 1.00 44.59 326 GLN A C 1
ATOM 2595 O O . GLN A 1 326 ? 26.715 -32.088 0.117 1.00 44.59 326 GLN A O 1
ATOM 2600 N N . PRO A 1 327 ? 27.194 -33.490 1.809 1.00 46.72 327 PRO A N 1
ATOM 2601 C CA . PRO A 1 327 ? 26.910 -32.504 2.843 1.00 46.72 327 PRO A CA 1
ATOM 2602 C C . PRO A 1 327 ? 27.829 -31.307 2.638 1.00 46.72 327 PRO A C 1
ATOM 2604 O O . PRO A 1 327 ? 29.035 -31.396 2.873 1.00 46.72 327 PRO A O 1
ATOM 2607 N N . LYS A 1 328 ? 27.266 -30.189 2.172 1.00 60.31 328 LYS A N 1
ATOM 2608 C CA . LYS A 1 328 ? 28.031 -28.955 2.041 1.00 60.31 328 LYS A CA 1
ATOM 2609 C C . LYS A 1 328 ? 28.479 -28.534 3.434 1.00 60.31 328 LYS A C 1
ATOM 2611 O O . LYS A 1 328 ? 27.675 -28.478 4.367 1.00 60.31 328 LYS A O 1
ATOM 2616 N N . GLU A 1 329 ? 29.776 -28.288 3.555 1.00 70.19 329 GLU A N 1
ATOM 2617 C CA . GLU A 1 329 ? 30.394 -27.700 4.735 1.00 70.19 329 GLU A CA 1
ATOM 2618 C C . GLU A 1 329 ? 29.613 -26.441 5.130 1.00 70.19 329 GLU A C 1
ATOM 2620 O O . GLU A 1 329 ? 29.373 -25.573 4.290 1.00 70.19 329 GLU A O 1
ATOM 2625 N N . GLN A 1 330 ? 29.157 -26.364 6.380 1.00 75.25 330 GLN A N 1
ATOM 2626 C CA . GLN A 1 330 ? 28.399 -25.212 6.857 1.00 75.25 330 GLN A CA 1
ATOM 2627 C C . GLN A 1 330 ? 29.320 -24.279 7.629 1.00 75.25 330 GLN A C 1
ATOM 2629 O O . GLN A 1 330 ? 30.052 -24.702 8.522 1.00 75.25 330 GLN A O 1
ATOM 2634 N N . ILE A 1 331 ? 29.264 -22.996 7.299 1.00 82.56 331 ILE A N 1
ATOM 2635 C CA . ILE A 1 331 ? 30.009 -21.947 7.990 1.00 82.56 331 ILE A CA 1
ATOM 2636 C C . ILE A 1 331 ? 29.291 -21.626 9.307 1.00 82.56 331 ILE A C 1
ATOM 2638 O O . ILE A 1 331 ? 28.057 -21.660 9.390 1.00 82.56 331 ILE A O 1
ATOM 2642 N N . LYS A 1 332 ? 30.046 -21.368 10.380 1.00 82.31 332 LYS A N 1
ATOM 2643 C CA . LYS A 1 332 ? 29.450 -20.938 11.653 1.00 82.31 332 LYS A CA 1
ATOM 2644 C C . LYS A 1 332 ? 28.830 -19.544 11.523 1.00 82.31 332 LYS A C 1
ATOM 2646 O O . LYS A 1 332 ? 29.262 -18.721 10.730 1.00 82.31 332 LYS A O 1
ATOM 2651 N N . LYS A 1 333 ? 27.800 -19.282 12.331 1.00 82.81 333 LYS A N 1
ATOM 2652 C CA . LYS A 1 333 ? 27.059 -18.012 12.300 1.00 82.81 333 LYS A CA 1
ATOM 2653 C C . LYS A 1 333 ? 27.967 -16.814 12.592 1.00 82.81 333 LYS A C 1
ATOM 2655 O O . LYS A 1 333 ? 28.846 -16.914 13.449 1.00 82.81 333 LYS A O 1
ATOM 2660 N N . TRP A 1 334 ? 27.648 -15.691 11.949 1.00 83.94 334 TRP A N 1
ATOM 2661 C CA . TRP A 1 334 ? 28.276 -14.390 12.162 1.00 83.94 334 TRP A CA 1
ATOM 2662 C C . TRP A 1 334 ? 28.406 -14.035 13.650 1.00 83.94 334 TRP A C 1
ATOM 2664 O O . TRP A 1 334 ? 27.459 -14.201 14.429 1.00 83.94 334 TRP A O 1
ATOM 2674 N N . ASN A 1 335 ? 29.574 -13.517 14.030 1.00 81.44 335 ASN A N 1
ATOM 2675 C CA . ASN A 1 335 ? 29.855 -13.004 15.366 1.00 81.44 335 ASN A CA 1
ATOM 2676 C C . ASN A 1 335 ? 30.456 -11.600 15.261 1.00 81.44 335 ASN A C 1
ATOM 2678 O O . ASN A 1 335 ? 31.585 -11.445 14.803 1.00 81.44 335 ASN A O 1
ATOM 2682 N N . LEU A 1 336 ? 29.719 -10.605 15.759 1.00 86.44 336 LEU A N 1
ATOM 2683 C CA . LEU A 1 336 ? 30.106 -9.195 15.708 1.00 86.44 336 LEU A CA 1
ATOM 2684 C C . LEU A 1 336 ? 31.471 -8.916 16.361 1.00 86.44 336 LEU A C 1
ATOM 2686 O O . LEU A 1 336 ? 32.188 -8.036 15.910 1.00 86.44 336 LEU A O 1
ATOM 2690 N N . ALA A 1 337 ? 31.864 -9.690 17.377 1.00 87.06 337 ALA A N 1
ATOM 2691 C CA . ALA A 1 337 ? 33.152 -9.517 18.053 1.00 87.06 337 ALA A CA 1
ATOM 2692 C C . ALA A 1 337 ? 34.371 -9.906 17.191 1.00 87.06 337 ALA A C 1
ATOM 2694 O O . ALA A 1 337 ? 35.499 -9.663 17.600 1.00 87.06 337 ALA A O 1
ATOM 2695 N N . LYS A 1 338 ? 34.152 -10.543 16.035 1.00 88.56 338 LYS A N 1
ATOM 2696 C CA . LYS A 1 338 ? 35.190 -10.977 15.087 1.00 88.56 338 LYS A CA 1
ATOM 2697 C C . LYS A 1 338 ? 35.112 -10.208 13.760 1.00 88.56 338 LYS A C 1
ATOM 2699 O O . LYS A 1 338 ? 35.627 -10.676 12.753 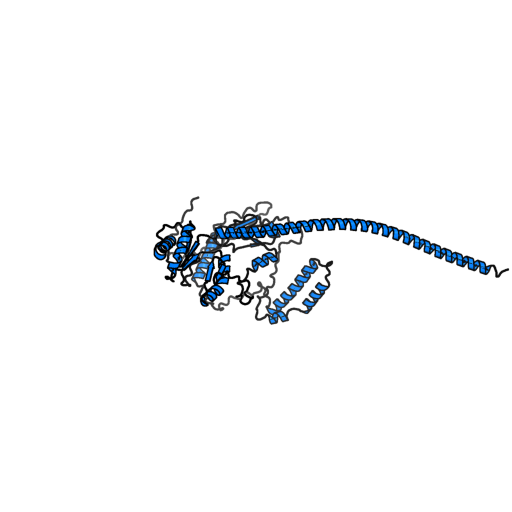1.00 88.56 338 LYS A O 1
ATOM 2704 N N . ALA A 1 339 ? 34.426 -9.064 13.742 1.00 87.62 339 ALA A N 1
ATOM 2705 C CA . ALA A 1 339 ? 34.245 -8.267 12.530 1.00 87.62 339 ALA A CA 1
ATOM 2706 C C . ALA A 1 339 ? 35.578 -7.733 11.976 1.00 87.62 339 ALA A C 1
ATOM 2708 O O . ALA A 1 339 ? 35.786 -7.776 10.769 1.00 87.62 339 ALA A O 1
ATOM 2709 N N . ASP A 1 340 ? 36.498 -7.307 12.845 1.00 89.50 340 ASP A N 1
ATOM 2710 C CA . ASP A 1 340 ? 37.812 -6.809 12.414 1.00 89.50 340 ASP A CA 1
ATOM 2711 C C . ASP A 1 340 ? 38.664 -7.939 11.817 1.00 89.50 340 ASP A C 1
ATOM 2713 O O . ASP A 1 340 ? 39.185 -7.806 10.715 1.00 89.50 340 ASP A O 1
ATOM 2717 N N . GLU A 1 341 ? 38.685 -9.102 12.478 1.00 88.12 341 GLU A N 1
ATOM 2718 C CA . GLU A 1 341 ? 39.332 -10.325 11.979 1.00 88.12 341 GLU A CA 1
ATOM 2719 C C . GLU A 1 341 ? 38.752 -10.752 10.619 1.00 88.12 341 GLU A C 1
ATOM 2721 O O . GLU A 1 341 ? 39.481 -11.212 9.753 1.00 88.12 341 GLU A O 1
ATOM 2726 N N . PHE A 1 342 ? 37.445 -10.588 10.395 1.00 91.44 342 PHE A N 1
ATOM 2727 C CA . PHE A 1 342 ? 36.820 -10.857 9.097 1.00 91.44 342 PHE A CA 1
ATOM 2728 C C . PHE A 1 342 ? 37.333 -9.938 7.988 1.00 91.44 342 PHE A C 1
ATOM 2730 O O . PHE A 1 342 ? 37.651 -10.414 6.899 1.00 91.44 342 PHE A O 1
ATOM 2737 N N . ASN A 1 343 ? 37.441 -8.641 8.273 1.00 89.75 343 ASN A N 1
ATOM 2738 C CA . ASN A 1 343 ? 37.910 -7.658 7.302 1.00 89.75 343 ASN A CA 1
ATOM 2739 C C . ASN A 1 343 ? 39.379 -7.884 6.916 1.00 89.75 343 ASN A C 1
ATOM 2741 O O . ASN A 1 343 ? 39.736 -7.662 5.764 1.00 89.75 343 ASN A O 1
ATOM 2745 N N . GLU A 1 344 ? 40.213 -8.370 7.841 1.00 90.44 344 GLU A N 1
ATOM 2746 C CA . GLU A 1 344 ? 41.616 -8.720 7.564 1.00 90.44 344 GLU A CA 1
ATOM 2747 C C . GLU A 1 344 ? 41.769 -9.899 6.588 1.00 90.44 344 GLU A C 1
ATOM 2749 O O . GLU A 1 344 ? 42.765 -9.973 5.871 1.00 90.44 344 GLU A O 1
ATOM 2754 N N . TYR A 1 345 ? 40.789 -10.809 6.528 1.00 90.06 345 TYR A N 1
ATOM 2755 C CA . TYR A 1 345 ? 40.805 -11.967 5.623 1.00 90.06 345 TYR A CA 1
ATOM 2756 C C . TYR A 1 345 ? 40.103 -11.724 4.279 1.00 90.06 345 TYR A C 1
ATOM 2758 O O . TYR A 1 345 ? 40.017 -12.649 3.465 1.00 90.06 345 TYR A O 1
ATOM 2766 N N . LEU A 1 346 ? 39.609 -10.509 4.015 1.00 91.25 346 LEU A N 1
ATOM 2767 C CA . LEU A 1 346 ? 39.132 -10.144 2.683 1.00 91.25 346 LEU A CA 1
ATOM 2768 C C . LEU A 1 346 ? 40.333 -9.982 1.744 1.00 91.25 346 LEU A C 1
ATOM 2770 O O . LEU A 1 346 ? 41.190 -9.124 1.935 1.00 91.25 346 LEU A O 1
ATOM 2774 N N . ASP A 1 347 ? 40.390 -10.826 0.716 1.00 87.88 347 ASP A N 1
ATOM 2775 C CA . ASP A 1 347 ? 41.474 -10.846 -0.267 1.00 87.88 347 ASP A CA 1
ATOM 2776 C C . ASP A 1 347 ? 41.380 -9.628 -1.203 1.00 87.88 347 ASP A C 1
ATOM 2778 O O . ASP A 1 347 ? 40.741 -9.668 -2.257 1.00 87.88 347 ASP A O 1
ATOM 2782 N N . LEU A 1 348 ? 42.004 -8.522 -0.785 1.00 87.81 348 LEU A N 1
ATOM 2783 C CA . LEU A 1 348 ? 42.005 -7.252 -1.515 1.00 87.81 348 LEU A CA 1
ATOM 2784 C C . LEU A 1 348 ? 42.615 -7.379 -2.921 1.00 87.81 348 LEU A C 1
ATOM 2786 O O . LEU A 1 348 ? 42.149 -6.712 -3.839 1.00 87.81 348 LEU A O 1
ATOM 2790 N N . ALA A 1 349 ? 43.592 -8.271 -3.119 1.00 86.94 349 ALA A N 1
ATOM 2791 C CA . ALA A 1 349 ? 44.212 -8.491 -4.426 1.00 86.94 349 ALA A CA 1
ATOM 2792 C C . ALA A 1 349 ? 43.243 -9.166 -5.412 1.00 86.94 349 ALA A C 1
ATOM 2794 O O . ALA A 1 349 ? 43.209 -8.834 -6.599 1.00 86.94 349 ALA A O 1
ATOM 2795 N N . LYS A 1 350 ? 42.402 -10.091 -4.930 1.00 87.62 350 LYS A N 1
ATOM 2796 C CA . LYS A 1 350 ? 41.318 -10.655 -5.752 1.00 87.62 350 LYS A CA 1
ATOM 2797 C C . LYS A 1 350 ? 40.221 -9.645 -6.043 1.00 87.62 350 LYS A C 1
ATOM 2799 O O . LYS A 1 350 ? 39.689 -9.667 -7.147 1.00 87.62 350 LYS A O 1
ATOM 2804 N N . ILE A 1 351 ? 39.903 -8.764 -5.095 1.00 89.75 351 ILE A N 1
ATOM 2805 C CA . ILE A 1 351 ? 38.950 -7.670 -5.324 1.00 89.75 351 ILE A CA 1
ATOM 2806 C C . ILE A 1 351 ? 39.462 -6.766 -6.450 1.00 89.75 351 ILE A C 1
ATOM 2808 O O . ILE A 1 351 ? 38.729 -6.522 -7.399 1.00 89.75 351 ILE A O 1
ATOM 2812 N N . GLU A 1 352 ? 40.734 -6.369 -6.406 1.00 89.38 352 GLU A N 1
ATOM 2813 C CA . GLU A 1 352 ? 41.376 -5.575 -7.462 1.00 89.38 352 GLU A CA 1
ATOM 2814 C C . GLU A 1 352 ? 41.406 -6.317 -8.811 1.00 89.38 352 GLU A C 1
ATOM 2816 O O . GLU A 1 352 ? 41.190 -5.728 -9.866 1.00 89.38 352 GLU A O 1
ATOM 2821 N N . THR A 1 353 ? 41.609 -7.636 -8.805 1.00 89.25 353 THR A N 1
ATOM 2822 C CA . THR A 1 353 ? 41.551 -8.451 -10.032 1.00 89.25 353 THR A CA 1
ATOM 2823 C C . THR A 1 353 ? 40.141 -8.474 -10.635 1.00 89.25 353 THR A C 1
ATOM 2825 O O . THR A 1 353 ? 39.992 -8.385 -11.855 1.00 89.25 353 THR A O 1
ATOM 2828 N N . ILE A 1 354 ? 39.103 -8.581 -9.800 1.00 88.44 354 ILE A N 1
ATOM 2829 C CA . ILE A 1 354 ? 37.701 -8.534 -10.237 1.00 88.44 354 ILE A CA 1
ATOM 2830 C C . ILE A 1 354 ? 37.360 -7.149 -10.789 1.00 88.44 354 ILE A C 1
ATOM 2832 O O . ILE A 1 354 ? 36.737 -7.073 -11.843 1.00 88.44 354 ILE A O 1
ATOM 2836 N N . ASP A 1 355 ? 37.806 -6.085 -10.122 1.00 88.50 355 ASP A N 1
ATOM 2837 C CA . ASP A 1 355 ? 37.577 -4.696 -10.533 1.00 88.50 355 ASP A CA 1
ATOM 2838 C C . ASP A 1 355 ? 38.187 -4.423 -11.918 1.00 88.50 355 ASP A C 1
ATOM 2840 O O . ASP A 1 355 ? 37.486 -4.046 -12.852 1.00 88.50 355 ASP A O 1
ATOM 2844 N N . ASN A 1 356 ? 39.454 -4.805 -12.116 1.00 85.69 356 ASN A N 1
ATOM 2845 C CA . ASN A 1 356 ? 40.114 -4.727 -13.423 1.00 85.69 356 ASN A CA 1
ATOM 2846 C C . ASN A 1 356 ? 39.411 -5.576 -14.497 1.00 85.69 356 ASN A C 1
ATOM 2848 O O . ASN A 1 356 ? 39.368 -5.206 -15.667 1.00 85.69 356 ASN A O 1
ATOM 2852 N N . THR A 1 357 ? 38.867 -6.737 -14.122 1.00 83.31 357 THR A N 1
ATOM 2853 C CA . THR A 1 357 ? 38.123 -7.593 -15.058 1.00 83.31 357 THR A CA 1
ATOM 2854 C C . THR A 1 357 ? 36.798 -6.948 -15.462 1.00 83.31 357 THR A C 1
ATOM 2856 O O . THR A 1 357 ? 36.394 -7.079 -16.613 1.00 83.31 357 THR A O 1
ATOM 2859 N N . LEU A 1 358 ? 36.133 -6.246 -14.541 1.00 83.69 358 LEU A N 1
ATOM 2860 C CA . LEU A 1 358 ? 34.904 -5.503 -14.808 1.00 83.69 358 LEU A CA 1
ATOM 2861 C C . LEU A 1 358 ? 35.158 -4.288 -15.707 1.00 83.69 358 LEU A C 1
ATOM 2863 O O . LEU A 1 358 ? 34.391 -4.078 -16.641 1.00 83.69 358 LEU A O 1
ATOM 2867 N N . ASP A 1 359 ? 36.257 -3.562 -15.499 1.00 83.12 359 ASP A N 1
ATOM 2868 C CA . ASP A 1 359 ? 36.640 -2.410 -16.330 1.00 83.12 359 ASP A CA 1
ATOM 2869 C C . ASP A 1 359 ? 36.991 -2.792 -17.779 1.00 83.12 359 ASP A C 1
ATOM 2871 O O . ASP A 1 359 ? 36.825 -1.995 -18.703 1.00 83.12 359 ASP A O 1
ATOM 2875 N N . LEU A 1 360 ? 37.462 -4.024 -18.002 1.00 78.69 360 LEU A N 1
ATOM 2876 C CA . LEU A 1 360 ? 37.784 -4.551 -19.334 1.00 78.69 360 LEU A CA 1
ATOM 2877 C C . LEU A 1 360 ? 36.562 -5.098 -20.093 1.00 78.69 360 LEU A C 1
ATOM 2879 O O . LEU A 1 360 ? 36.669 -5.391 -21.287 1.00 78.69 360 LEU A O 1
ATOM 2883 N N . LEU A 1 361 ? 35.410 -5.253 -19.434 1.00 78.56 361 LEU A N 1
ATOM 2884 C CA . LEU A 1 361 ? 34.170 -5.693 -20.073 1.00 78.56 361 LEU A CA 1
ATOM 2885 C C . LEU A 1 361 ? 33.451 -4.487 -20.695 1.00 78.56 361 LEU A C 1
ATOM 2887 O O . LEU A 1 361 ? 32.710 -3.774 -20.027 1.00 78.56 361 LEU A O 1
ATOM 2891 N N . THR A 1 362 ? 33.648 -4.269 -21.996 1.00 69.44 362 THR A N 1
ATOM 2892 C CA . THR A 1 362 ? 32.844 -3.322 -22.787 1.00 69.44 362 THR A CA 1
ATOM 2893 C C . THR A 1 362 ? 31.467 -3.911 -23.131 1.00 69.44 362 THR A C 1
ATOM 2895 O O . THR A 1 362 ? 31.290 -5.133 -23.117 1.00 69.44 362 THR A O 1
ATOM 2898 N N . ASP A 1 363 ? 30.488 -3.051 -23.449 1.00 63.53 363 ASP A N 1
ATOM 2899 C CA . ASP A 1 363 ? 29.062 -3.402 -23.638 1.00 63.53 363 ASP A CA 1
ATOM 2900 C C . ASP A 1 363 ? 28.807 -4.589 -24.601 1.00 63.53 363 ASP A C 1
ATOM 2902 O O . ASP A 1 363 ? 27.837 -5.325 -24.426 1.00 63.53 363 ASP A O 1
ATOM 2906 N N . ASP A 1 364 ? 29.710 -4.852 -25.553 1.00 60.97 364 ASP A N 1
ATOM 2907 C CA . ASP A 1 364 ? 29.593 -5.939 -26.541 1.00 60.97 364 ASP A CA 1
ATOM 2908 C C . ASP A 1 364 ? 30.104 -7.317 -26.051 1.00 60.97 364 ASP A C 1
ATOM 2910 O O . ASP A 1 364 ? 29.988 -8.324 -26.758 1.00 60.97 364 ASP A O 1
ATOM 2914 N N . HIS A 1 365 ? 30.685 -7.404 -24.848 1.00 64.56 365 HIS A N 1
ATOM 2915 C CA . HIS A 1 365 ? 31.310 -8.627 -24.310 1.00 64.56 365 HIS A CA 1
ATOM 2916 C C . HIS A 1 365 ? 30.693 -9.134 -23.001 1.00 64.56 365 HIS A C 1
ATOM 2918 O O . HIS A 1 365 ? 31.131 -10.151 -22.451 1.00 64.56 365 HIS A O 1
ATOM 2924 N N . VAL A 1 366 ? 29.628 -8.490 -22.523 1.00 78.38 366 VAL A N 1
ATOM 2925 C CA . VAL A 1 366 ? 28.884 -8.944 -21.346 1.00 78.38 366 VAL A CA 1
ATOM 2926 C C . VAL A 1 366 ? 27.997 -10.134 -21.721 1.00 78.38 366 VAL A C 1
ATOM 2928 O O . VAL A 1 366 ? 26.993 -10.001 -22.414 1.00 78.38 366 VAL A O 1
ATOM 2931 N N . ASN A 1 367 ? 28.343 -11.325 -21.229 1.00 82.25 367 ASN A N 1
ATOM 2932 C CA . ASN A 1 367 ? 27.510 -12.521 -21.358 1.00 82.25 367 ASN A CA 1
ATOM 2933 C C . ASN A 1 367 ? 27.247 -13.185 -19.995 1.00 82.25 367 ASN A C 1
ATOM 2935 O O . ASN A 1 367 ? 27.899 -12.898 -18.989 1.00 82.25 367 ASN A O 1
ATOM 2939 N N . LEU A 1 368 ? 26.284 -14.111 -19.968 1.00 78.62 368 LEU A N 1
ATOM 2940 C CA . LEU A 1 368 ? 25.851 -14.805 -18.751 1.00 78.62 368 LEU A CA 1
ATOM 2941 C C . LEU A 1 368 ? 26.988 -15.561 -18.040 1.00 78.62 368 LEU A C 1
ATOM 2943 O O . LEU A 1 368 ? 26.976 -15.664 -16.815 1.00 78.62 368 LEU A O 1
ATOM 2947 N N . ASN A 1 369 ? 27.973 -16.080 -18.777 1.00 83.06 369 ASN A N 1
ATOM 2948 C CA . ASN A 1 369 ? 29.101 -16.794 -18.178 1.00 83.06 369 ASN A CA 1
ATOM 2949 C C . ASN A 1 369 ? 30.037 -15.836 -17.446 1.00 83.06 369 ASN A C 1
ATOM 2951 O O . ASN A 1 369 ? 30.442 -16.140 -16.327 1.00 83.06 369 ASN A O 1
ATOM 2955 N N . ASN A 1 370 ? 30.337 -14.678 -18.036 1.00 82.06 370 ASN A N 1
ATOM 2956 C CA . ASN A 1 370 ? 31.120 -13.642 -17.368 1.00 82.06 370 ASN A CA 1
ATOM 2957 C C . ASN A 1 370 ? 30.416 -13.170 -16.090 1.00 82.06 370 ASN A C 1
ATOM 2959 O O . ASN A 1 370 ? 31.036 -13.174 -15.033 1.00 82.06 370 ASN A O 1
ATOM 2963 N N . ILE A 1 371 ? 29.103 -12.911 -16.147 1.00 81.88 371 ILE A N 1
ATOM 2964 C CA . ILE A 1 371 ? 28.307 -12.530 -14.967 1.00 81.88 371 ILE A CA 1
ATOM 2965 C C . ILE A 1 371 ? 28.363 -13.616 -13.882 1.00 81.88 371 ILE A C 1
ATOM 2967 O O . ILE A 1 371 ? 28.658 -13.323 -12.724 1.00 81.88 371 ILE A O 1
ATOM 2971 N N . ASN A 1 372 ? 28.106 -14.878 -14.238 1.00 84.38 372 ASN A N 1
ATOM 2972 C CA . ASN A 1 372 ? 28.111 -15.983 -13.278 1.00 84.38 372 ASN A CA 1
ATOM 2973 C C . ASN A 1 372 ? 29.488 -16.196 -12.638 1.00 84.38 372 ASN A C 1
ATOM 2975 O O . ASN A 1 372 ? 29.561 -16.469 -11.440 1.00 84.38 372 ASN A O 1
ATOM 2979 N N . ASN A 1 373 ? 30.562 -16.074 -13.419 1.00 87.50 373 ASN A N 1
ATOM 2980 C CA . ASN A 1 373 ? 31.927 -16.215 -12.922 1.00 87.50 373 ASN A CA 1
ATOM 2981 C C . ASN A 1 373 ? 32.278 -15.071 -11.970 1.00 87.50 373 ASN A C 1
ATOM 2983 O O . ASN A 1 373 ? 32.693 -15.342 -10.851 1.00 87.50 373 ASN A O 1
ATOM 2987 N N . THR A 1 374 ? 31.989 -13.821 -12.336 1.00 87.06 374 THR A N 1
ATOM 2988 C CA . THR A 1 374 ? 32.228 -12.671 -11.457 1.00 87.06 374 THR A CA 1
ATOM 2989 C C . THR A 1 374 ? 31.445 -12.780 -10.148 1.00 87.06 374 THR A C 1
ATOM 2991 O O . THR A 1 374 ? 32.002 -12.585 -9.071 1.00 87.06 374 THR A O 1
ATOM 2994 N N . VAL A 1 375 ? 30.161 -13.151 -10.206 1.00 86.88 375 VAL A N 1
ATOM 2995 C CA . VAL A 1 375 ? 29.340 -13.356 -8.999 1.00 86.88 375 VAL A CA 1
ATOM 2996 C C . VAL A 1 375 ? 29.907 -14.476 -8.127 1.00 86.88 375 VAL A C 1
ATOM 2998 O O . VAL A 1 375 ? 29.911 -14.362 -6.899 1.00 86.88 375 VAL A O 1
ATOM 3001 N N . LYS A 1 376 ? 30.397 -15.555 -8.744 1.00 87.88 376 LYS A N 1
ATOM 3002 C CA . LYS A 1 376 ? 31.045 -16.652 -8.028 1.00 87.88 376 LYS A CA 1
ATOM 3003 C C . LYS A 1 376 ? 32.342 -16.194 -7.361 1.00 87.88 376 LYS A C 1
ATOM 3005 O O . LYS A 1 376 ? 32.522 -16.497 -6.189 1.00 87.88 376 LYS A O 1
ATOM 3010 N N . ASP A 1 377 ? 33.187 -15.441 -8.055 1.00 88.31 377 ASP A N 1
ATOM 3011 C CA . ASP A 1 377 ? 34.469 -14.964 -7.529 1.00 88.31 377 ASP A CA 1
ATOM 3012 C C . ASP A 1 377 ? 34.268 -14.003 -6.347 1.00 88.31 377 ASP A C 1
ATOM 3014 O O . ASP A 1 377 ? 34.926 -14.142 -5.313 1.00 88.31 377 ASP A O 1
ATOM 3018 N N . ILE A 1 378 ? 33.279 -13.104 -6.439 1.00 90.19 378 ILE A N 1
ATOM 3019 C CA . ILE A 1 378 ? 32.844 -12.258 -5.315 1.00 90.19 378 ILE A CA 1
ATOM 3020 C C . ILE A 1 378 ? 32.368 -13.131 -4.147 1.00 90.19 378 ILE A C 1
ATOM 3022 O O . ILE A 1 378 ? 32.781 -12.934 -3.004 1.00 90.19 378 ILE A O 1
ATOM 3026 N N . GLY A 1 379 ? 31.511 -14.117 -4.424 1.00 88.69 379 GLY A N 1
ATOM 3027 C CA . GLY A 1 379 ? 31.015 -15.047 -3.411 1.00 88.69 379 GLY A CA 1
ATOM 3028 C C . GLY A 1 379 ? 32.138 -15.827 -2.722 1.00 88.69 379 GLY A C 1
ATOM 3029 O O . GLY A 1 379 ? 32.123 -15.971 -1.500 1.00 88.69 379 GLY A O 1
ATOM 3030 N N . ASP A 1 380 ? 33.134 -16.280 -3.480 1.00 89.38 380 ASP A N 1
ATOM 3031 C CA . ASP A 1 380 ? 34.276 -17.037 -2.974 1.00 89.38 380 ASP A CA 1
ATOM 3032 C C . ASP A 1 380 ? 35.169 -16.178 -2.064 1.00 89.38 380 ASP A C 1
ATOM 3034 O O . ASP A 1 380 ? 35.692 -16.698 -1.076 1.00 89.38 380 ASP A O 1
ATOM 3038 N N . ILE A 1 381 ? 35.305 -14.868 -2.312 1.00 91.19 381 ILE A N 1
ATOM 3039 C CA . ILE A 1 381 ? 36.011 -13.947 -1.399 1.00 91.19 381 ILE A CA 1
ATOM 3040 C C . ILE A 1 381 ? 35.347 -13.951 -0.019 1.00 91.19 381 ILE A C 1
ATOM 3042 O O . ILE A 1 381 ? 36.012 -14.213 0.986 1.00 91.19 381 ILE A O 1
ATOM 3046 N N . PHE A 1 382 ? 34.029 -13.737 0.030 1.00 90.12 382 PHE A N 1
ATOM 3047 C CA . PHE A 1 382 ? 33.288 -13.731 1.291 1.00 90.12 382 PHE A CA 1
ATOM 3048 C C . PHE A 1 382 ? 33.314 -15.102 1.968 1.00 90.12 382 PHE A C 1
ATOM 3050 O O . PHE A 1 382 ? 33.642 -15.198 3.146 1.00 90.12 382 PHE A O 1
ATOM 3057 N N . VAL A 1 383 ? 33.048 -16.181 1.229 1.00 87.69 383 VAL A N 1
ATOM 3058 C CA . VAL A 1 383 ? 33.033 -17.548 1.773 1.00 87.69 383 VAL A CA 1
ATOM 3059 C C . VAL A 1 383 ? 34.389 -17.938 2.360 1.00 87.69 383 VAL A C 1
ATOM 3061 O O . VAL A 1 383 ? 34.437 -18.581 3.410 1.00 87.69 383 VAL A O 1
ATOM 3064 N N . ASN A 1 384 ? 35.495 -17.564 1.717 1.00 88.38 384 ASN A N 1
ATOM 3065 C CA . ASN A 1 384 ? 36.830 -17.860 2.229 1.00 88.38 384 ASN A CA 1
ATOM 3066 C C . ASN A 1 384 ? 37.137 -17.052 3.493 1.00 88.38 384 ASN A C 1
ATOM 3068 O O . ASN A 1 384 ? 37.553 -17.647 4.490 1.00 88.38 384 ASN A O 1
ATOM 3072 N N . ALA A 1 385 ? 36.852 -15.746 3.496 1.00 89.31 385 ALA A N 1
ATOM 3073 C CA . ALA A 1 385 ? 37.001 -14.912 4.687 1.00 89.31 385 ALA A CA 1
ATOM 3074 C C . ALA A 1 385 ? 36.159 -15.458 5.854 1.00 89.31 385 ALA A C 1
ATOM 3076 O O . ALA A 1 385 ? 36.659 -15.674 6.957 1.00 89.31 385 ALA A O 1
ATOM 3077 N N . GLU A 1 386 ? 34.902 -15.823 5.595 1.00 87.88 386 GLU A N 1
ATOM 3078 C CA . GLU A 1 386 ? 34.001 -16.381 6.601 1.00 87.88 386 GLU A CA 1
ATOM 3079 C C . GLU A 1 386 ? 34.509 -17.722 7.160 1.00 87.88 386 GLU A C 1
ATOM 3081 O O . GLU A 1 386 ? 34.442 -17.971 8.371 1.00 87.88 386 GLU A O 1
ATOM 3086 N N . LYS A 1 387 ? 35.040 -18.598 6.296 1.00 87.62 387 LYS A N 1
ATOM 3087 C CA . LYS A 1 387 ? 35.643 -19.872 6.712 1.00 87.62 387 LYS A CA 1
ATOM 3088 C C . LYS A 1 387 ? 36.856 -19.658 7.606 1.00 87.62 387 LYS A C 1
ATOM 3090 O O . LYS A 1 387 ? 36.979 -20.378 8.598 1.00 87.62 387 LYS A O 1
ATOM 3095 N N . HIS A 1 388 ? 37.714 -18.691 7.291 1.00 86.94 388 HIS A N 1
ATOM 3096 C CA . HIS A 1 388 ? 38.873 -18.364 8.117 1.00 86.94 388 HIS A CA 1
ATOM 3097 C C . HIS A 1 388 ? 38.454 -17.788 9.476 1.00 86.94 388 HIS A C 1
ATOM 3099 O O . HIS A 1 388 ? 38.902 -18.280 10.512 1.00 86.94 388 HIS A O 1
ATOM 3105 N N . THR A 1 389 ? 37.520 -16.835 9.502 1.00 89.25 389 THR A N 1
ATOM 3106 C CA . THR A 1 389 ? 37.145 -16.117 10.730 1.00 89.25 389 THR A CA 1
ATOM 3107 C C . THR A 1 389 ? 36.242 -16.919 11.673 1.00 89.25 389 THR A C 1
ATOM 3109 O O . THR A 1 389 ? 36.403 -16.886 12.902 1.00 89.25 389 THR A O 1
ATOM 3112 N N . PHE A 1 390 ? 35.254 -17.639 11.133 1.00 87.75 390 PHE A N 1
ATOM 3113 C CA . PHE A 1 390 ? 34.228 -18.327 11.932 1.00 87.75 390 PHE A CA 1
ATOM 3114 C C . PHE A 1 390 ? 34.451 -19.848 11.995 1.00 87.75 390 PHE A C 1
ATOM 3116 O O . PHE A 1 390 ? 34.016 -20.522 12.945 1.00 87.75 390 PHE A O 1
ATOM 3123 N N . GLY A 1 391 ? 35.190 -20.399 11.032 1.00 84.56 391 GLY A N 1
ATOM 3124 C CA . GLY A 1 391 ? 35.392 -21.831 10.862 1.00 84.56 391 GLY A CA 1
ATOM 3125 C C . GLY A 1 391 ? 34.177 -22.522 10.244 1.00 84.56 391 GLY A C 1
ATOM 3126 O O . GLY A 1 391 ? 33.028 -22.110 10.428 1.00 84.56 391 GLY A O 1
ATOM 3127 N N . ALA A 1 392 ? 34.427 -23.634 9.563 1.00 82.62 392 ALA A N 1
ATOM 3128 C CA . ALA A 1 392 ? 33.388 -24.488 9.007 1.00 82.62 392 ALA A CA 1
ATOM 3129 C C . ALA A 1 392 ? 33.141 -25.722 9.892 1.00 82.62 392 ALA A C 1
ATOM 3131 O O . ALA A 1 392 ? 33.977 -26.116 10.710 1.00 82.62 392 ALA A O 1
ATOM 3132 N N . TYR A 1 393 ? 31.960 -26.322 9.772 1.00 76.88 393 TYR A N 1
ATOM 3133 C CA . TYR A 1 393 ? 31.642 -27.602 10.389 1.00 76.88 393 TYR A CA 1
ATOM 3134 C C . TYR A 1 393 ? 30.923 -28.508 9.395 1.00 76.88 393 TYR A C 1
ATOM 3136 O O . TYR A 1 393 ? 30.092 -28.072 8.595 1.00 76.88 393 TYR A O 1
ATOM 3144 N N . ASN A 1 394 ? 31.225 -29.802 9.474 1.00 71.50 394 ASN A N 1
ATOM 3145 C CA . ASN A 1 394 ? 30.507 -30.814 8.721 1.00 71.50 394 ASN A CA 1
ATOM 3146 C C . ASN A 1 394 ? 29.473 -31.481 9.645 1.00 71.50 394 ASN A C 1
ATOM 3148 O O . ASN A 1 394 ? 29.868 -32.163 10.597 1.00 71.50 394 ASN A O 1
ATOM 3152 N N . PRO A 1 395 ? 28.162 -31.320 9.390 1.00 59.28 395 PRO A N 1
ATOM 3153 C CA . PRO A 1 395 ? 27.122 -31.904 10.232 1.00 59.28 395 PRO A CA 1
ATOM 3154 C C . PRO A 1 395 ? 27.159 -33.442 10.281 1.00 59.28 395 PRO A C 1
ATOM 3156 O O . PRO A 1 395 ? 26.622 -34.015 11.222 1.00 59.28 395 PRO A O 1
ATOM 3159 N N . GLN A 1 396 ? 27.817 -34.120 9.330 1.00 58.53 396 GLN A N 1
ATOM 3160 C CA . GLN A 1 396 ? 27.970 -35.582 9.350 1.00 58.53 396 GLN A CA 1
ATOM 3161 C C . GLN A 1 396 ? 29.202 -36.079 10.122 1.00 58.53 396 GLN A C 1
ATOM 3163 O O . GLN A 1 396 ? 29.218 -37.232 10.546 1.00 58.53 396 GLN A O 1
ATOM 3168 N N . LYS A 1 397 ? 30.213 -35.226 10.344 1.00 49.75 397 LYS A N 1
ATOM 3169 C CA . LYS A 1 397 ? 31.427 -35.563 11.114 1.00 49.75 397 LYS A CA 1
ATOM 3170 C C . LYS A 1 397 ? 31.409 -35.020 12.540 1.00 49.75 397 LYS A C 1
ATOM 3172 O O . LYS A 1 397 ? 32.422 -35.110 13.227 1.00 49.75 397 LYS A O 1
ATOM 3177 N N . SER A 1 398 ? 30.291 -34.462 13.021 1.00 45.16 398 SER A N 1
ATOM 3178 C CA . SER A 1 398 ? 30.150 -34.293 14.466 1.00 45.16 398 SER A CA 1
ATOM 3179 C C . SER A 1 398 ? 30.091 -35.693 15.058 1.00 45.16 398 SER A C 1
ATOM 3181 O O . SER A 1 398 ? 29.049 -36.349 15.004 1.00 45.16 398 SER A O 1
ATOM 3183 N N . ASP A 1 399 ? 31.245 -36.153 15.534 1.00 42.91 399 ASP A N 1
ATOM 3184 C CA . ASP A 1 399 ? 31.416 -37.426 16.197 1.00 42.91 399 ASP A CA 1
ATOM 3185 C C . ASP A 1 399 ? 30.235 -37.700 17.107 1.00 42.91 399 ASP A C 1
ATOM 3187 O O . ASP A 1 399 ? 29.707 -36.796 17.768 1.00 42.91 399 ASP A O 1
ATOM 3191 N N . LYS A 1 400 ? 29.867 -38.980 17.148 1.00 41.25 400 LYS A N 1
ATOM 3192 C CA . LYS A 1 400 ? 29.159 -39.611 18.253 1.00 41.25 400 LYS A CA 1
ATOM 3193 C C . LYS A 1 400 ? 29.840 -39.191 19.559 1.00 41.25 400 LYS A C 1
ATOM 3195 O O . LYS A 1 400 ? 30.620 -39.939 20.138 1.00 41.25 400 LYS A O 1
ATOM 3200 N N . ARG A 1 401 ? 29.539 -37.993 20.055 1.00 38.75 401 ARG A N 1
ATOM 3201 C CA . ARG A 1 401 ? 29.720 -37.653 21.450 1.00 38.75 401 ARG A CA 1
ATOM 3202 C C . ARG A 1 401 ? 28.722 -38.548 22.142 1.00 38.75 401 ARG A C 1
ATOM 3204 O O . ARG A 1 401 ? 27.525 -38.262 22.186 1.00 38.75 401 ARG A O 1
ATOM 3211 N N . THR A 1 402 ? 29.249 -39.677 22.607 1.00 37.72 402 THR A N 1
ATOM 3212 C CA . THR A 1 402 ? 28.935 -40.248 23.908 1.00 37.72 402 THR A CA 1
ATOM 3213 C C . THR A 1 402 ? 28.184 -39.207 24.707 1.00 37.72 402 THR A C 1
ATOM 3215 O O . THR A 1 402 ? 28.687 -38.112 24.977 1.00 37.72 402 THR A O 1
ATOM 3218 N N . TYR A 1 403 ? 26.925 -39.527 24.969 1.00 35.91 403 TYR A N 1
ATOM 3219 C CA . TYR A 1 403 ? 26.028 -38.765 25.807 1.00 35.91 403 TYR A CA 1
ATOM 3220 C C . TYR A 1 403 ? 26.637 -38.745 27.215 1.00 35.91 403 TYR A C 1
ATOM 3222 O O . TYR A 1 403 ? 26.241 -39.498 28.097 1.00 35.91 403 TYR A O 1
ATOM 3230 N N . ASN A 1 404 ? 27.678 -37.934 27.406 1.00 35.03 404 ASN A N 1
ATOM 3231 C CA . ASN A 1 404 ? 28.295 -37.700 28.690 1.00 35.03 404 ASN A CA 1
ATOM 3232 C C . ASN A 1 404 ? 27.253 -36.944 29.497 1.00 35.03 404 ASN A C 1
ATOM 3234 O O . ASN A 1 404 ? 26.922 -35.788 29.220 1.00 35.03 404 ASN A O 1
ATOM 3238 N N . ALA A 1 405 ? 26.716 -37.658 30.478 1.00 41.38 405 ALA A N 1
ATOM 3239 C CA . ALA A 1 405 ? 25.670 -37.283 31.412 1.00 41.38 405 ALA A CA 1
ATOM 3240 C C . ALA A 1 405 ? 26.052 -36.117 32.354 1.00 41.38 405 ALA A C 1
ATOM 3242 O O . ALA A 1 405 ? 25.596 -36.062 33.491 1.00 41.38 405 ALA A O 1
ATOM 3243 N N . GLN A 1 406 ? 26.878 -35.168 31.909 1.00 43.09 406 GLN A N 1
ATOM 3244 C CA . GLN A 1 406 ? 27.460 -34.118 32.747 1.00 43.09 406 GLN A CA 1
ATOM 3245 C C . GLN A 1 406 ? 27.464 -32.724 32.098 1.00 43.09 406 GLN A C 1
ATOM 3247 O O . GLN A 1 406 ? 28.259 -31.869 32.476 1.00 43.09 406 GLN A O 1
ATOM 3252 N N . LYS A 1 407 ? 26.546 -32.424 31.166 1.00 42.56 407 LYS A N 1
ATOM 3253 C CA . LYS A 1 407 ? 26.245 -31.022 30.819 1.00 42.56 407 LYS A CA 1
ATOM 3254 C C . LYS A 1 407 ? 24.967 -30.584 31.520 1.00 42.56 407 LYS A C 1
ATOM 3256 O O . LYS A 1 407 ? 23.882 -31.087 31.236 1.00 42.56 407 LYS A O 1
ATOM 3261 N N . GLY A 1 408 ? 25.160 -29.696 32.494 1.00 43.97 408 GLY A N 1
ATOM 3262 C CA . GLY A 1 408 ? 24.197 -29.280 33.500 1.00 43.97 408 GLY A CA 1
ATOM 3263 C C . GLY A 1 408 ? 22.788 -29.058 32.969 1.00 43.97 408 GLY A C 1
ATOM 3264 O O . GLY A 1 408 ? 22.567 -28.443 31.924 1.00 43.97 408 GLY A O 1
ATOM 3265 N N . LYS A 1 409 ? 21.830 -29.550 33.756 1.00 49.22 409 LYS A N 1
ATOM 3266 C CA . LYS A 1 409 ? 20.429 -29.146 33.720 1.00 49.22 409 LYS A CA 1
ATOM 3267 C C . LYS A 1 409 ? 20.384 -27.615 33.757 1.00 49.22 409 LYS A C 1
ATOM 3269 O O . LYS A 1 409 ? 20.399 -27.029 34.835 1.00 49.22 409 LYS A O 1
ATOM 3274 N N . SER A 1 410 ? 20.309 -26.954 32.601 1.00 49.50 410 SER A N 1
ATOM 3275 C CA . SER A 1 410 ? 19.740 -25.614 32.584 1.00 49.50 410 SER A CA 1
ATOM 3276 C C . SER A 1 410 ? 18.279 -25.813 32.953 1.00 49.50 410 SER A C 1
ATOM 3278 O O . SER A 1 410 ? 17.478 -26.363 32.192 1.00 49.50 410 SER A O 1
ATOM 3280 N N . ASN A 1 411 ? 17.974 -25.499 34.206 1.00 57.31 411 ASN A N 1
ATOM 3281 C CA . ASN A 1 411 ? 16.632 -25.524 34.741 1.00 57.31 411 ASN A CA 1
ATOM 3282 C C . ASN A 1 411 ? 15.881 -24.375 34.058 1.00 57.31 411 ASN A C 1
ATOM 3284 O O . ASN A 1 411 ? 15.802 -23.268 34.580 1.00 57.31 411 ASN A O 1
ATOM 3288 N N . LYS A 1 412 ? 15.439 -24.595 32.813 1.00 62.03 412 LYS A N 1
ATOM 3289 C CA . LYS A 1 412 ? 14.551 -23.665 32.119 1.00 62.03 412 LYS A CA 1
ATOM 3290 C C . LYS A 1 412 ? 13.261 -23.652 32.930 1.00 62.03 412 LYS A C 1
ATOM 3292 O O . LYS A 1 412 ? 12.469 -24.579 32.807 1.00 62.03 412 LYS A O 1
ATOM 3297 N N . SER A 1 413 ? 13.086 -22.629 33.763 1.00 60.31 413 SER A N 1
ATOM 3298 C CA . SER A 1 413 ? 11.937 -22.474 34.666 1.00 60.31 413 SER A CA 1
ATOM 3299 C C . SER A 1 413 ? 10.594 -22.550 33.937 1.00 60.31 413 SER A C 1
ATOM 3301 O O . SER A 1 413 ? 9.614 -23.009 34.504 1.00 60.31 413 SER A O 1
ATOM 3303 N N . TRP A 1 414 ? 10.566 -22.159 32.661 1.00 69.75 414 TRP A N 1
ATOM 3304 C CA . TRP A 1 414 ? 9.382 -22.195 31.802 1.00 69.75 414 TRP A CA 1
ATOM 3305 C C . TRP A 1 414 ? 9.133 -23.544 31.103 1.00 69.75 414 TRP A C 1
ATOM 3307 O O . TRP A 1 414 ? 8.101 -23.706 30.460 1.00 69.75 414 TRP A O 1
ATOM 3317 N N . PHE A 1 415 ? 10.071 -24.498 31.160 1.00 70.12 415 PHE A N 1
ATOM 3318 C CA . PHE A 1 415 ? 9.953 -25.803 30.495 1.00 70.12 415 PHE A CA 1
ATOM 3319 C C . PHE A 1 415 ? 10.153 -26.941 31.496 1.00 70.12 415 PHE A C 1
ATOM 3321 O O . PHE A 1 415 ? 11.132 -27.703 31.458 1.00 70.12 415 PHE A O 1
ATOM 3328 N N . ASP A 1 416 ? 9.198 -27.009 32.411 1.00 80.69 416 ASP A N 1
ATOM 3329 C CA . ASP A 1 416 ? 9.145 -27.959 33.508 1.00 80.69 416 ASP A CA 1
ATOM 3330 C C . ASP A 1 416 ? 8.767 -29.385 33.051 1.00 80.69 416 ASP A C 1
ATOM 3332 O O . ASP A 1 416 ? 8.701 -29.734 31.861 1.00 80.69 416 ASP A O 1
ATOM 3336 N N . ASN A 1 417 ? 8.580 -30.264 34.034 1.00 77.00 417 ASN A N 1
ATOM 3337 C CA . ASN A 1 417 ? 8.200 -31.647 33.787 1.00 77.00 417 ASN A CA 1
ATOM 3338 C C . ASN A 1 417 ? 6.788 -31.752 33.180 1.00 77.00 417 ASN A C 1
ATOM 3340 O O . ASN A 1 417 ? 6.541 -32.634 32.357 1.00 77.00 417 ASN A O 1
ATOM 3344 N N . GLU A 1 418 ? 5.887 -30.826 33.511 1.00 76.69 418 GLU A N 1
ATOM 3345 C CA . GLU A 1 418 ? 4.528 -30.778 32.976 1.00 76.69 418 GLU A CA 1
ATOM 3346 C C . GLU A 1 418 ? 4.541 -30.457 31.474 1.00 76.69 418 GLU A C 1
ATOM 3348 O O . GLU A 1 418 ? 3.951 -31.189 30.673 1.00 76.69 418 GLU A O 1
ATOM 3353 N N . CYS A 1 419 ? 5.316 -29.452 31.056 1.00 75.19 419 CYS A N 1
ATOM 3354 C CA . CYS A 1 419 ? 5.563 -29.131 29.651 1.00 75.19 419 CYS A CA 1
ATOM 3355 C C . CYS A 1 419 ? 6.146 -30.324 28.878 1.00 75.19 419 CYS A C 1
ATOM 3357 O O . CYS A 1 419 ? 5.744 -30.591 27.738 1.00 75.19 419 CYS A O 1
ATOM 3359 N N . ARG A 1 420 ? 7.067 -31.091 29.482 1.00 70.81 420 ARG A N 1
ATOM 3360 C CA . ARG A 1 420 ? 7.614 -32.314 28.860 1.00 70.81 420 ARG A CA 1
ATOM 3361 C C . ARG A 1 420 ? 6.557 -33.392 28.676 1.00 70.81 420 ARG A C 1
ATOM 3363 O O . ARG A 1 420 ? 6.526 -34.015 27.611 1.00 70.81 420 ARG A O 1
ATOM 3370 N N . GLN A 1 421 ? 5.713 -33.622 29.679 1.00 73.62 421 GLN A N 1
ATOM 3371 C CA . GLN A 1 421 ? 4.657 -34.631 29.607 1.00 73.62 421 GLN A CA 1
ATOM 3372 C C . GLN A 1 421 ? 3.577 -34.240 28.596 1.00 73.62 421 GLN A C 1
ATOM 3374 O O . GLN A 1 421 ? 3.225 -35.058 27.744 1.00 73.62 421 GLN A O 1
ATOM 3379 N N . LYS A 1 422 ? 3.145 -32.972 28.587 1.00 72.00 422 LYS A N 1
ATOM 3380 C CA . LYS A 1 422 ? 2.223 -32.429 27.577 1.00 72.00 422 LYS A CA 1
ATOM 3381 C C . LYS A 1 422 ? 2.782 -32.601 26.165 1.00 72.00 422 LYS A C 1
ATOM 3383 O O . LYS A 1 422 ? 2.117 -33.187 25.318 1.00 72.00 422 LYS A O 1
ATOM 3388 N N . ARG A 1 423 ? 4.048 -32.236 25.928 1.00 69.69 423 ARG A N 1
ATOM 3389 C CA . ARG A 1 423 ? 4.701 -32.417 24.617 1.00 69.69 423 ARG A CA 1
ATOM 3390 C C . ARG A 1 423 ? 4.791 -33.886 24.189 1.00 69.69 423 ARG A C 1
ATOM 3392 O O . ARG A 1 423 ? 4.614 -34.188 23.008 1.00 69.69 423 ARG A O 1
ATOM 3399 N N . LYS A 1 424 ? 5.070 -34.812 25.116 1.00 76.50 424 LYS A N 1
ATOM 3400 C CA . LYS A 1 424 ? 5.054 -36.261 24.835 1.00 76.50 424 LYS A CA 1
ATOM 3401 C C . LYS A 1 424 ? 3.646 -36.748 24.485 1.00 76.50 424 LYS A C 1
ATOM 3403 O O . LYS A 1 424 ? 3.507 -37.498 23.521 1.00 76.50 424 LYS A O 1
ATOM 3408 N N . LYS A 1 425 ? 2.624 -36.303 25.224 1.00 74.44 425 LYS A N 1
ATOM 3409 C CA . LYS A 1 425 ? 1.214 -36.633 24.973 1.00 74.44 425 LYS A CA 1
ATOM 3410 C C . LYS A 1 425 ? 0.771 -36.130 23.597 1.00 74.44 425 LYS A C 1
ATOM 3412 O O . LYS A 1 425 ? 0.330 -36.945 22.800 1.00 74.44 425 LYS A O 1
ATOM 3417 N N . THR A 1 426 ? 1.026 -34.864 23.254 1.00 69.38 426 THR A N 1
ATOM 3418 C CA . THR A 1 426 ? 0.713 -34.295 21.928 1.00 69.38 426 THR A CA 1
ATOM 3419 C C . THR A 1 426 ? 1.361 -35.085 20.794 1.00 69.38 426 THR A C 1
ATOM 3421 O O . THR A 1 426 ? 0.692 -35.430 19.828 1.00 69.38 426 THR A O 1
ATOM 3424 N N . ARG A 1 427 ? 2.645 -35.449 20.922 1.00 69.69 427 ARG A N 1
ATOM 3425 C CA . ARG A 1 427 ? 3.337 -36.267 19.909 1.00 69.69 427 ARG A CA 1
ATOM 3426 C C . ARG A 1 427 ? 2.738 -37.667 19.766 1.00 69.69 427 ARG A C 1
ATOM 3428 O O . ARG 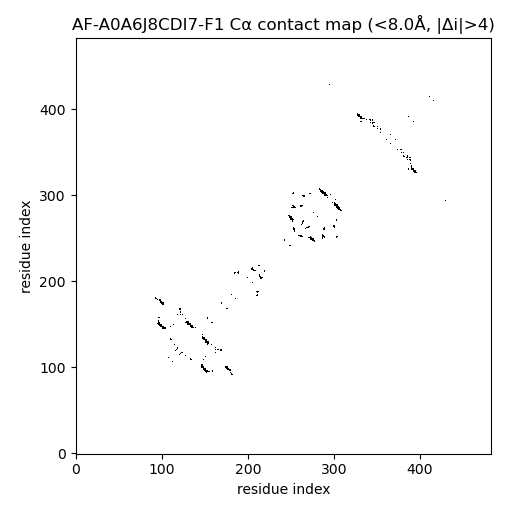A 1 427 ? 2.683 -38.179 18.653 1.00 69.69 427 ARG A O 1
ATOM 3435 N N . ARG A 1 428 ? 2.310 -38.296 20.867 1.00 72.00 428 ARG A N 1
ATOM 3436 C CA . ARG A 1 428 ? 1.612 -39.594 20.833 1.00 72.00 428 ARG A CA 1
ATOM 3437 C C . ARG A 1 428 ? 0.252 -39.464 20.148 1.00 72.00 428 ARG A C 1
ATOM 3439 O O . ARG A 1 428 ? -0.029 -40.241 19.247 1.00 72.00 428 ARG A O 1
ATOM 3446 N N . THR A 1 429 ? -0.534 -38.452 20.505 1.00 63.91 429 THR A N 1
ATOM 3447 C CA . THR A 1 429 ? -1.841 -38.183 19.894 1.00 63.91 429 THR A CA 1
ATOM 3448 C C . THR A 1 429 ? -1.720 -37.861 18.405 1.00 63.91 429 THR A C 1
ATOM 3450 O O . THR A 1 429 ? -2.466 -38.420 17.618 1.00 63.91 429 THR A O 1
ATOM 3453 N N . GLN A 1 430 ? -0.735 -37.058 17.987 1.00 60.19 430 GLN A N 1
ATOM 3454 C CA . GLN A 1 430 ? -0.478 -36.778 16.567 1.00 60.19 430 GLN A CA 1
ATOM 3455 C C . GLN A 1 430 ? -0.079 -38.031 15.778 1.00 60.19 430 GLN A C 1
ATOM 3457 O O . GLN A 1 430 ? -0.465 -38.168 14.623 1.00 60.19 430 GLN A O 1
ATOM 3462 N N . ARG A 1 431 ? 0.686 -38.952 16.382 1.00 70.44 431 ARG A N 1
ATOM 3463 C CA . ARG A 1 431 ? 1.019 -40.239 15.750 1.00 70.44 431 ARG A CA 1
ATOM 3464 C C . ARG A 1 431 ? -0.214 -41.124 15.588 1.00 70.44 431 ARG A C 1
ATOM 3466 O O . ARG A 1 431 ? -0.386 -41.697 14.525 1.00 70.44 431 ARG A O 1
ATOM 3473 N N . LEU A 1 432 ? -1.064 -41.201 16.613 1.00 65.62 432 LEU A N 1
ATOM 3474 C CA . LEU A 1 432 ? -2.318 -41.956 16.555 1.00 65.62 432 LEU A CA 1
ATOM 3475 C C . LEU A 1 432 ? -3.284 -41.349 15.533 1.00 65.62 432 LEU A C 1
ATOM 3477 O O . LEU A 1 432 ? -3.810 -42.068 14.701 1.00 65.62 432 LEU A O 1
ATOM 3481 N N . TYR A 1 433 ? -3.446 -40.029 15.516 1.00 60.09 433 TYR A N 1
ATOM 3482 C CA . TYR A 1 433 ? -4.284 -39.340 14.536 1.00 60.09 433 TYR A CA 1
ATOM 3483 C C . TYR A 1 433 ? -3.830 -39.601 13.092 1.00 60.09 433 TYR A C 1
ATOM 3485 O O . TYR A 1 433 ? -4.641 -39.981 12.260 1.00 60.09 433 TYR A O 1
ATOM 3493 N N . ARG A 1 434 ? -2.519 -39.531 12.812 1.00 57.25 434 ARG A N 1
ATOM 3494 C CA . ARG A 1 434 ? -1.969 -39.902 11.492 1.00 57.25 434 ARG A CA 1
ATOM 3495 C C . ARG A 1 434 ? -2.194 -41.371 11.117 1.00 57.25 434 ARG A C 1
ATOM 3497 O O . ARG A 1 434 ? -2.205 -41.677 9.935 1.00 57.25 434 ARG A O 1
ATOM 3504 N N . LEU A 1 435 ? -2.331 -42.264 12.099 1.00 64.69 435 LEU A N 1
ATOM 3505 C CA . LEU A 1 435 ? -2.645 -43.678 11.870 1.00 64.69 435 LEU A CA 1
ATOM 3506 C C . LEU A 1 435 ? -4.142 -43.912 11.611 1.00 64.69 435 LEU A C 1
ATOM 3508 O O . LEU A 1 435 ? -4.476 -44.841 10.888 1.00 64.69 435 LEU A O 1
ATOM 3512 N N . PHE A 1 436 ? -5.029 -43.094 12.190 1.00 52.34 436 PHE A N 1
ATOM 3513 C CA . PHE A 1 436 ? -6.487 -43.257 12.088 1.00 52.34 436 PHE A CA 1
ATOM 3514 C C . PHE A 1 436 ? -7.141 -42.427 10.975 1.00 52.34 436 PHE A C 1
ATOM 3516 O O . PHE A 1 436 ? -8.230 -42.776 10.536 1.00 52.34 436 PHE A O 1
ATOM 3523 N N . GLU A 1 437 ? -6.503 -41.350 10.513 1.00 46.03 437 GLU A N 1
ATOM 3524 C CA . GLU A 1 437 ? -7.088 -40.405 9.553 1.00 46.03 437 GLU A CA 1
ATOM 3525 C C . GLU A 1 437 ? -6.446 -40.466 8.157 1.00 46.03 437 GLU A C 1
ATOM 3527 O O . GLU A 1 437 ? -6.588 -39.537 7.368 1.00 46.03 437 GLU A O 1
ATOM 3532 N N . MET A 1 438 ? -5.752 -41.559 7.816 1.00 38.25 438 MET A N 1
ATOM 3533 C CA . MET A 1 438 ? -5.522 -41.867 6.404 1.00 38.25 438 MET A CA 1
ATOM 3534 C C . MET A 1 438 ? -6.798 -42.497 5.829 1.00 38.25 438 MET A C 1
ATOM 3536 O O . MET A 1 438 ? -7.044 -43.678 6.084 1.00 38.25 438 MET A O 1
ATOM 3540 N N . PRO A 1 439 ? -7.601 -41.785 5.012 1.00 37.09 439 PRO A N 1
ATOM 3541 C CA . PRO A 1 439 ? -8.369 -42.486 4.001 1.00 37.09 439 PRO A CA 1
ATOM 3542 C C . PRO A 1 439 ? -7.375 -43.256 3.123 1.00 37.09 439 PRO A C 1
ATOM 3544 O O . PRO A 1 439 ? -6.235 -42.827 2.933 1.00 37.09 439 PRO A O 1
ATOM 3547 N N . LEU A 1 440 ? -7.808 -44.406 2.612 1.00 36.03 440 LEU A N 1
ATOM 3548 C CA . LEU A 1 440 ? -7.151 -45.225 1.589 1.00 36.03 440 LEU A CA 1
ATOM 3549 C C . LEU A 1 440 ? -6.879 -44.416 0.300 1.00 36.03 440 LEU A C 1
ATOM 3551 O O . LEU A 1 440 ? -7.459 -44.675 -0.746 1.00 36.03 440 LEU A O 1
ATOM 3555 N N . VAL A 1 441 ? -6.007 -43.415 0.361 1.00 32.03 441 VAL A N 1
ATOM 3556 C CA . VAL A 1 441 ? -5.575 -42.586 -0.767 1.00 32.03 441 VAL A CA 1
ATOM 3557 C C . VAL A 1 441 ? -4.057 -42.497 -0.718 1.00 32.03 441 VAL A C 1
ATOM 3559 O O . VAL A 1 441 ? -3.449 -41.450 -0.538 1.00 32.03 441 VAL A O 1
ATOM 3562 N N . CYS A 1 442 ? -3.437 -43.666 -0.812 1.00 30.55 442 CYS A N 1
ATOM 3563 C CA . CYS A 1 442 ? -2.090 -43.813 -1.341 1.00 30.55 442 CYS A CA 1
ATOM 3564 C C . CYS A 1 442 ? -1.943 -45.247 -1.857 1.00 30.55 442 CYS A C 1
ATOM 3566 O O . CYS A 1 442 ? -1.190 -46.041 -1.311 1.00 30.55 442 CYS A O 1
ATOM 3568 N N . LEU A 1 443 ? -2.765 -45.601 -2.852 1.00 29.16 443 LEU A N 1
ATOM 3569 C CA . LEU A 1 443 ? -2.572 -46.765 -3.725 1.00 29.16 443 LEU A CA 1
ATOM 3570 C C . LEU A 1 443 ? -3.479 -46.646 -4.961 1.00 29.16 443 LEU A C 1
ATOM 3572 O O . LEU A 1 443 ? -4.354 -47.460 -5.222 1.00 29.16 443 LEU A O 1
ATOM 3576 N N . GLN A 1 444 ? -3.246 -45.594 -5.742 1.00 28.73 444 GLN A N 1
ATOM 3577 C CA . GLN A 1 444 ? -3.436 -45.646 -7.192 1.00 28.73 444 GLN A CA 1
ATOM 3578 C C . GLN A 1 444 ? -2.146 -45.162 -7.859 1.00 28.73 444 GLN A C 1
ATOM 3580 O O . GLN A 1 444 ? -2.102 -44.166 -8.567 1.00 28.73 444 GLN A O 1
ATOM 3585 N N . LEU A 1 445 ? -1.064 -45.896 -7.602 1.00 32.62 445 LEU A N 1
ATOM 3586 C CA . LEU A 1 445 ? -0.131 -46.208 -8.675 1.00 32.62 445 LEU A CA 1
ATOM 3587 C C . LEU A 1 445 ? -0.591 -47.549 -9.236 1.00 32.62 445 LEU A C 1
ATOM 3589 O O . LEU A 1 445 ? -0.305 -48.594 -8.669 1.00 32.62 445 LEU A O 1
ATOM 3593 N N . ASN A 1 446 ? -1.389 -47.483 -10.290 1.00 27.17 446 ASN A N 1
ATOM 3594 C CA . ASN A 1 446 ? -1.778 -48.595 -11.147 1.00 27.17 446 ASN A CA 1
ATOM 3595 C C . ASN A 1 446 ? -2.053 -47.939 -12.504 1.00 27.17 446 ASN A C 1
ATOM 3597 O O . ASN A 1 446 ? -2.888 -47.045 -12.571 1.00 27.17 446 ASN A O 1
ATOM 3601 N N . THR A 1 447 ? -1.369 -48.236 -13.604 1.00 28.91 447 THR A N 1
ATOM 3602 C CA . THR A 1 447 ? -0.484 -49.350 -14.009 1.00 28.91 447 THR A CA 1
ATOM 3603 C C . THR A 1 447 ? 0.247 -48.863 -15.279 1.00 28.91 447 THR A C 1
ATOM 3605 O O . THR A 1 447 ? -0.271 -47.969 -15.942 1.00 28.91 447 THR A O 1
ATOM 3608 N N . V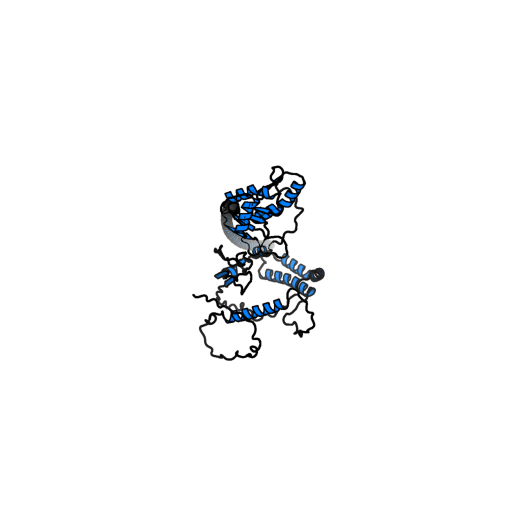AL A 1 448 ? 1.430 -49.318 -15.702 1.00 25.64 448 VAL A N 1
ATOM 3609 C CA . VAL A 1 448 ? 1.879 -50.679 -16.070 1.00 25.64 448 VAL A CA 1
ATOM 3610 C C . VAL A 1 448 ? 3.423 -50.625 -16.020 1.00 25.64 448 VAL A C 1
ATOM 3612 O O . VAL A 1 448 ? 3.996 -49.699 -16.576 1.00 25.64 448 VAL A O 1
ATOM 3615 N N . SER A 1 449 ? 4.156 -51.472 -15.293 1.00 29.02 449 SER A N 1
ATOM 3616 C CA . SER A 1 449 ? 4.543 -52.816 -15.739 1.00 29.02 449 SER A CA 1
ATOM 3617 C C . SER A 1 449 ? 5.236 -53.612 -14.617 1.00 29.02 449 SER A C 1
ATOM 3619 O O . SER A 1 449 ? 6.154 -53.098 -13.985 1.00 29.02 449 SER A O 1
ATOM 3621 N N . ASN A 1 450 ? 4.812 -54.867 -14.442 1.00 31.22 450 ASN A N 1
ATOM 3622 C CA . ASN A 1 450 ? 5.542 -56.046 -13.948 1.00 31.22 450 ASN A CA 1
ATOM 3623 C C . ASN A 1 450 ? 6.739 -55.849 -12.998 1.00 31.22 450 ASN A C 1
ATOM 3625 O O . ASN A 1 450 ? 7.836 -55.533 -13.448 1.00 31.22 450 ASN A O 1
ATOM 3629 N N . CYS A 1 451 ? 6.566 -56.240 -11.730 1.00 25.02 451 CYS A N 1
ATOM 3630 C CA . CYS A 1 451 ? 7.466 -57.206 -11.085 1.00 25.02 451 CYS A CA 1
ATOM 3631 C C . CYS A 1 451 ? 6.876 -57.715 -9.759 1.00 25.02 451 CYS A C 1
ATOM 3633 O O . CYS A 1 451 ? 6.646 -56.948 -8.825 1.00 25.02 451 CYS A O 1
ATOM 3635 N N . ASP A 1 452 ? 6.658 -59.027 -9.698 1.00 31.64 452 ASP A N 1
ATOM 3636 C CA . ASP A 1 452 ? 6.418 -59.803 -8.486 1.00 31.64 452 ASP A CA 1
ATOM 3637 C C . ASP A 1 452 ? 7.643 -59.754 -7.566 1.00 31.64 452 ASP A C 1
ATOM 3639 O O . ASP A 1 452 ? 8.706 -60.216 -7.971 1.00 31.64 452 ASP A O 1
ATOM 3643 N N . CYS A 1 453 ? 7.486 -59.288 -6.320 1.00 26.50 453 CYS A N 1
ATOM 3644 C CA . CYS A 1 453 ? 8.049 -59.957 -5.137 1.00 26.50 453 CYS A CA 1
ATOM 3645 C C . CYS A 1 453 ? 7.785 -59.205 -3.814 1.00 26.50 453 CYS A C 1
ATOM 3647 O O . CYS A 1 453 ? 8.134 -58.040 -3.648 1.00 26.50 453 CYS A O 1
ATOM 3649 N N . ALA A 1 454 ? 7.311 -59.978 -2.830 1.00 27.08 454 ALA A N 1
ATOM 3650 C CA . ALA A 1 454 ? 7.602 -59.865 -1.395 1.00 27.08 454 ALA A CA 1
ATOM 3651 C C . ALA A 1 454 ? 6.852 -58.824 -0.533 1.00 27.08 454 ALA A C 1
ATOM 3653 O O . ALA A 1 454 ? 7.422 -57.895 0.031 1.00 27.08 454 ALA A O 1
ATOM 3654 N N . THR A 1 455 ? 5.603 -59.156 -0.198 1.00 31.86 455 THR A N 1
ATOM 3655 C CA . THR A 1 455 ? 5.092 -59.008 1.176 1.00 31.86 455 THR A CA 1
ATOM 3656 C C . THR A 1 455 ? 5.859 -59.936 2.125 1.00 31.86 455 THR A C 1
ATOM 3658 O O . THR A 1 455 ? 5.539 -61.122 2.219 1.00 31.86 455 THR A O 1
ATOM 3661 N N . LYS A 1 456 ? 6.864 -59.421 2.842 1.00 31.06 456 LYS A N 1
ATOM 3662 C CA . LYS A 1 456 ? 7.381 -60.026 4.083 1.00 31.06 456 LYS A CA 1
ATOM 3663 C C . LYS A 1 456 ? 8.205 -59.009 4.874 1.00 31.06 456 LYS A C 1
ATOM 3665 O O . LYS A 1 456 ? 9.247 -58.564 4.416 1.00 31.06 456 LYS A O 1
ATOM 3670 N N . GLY A 1 457 ? 7.749 -58.727 6.093 1.00 29.52 457 GLY A N 1
ATOM 3671 C CA . GLY A 1 457 ? 8.558 -58.121 7.148 1.00 29.52 457 GLY A CA 1
ATOM 3672 C C . GLY A 1 457 ? 8.254 -56.654 7.421 1.00 29.52 457 GLY A C 1
ATOM 3673 O O . GLY A 1 457 ? 8.889 -55.788 6.843 1.00 29.52 457 GLY A O 1
ATOM 3674 N N . LEU A 1 458 ? 7.321 -56.392 8.343 1.00 26.66 458 LEU A N 1
ATOM 3675 C CA . LEU A 1 458 ? 7.496 -55.409 9.426 1.00 26.66 458 LEU A CA 1
ATOM 3676 C C . LEU A 1 458 ? 6.342 -55.541 10.452 1.00 26.66 458 LEU A C 1
ATOM 3678 O O . LEU A 1 458 ? 5.628 -54.593 10.758 1.00 26.66 458 LEU A O 1
ATOM 3682 N N . PHE A 1 459 ? 6.141 -56.750 10.979 1.00 29.59 459 PHE A N 1
ATOM 3683 C CA . PHE A 1 459 ? 5.456 -56.958 12.257 1.00 29.59 459 PHE A CA 1
ATOM 3684 C C . PHE A 1 459 ? 6.477 -57.574 13.202 1.00 29.59 459 PHE A C 1
ATOM 3686 O O . PHE A 1 459 ? 6.757 -58.759 13.103 1.00 29.59 459 PHE A O 1
ATOM 3693 N N . ASP A 1 460 ? 7.069 -56.735 14.043 1.00 28.55 460 ASP A N 1
ATOM 3694 C CA . ASP A 1 460 ? 7.544 -57.100 15.375 1.00 28.55 460 ASP A CA 1
ATOM 3695 C C . ASP A 1 460 ? 7.941 -55.809 16.093 1.00 28.55 460 ASP A C 1
ATOM 3697 O O . ASP A 1 460 ? 8.848 -55.110 15.650 1.00 28.55 460 ASP A O 1
ATOM 3701 N N . TYR A 1 461 ? 7.199 -55.438 17.142 1.00 26.88 461 TYR A N 1
ATOM 3702 C CA . TYR A 1 461 ? 7.766 -55.137 18.463 1.00 26.88 461 TYR A CA 1
ATOM 3703 C C . TYR A 1 461 ? 6.660 -54.848 19.504 1.00 26.88 461 TYR A C 1
ATOM 3705 O O . TYR A 1 461 ? 6.087 -53.762 19.575 1.00 26.88 461 TYR A O 1
ATOM 3713 N N . ASP A 1 462 ? 6.437 -55.887 20.314 1.00 27.45 462 ASP A N 1
ATOM 3714 C CA . ASP A 1 462 ? 6.335 -55.927 21.782 1.00 27.45 462 ASP A CA 1
ATOM 3715 C C . ASP A 1 462 ? 5.088 -55.367 22.509 1.00 27.45 462 ASP A C 1
ATOM 3717 O O . ASP A 1 462 ? 4.905 -54.174 22.764 1.00 27.45 462 ASP A O 1
ATOM 3721 N N . SER A 1 463 ? 4.259 -56.321 22.940 1.00 28.11 463 SER A N 1
ATOM 3722 C CA . SER A 1 463 ? 2.997 -56.216 23.674 1.00 28.11 463 SER A CA 1
ATOM 3723 C C . SER A 1 463 ? 3.144 -56.141 25.206 1.00 28.11 463 SER A C 1
ATOM 3725 O O . SER A 1 463 ? 2.204 -56.462 25.933 1.00 28.11 463 SER A O 1
ATOM 3727 N N . SER A 1 464 ? 4.292 -55.724 25.742 1.00 29.50 464 SER A N 1
ATOM 3728 C CA . SER A 1 464 ? 4.569 -55.800 27.189 1.00 29.50 464 SER A CA 1
ATOM 3729 C C . SER A 1 464 ? 4.319 -54.519 28.009 1.00 29.50 464 SER A C 1
ATOM 3731 O O . SER A 1 464 ? 4.496 -54.536 29.225 1.00 29.50 464 SER A O 1
ATOM 3733 N N . PHE A 1 465 ? 3.825 -53.416 27.427 1.00 25.97 465 PHE A N 1
ATOM 3734 C CA . PHE A 1 465 ? 3.653 -52.151 28.178 1.00 25.97 465 PHE A CA 1
ATOM 3735 C C . PHE A 1 465 ? 2.247 -51.899 28.773 1.00 25.97 465 PHE A C 1
ATOM 3737 O O . PHE A 1 465 ? 2.034 -50.888 29.440 1.00 25.97 465 PHE A O 1
ATOM 3744 N N . TRP A 1 466 ? 1.286 -52.812 28.582 1.00 26.88 466 TRP A N 1
ATOM 3745 C CA . TRP A 1 466 ? -0.118 -52.656 29.016 1.00 26.88 466 TRP A CA 1
ATOM 3746 C C . TRP A 1 466 ? -0.488 -53.439 30.286 1.00 26.88 466 TRP A C 1
ATOM 3748 O O . TRP A 1 466 ? -1.581 -53.987 30.399 1.00 26.88 466 TRP A O 1
ATOM 3758 N N . LYS A 1 467 ? 0.390 -53.475 31.293 1.00 31.11 467 LYS A N 1
ATOM 3759 C CA . LYS A 1 467 ? 0.008 -53.909 32.649 1.00 31.11 467 LYS A CA 1
ATOM 3760 C C . LYS A 1 467 ? 0.668 -53.035 33.711 1.00 31.11 467 LYS A C 1
ATOM 3762 O O . LYS A 1 467 ? 1.700 -53.405 34.256 1.00 31.11 467 LYS A O 1
ATOM 3767 N N . ARG A 1 468 ? 0.047 -51.887 34.004 1.00 26.92 468 ARG A N 1
ATOM 3768 C CA . ARG A 1 468 ? -0.129 -51.304 35.355 1.00 26.92 468 ARG A CA 1
ATOM 3769 C C . ARG A 1 468 ? -0.607 -49.858 35.252 1.00 26.92 468 ARG A C 1
ATOM 3771 O O . ARG A 1 468 ? 0.149 -48.980 34.856 1.00 26.92 468 ARG A O 1
ATOM 3778 N N . SER A 1 469 ? -1.857 -49.660 35.656 1.00 25.67 469 SER A N 1
ATOM 3779 C CA . SER A 1 469 ? -2.393 -48.513 36.406 1.00 25.67 469 SER A CA 1
ATOM 3780 C C . SER A 1 469 ? -3.818 -48.220 35.945 1.00 25.67 469 SER A C 1
ATOM 3782 O O . SER A 1 469 ? -4.116 -47.192 35.345 1.00 25.67 469 SER A O 1
ATOM 3784 N N . SER A 1 470 ? -4.698 -49.171 36.244 1.00 31.25 470 SER A N 1
ATOM 3785 C CA . SER A 1 470 ? -6.047 -48.890 36.722 1.00 31.25 470 SER A CA 1
ATOM 3786 C C . SER A 1 470 ? -5.968 -47.859 37.852 1.00 31.25 470 SER A C 1
ATOM 3788 O O . SER A 1 470 ? -5.340 -48.148 38.870 1.00 31.25 470 SER A O 1
ATOM 3790 N N . ASN A 1 471 ? -6.495 -46.658 37.601 1.00 32.22 471 ASN A N 1
ATOM 3791 C CA . ASN A 1 471 ? -7.092 -45.702 38.546 1.00 32.22 471 ASN A CA 1
ATOM 3792 C C . ASN A 1 471 ? -7.002 -44.300 37.939 1.00 32.22 471 ASN A C 1
ATOM 3794 O O . ASN A 1 471 ? -5.954 -43.660 38.007 1.00 32.22 471 ASN A O 1
ATOM 3798 N N . LEU A 1 472 ? -8.097 -43.864 37.319 1.00 29.23 472 LEU A N 1
ATOM 3799 C CA . LEU A 1 472 ? -8.669 -42.522 37.440 1.00 29.23 472 LEU A CA 1
ATOM 3800 C C . LEU A 1 472 ? -9.970 -42.525 36.633 1.00 29.23 472 LEU A C 1
ATOM 3802 O O . LEU A 1 472 ? -9.959 -42.636 35.407 1.00 29.23 472 LEU A O 1
ATOM 3806 N N . ASP A 1 473 ? -11.066 -42.490 37.380 1.00 31.64 473 ASP A N 1
ATOM 3807 C CA . ASP A 1 473 ? -12.433 -42.307 36.922 1.00 31.64 473 ASP A CA 1
ATOM 3808 C C . ASP A 1 473 ? -12.570 -40.987 36.154 1.00 31.64 473 ASP A C 1
ATOM 3810 O O . ASP A 1 473 ? -12.218 -39.938 36.681 1.00 31.64 473 ASP A O 1
ATOM 3814 N N . GLU A 1 474 ? -13.053 -41.050 34.911 1.00 28.75 474 GLU A N 1
ATOM 3815 C CA . GLU A 1 474 ? -14.074 -40.151 34.346 1.00 28.75 474 GLU A CA 1
ATOM 3816 C C . GLU A 1 474 ? -14.364 -40.534 32.875 1.00 28.75 474 GLU A C 1
ATOM 3818 O O . GLU A 1 474 ? -13.446 -40.887 32.124 1.00 28.75 474 GLU A O 1
ATOM 3823 N N . PRO A 1 475 ? -15.638 -40.515 32.439 1.00 27.78 475 PRO A N 1
ATOM 3824 C CA . PRO A 1 475 ? -16.050 -41.048 31.146 1.00 27.78 475 PRO A CA 1
ATOM 3825 C C . PRO A 1 475 ? -15.695 -40.096 29.998 1.00 27.78 475 PRO A C 1
ATOM 3827 O O . PRO A 1 475 ? -16.121 -38.942 29.956 1.00 27.78 475 PRO A O 1
ATOM 3830 N N . ILE A 1 476 ? -14.972 -40.615 29.001 1.00 24.94 476 ILE A N 1
ATOM 3831 C CA . ILE A 1 476 ? -14.883 -40.000 27.674 1.00 24.94 476 ILE A CA 1
ATOM 3832 C C . ILE A 1 476 ? -16.256 -40.179 27.022 1.00 24.94 476 ILE A C 1
ATOM 3834 O O . ILE A 1 476 ? -16.553 -41.221 26.442 1.00 24.94 476 ILE A O 1
ATOM 3838 N N . VAL A 1 477 ? -17.116 -39.172 27.164 1.00 23.95 477 VAL A N 1
ATOM 3839 C CA . VAL A 1 477 ? -18.373 -39.092 26.422 1.00 23.95 477 VAL A CA 1
ATOM 3840 C C . VAL A 1 477 ? -18.033 -38.881 24.950 1.00 23.95 477 VAL A C 1
ATOM 3842 O O . VAL A 1 477 ? -17.587 -37.813 24.530 1.00 23.95 477 VAL A O 1
ATOM 3845 N N . CYS A 1 478 ? -18.231 -39.945 24.176 1.00 26.20 478 CYS A N 1
ATOM 3846 C CA . CYS A 1 478 ? -18.426 -39.894 22.739 1.00 26.20 478 CYS A CA 1
ATOM 3847 C C . CYS A 1 478 ? -19.612 -38.972 22.433 1.00 26.20 478 CYS A C 1
ATOM 3849 O O . CYS A 1 478 ? -20.727 -39.244 22.869 1.00 26.20 478 CYS A O 1
ATOM 3851 N N . ALA A 1 479 ? -19.385 -37.912 21.662 1.00 24.16 479 ALA A N 1
ATOM 3852 C CA . ALA A 1 479 ? -20.460 -37.221 20.965 1.00 24.16 479 ALA A CA 1
ATOM 3853 C C . ALA A 1 479 ? -20.419 -37.654 19.497 1.00 24.16 479 ALA A C 1
ATOM 3855 O O . ALA A 1 479 ? -19.503 -37.297 18.755 1.00 24.16 479 ALA A O 1
ATOM 3856 N N . GLU A 1 480 ? -21.402 -38.482 19.136 1.00 24.23 480 GLU A N 1
ATOM 3857 C CA . GLU A 1 480 ? -21.819 -38.797 17.773 1.00 24.23 480 GLU A CA 1
ATOM 3858 C C . GLU A 1 480 ? -21.986 -37.507 16.952 1.00 24.23 480 GLU A C 1
ATOM 3860 O O . GLU A 1 480 ? -22.793 -36.645 17.293 1.00 24.23 480 GLU A O 1
ATOM 3865 N N . LEU A 1 481 ? -21.286 -37.409 15.823 1.00 22.41 481 LEU A N 1
ATOM 3866 C CA . LEU A 1 481 ? -21.758 -36.632 14.680 1.00 22.41 481 LEU A CA 1
ATOM 3867 C C . LEU A 1 481 ? -22.401 -37.635 13.724 1.00 22.41 481 LEU A C 1
ATOM 3869 O O . LEU A 1 481 ? -21.713 -38.359 13.007 1.00 22.41 481 LEU A O 1
ATOM 3873 N N . ARG A 1 482 ? -23.733 -37.732 13.803 1.00 23.58 482 ARG A N 1
ATOM 3874 C CA . ARG A 1 482 ? -24.545 -38.349 12.753 1.00 23.58 482 ARG A CA 1
ATOM 3875 C C . ARG A 1 482 ? -24.522 -37.443 11.519 1.00 23.58 482 ARG A C 1
ATOM 3877 O O . ARG A 1 482 ? -24.496 -36.223 11.662 1.00 23.58 482 ARG A O 1
ATOM 3884 N N . LEU A 1 483 ? -24.481 -38.136 10.381 1.00 30.94 483 LEU A N 1
ATOM 3885 C CA . LEU A 1 483 ? -24.295 -37.714 8.988 1.00 30.94 483 LEU A CA 1
ATOM 3886 C C . LEU A 1 483 ? -24.978 -36.407 8.582 1.00 30.94 483 LEU A C 1
ATOM 3888 O O . LEU A 1 483 ? -26.162 -36.224 8.947 1.00 30.94 483 LEU A O 1
#

Organism: Mytilus coruscus (NCBI:txid42192)

pLDDT: mean 72.96, std 21.3, range [22.41, 97.0]

Mean predicted aligned error: 23.18 Å

Nearest PDB structures (foldseek):
  3us5-assembly1_A  TM=4.462E-01  e=8.275E-01  Homo sapiens
  3bgu-assembly1_A  TM=3.621E-01  e=7.345E-01  Thermobifida fusca YX
  3opk-assembly1_B  TM=3.714E-01  e=1.415E+00  Salmonella enterica subsp. enterica serovar Typhimurium str. LT2
  6xby-assembly1_a  TM=3.614E-01  e=2.420E+00  Bos taurus
  1naq-assembly3_B  TM=3.670E-01  e=1.594E+00  Escherichia coli

Sequence (483 aa):
MMESNAGNQNMEEDIVELLTKIDHRLSVIEERTDNIESIDRKLSELTSEVTSIEKEVDNVKKRTNTLEKDAGEFKKKLTEAKRDINEMKDACNAANKVNVGIEEKPEEDTKIIIQNFISNELSIKKDIQFGNIHRFGRADKNKGKPRLIVAKFVYFADLRKVLEAGPKLKEKPQFGMNLQFPIEIEERRRKLYPVMKEAKRNGKRVSLIRDKLIIEGKVYNSKNITEESQAPPKEKNDTVDLCRYTGVYIVNGRIGDNIAGKLTSKHAATVDYFLATSDLLNIISNSDVLYFSNLFSDAHCPLDITININTTTCTCNACNPRTDIQPKEQIKKWNLAKADEFNEYLDLAKIETIDNTLDLLTDDHVNLNNINNTVKDIGDIFVNAEKHTFGAYNPQKSDKRTYNAQKGKSNKSWFDNECRQKRKKTRRTQRLYRLFEMPLVCLQLNTVSNCDCATKGLFDYDSSFWKRSSNLDEPIVCAELRL